Protein 1EDQ (pdb70)

Solvent-accessible surface area: 21526 Å² total; per-residue (Å²): 112,40,6,16,107,3,66,27,29,254,54,86,42,57,20,17,8,1,64,20,67,101,99,16,82,8,18,67,97,0,20,120,79,38,146,12,0,73,2,50,8,36,10,40,14,184,122,66,88,25,6,95,42,0,53,0,28,16,98,54,161,88,36,60,48,12,107,15,129,30,66,75,20,80,1,108,18,136,10,118,142,6,12,124,33,86,4,45,0,5,1,11,35,114,99,26,88,32,39,3,103,50,42,74,0,15,0,0,6,0,51,0,36,6,23,73,81,10,120,51,101,47,80,101,114,22,102,50,18,64,48,78,36,79,47,10,0,0,0,3,3,2,5,101,1,4,92,59,54,88,15,13,0,23,61,11,7,6,37,0,6,28,9,1,0,1,0,20,1,0,0,0,0,15,120,36,26,0,45,7,1,98,150,87,174,33,14,26,106,26,0,55,120,2,10,122,76,28,89,57,6,59,1,0,0,27,38,22,97,0,0,1,47,56,59,16,110,59,1,90,44,212,42,21,23,1,17,0,0,0,0,0,1,0,6,5,27,65,16,32,94,124,7,54,0,0,1,0,3,1,1,131,27,9,1,3,0,0,31,63,0,32,58,104,100,53,8,68,68,0,15,39,5,2,49,84,6,1,85,10,0,77,1,0,6,0,0,0,0,2,2,20,23,10,22,1,150,14,36,18,119,131,38,36,45,144,92,6,10,112,4,2,19,63,0,0,92,34,0,41,62,17,0,71,89,3,26,114,95,62,74,67,170,11,24,0,0,0,1,4,16,4,2,108,80,29,1,75,76,4,44,6,57,57,0,12,119,7,3,50,29,0,0,0,22,0,16,53,14,32,0,21,132,47,61,159,90,12,4,7,0,1,2,11,52,19,8,77,68,92,110,110,9,70,58,4,0,30,56,0,0,71,4,0,60,86,39,45,4,128,50,45,39,0,0,0,0,0,0,0,10,0,39,0,0,42,21,7,73,72,73,112,116,134,38,3,8,39,7,63,12,97,8,54,7,178,15,46,114,99,116,1,38,2,11,6,62,46,0,29,61,100,35,76,73,82,78,33,89,105,54,31,16,62,74,0,39,1,0,16,0,4,58,56,85,62,5,19,0,0,1,1,1,13,46,123,0,0,104,12,0,0,126,22,0,74,88,112,131,0,9,0,0,0,0,48,19,3,4,1,6,7,0,42,0,0,11,12,0,0,54,16,2,47,7,49,79,24,90,177

Organism: Serratia marcescens (NCBI:txid615)

B-factor: mean 24.25, std 11.3, range [9.12, 77.35]

CATH classification: 2.60.40.10 (+2 more: 3.20.20.80, 3.10.50.10)

Sequence (540 aa):
AAPGKPTIAWGNTKFAIVEVDQAATAYNNLVKVKNAADVSVSWNLWNGDTGTTAKVLLNGKEAWSGPSTGSSGTANFKVNKGGRYQMQVALCNADGCTASDATEIVVADTDGSHLAPLKEPLLEKNKPYKQNSGKVVGSYFVEWGVYGRNFTVDKIPAQNLTHLLYGFIPICGGNGINDSLKEIEGSFQALQRSCQGREDFKVSIHDPFAALQKAQKGVTAWDDPYKGNFGQLMALKQAHPDLKILPSIGGWTLSDPFFFMGDKVKRDRFVGSVKEFLQTWKFFDGVDIDWEFPGGKGANPNLGSPQDGETYVLLMKELRAMLDQLSVETGRKYELTSAISAGKDKIDKVAYNVAQNSMDHIFLMSYDFYGAFDLKNLGHQTALNAPAWKPDTAYTTVNGVNALLAQGVKPGKIVVGTAMYGRGWTGVNGYQNNIPFTGTATGPVKGTWENGIVDYRQIAGQFMSGEWQYTYDATAEAPYVFKPSTGDLITFDDARSVQAKGKYVLDKQLGGLFSWEIDADNGDILNSMNASLGNSAGVQ

Nearest PDB structures (foldseek):
  1eib-assembly1_A  TM=1.001E+00  e=0.000E+00  Serratia marcescens
  1ffr-assembly1_A  TM=1.002E+00  e=0.000E+00  Serratia marcescens
  1k9t-assembly1_A  TM=1.002E+00  e=0.000E+00  Serratia marcescens
  5z7p-assembly1_A  TM=1.002E+00  e=0.000E+00  Serratia marcescens
  1ehn-assembly1_A  TM=1.002E+00  e=0.000E+00  Serratia marcescens

Structure (mmCIF, N/CA/C/O backbone):
data_1EDQ
#
_entry.id   1EDQ
#
_cell.length_a   199.497
_cell.length_b   131.825
_cell.length_c   59.368
_cell.angle_alpha   90.00
_cell.angle_beta   90.00
_cell.angle_gamma   90.00
#
_symmetry.space_group_name_H-M   'C 2 2 21'
#
loop_
_entity.id
_entity.type
_entity.pdbx_description
1 polymer 'CHITINASE A'
2 water water
#
loop_
_atom_site.group_PDB
_atom_site.id
_atom_site.type_symbol
_atom_site.label_atom_id
_atom_site.label_alt_id
_atom_site.label_comp_id
_atom_site.label_asym_id
_atom_site.label_entity_id
_atom_site.label_seq_id
_atom_site.pdbx_PDB_ins_code
_atom_site.Cartn_x
_atom_site.Cartn_y
_atom_site.Cartn_z
_atom_site.occupancy
_atom_site.B_iso_or_equiv
_atom_site.auth_seq_id
_atom_site.auth_comp_id
_atom_site.auth_asym_id
_atom_site.auth_atom_id
_atom_site.pdbx_PDB_model_num
ATOM 1 N N . ALA A 1 1 ? 41.128 100.018 15.680 1.00 20.80 24 ALA A N 1
ATOM 2 C CA . ALA A 1 1 ? 39.930 99.148 15.563 1.00 21.18 24 ALA A CA 1
ATOM 3 C C . ALA A 1 1 ? 40.364 97.673 15.507 1.00 18.45 24 ALA A C 1
ATOM 4 O O . ALA A 1 1 ? 41.506 97.329 15.218 1.00 18.56 24 ALA A O 1
ATOM 6 N N . ALA A 1 2 ? 39.414 96.870 15.949 1.00 19.43 25 ALA A N 1
ATOM 7 C CA . ALA A 1 2 ? 39.608 95.410 15.904 1.00 16.68 25 ALA A CA 1
ATOM 8 C C . ALA A 1 2 ? 39.717 94.968 14.453 1.00 16.98 25 ALA A C 1
ATOM 9 O O . ALA A 1 2 ? 39.352 95.705 13.530 1.00 18.19 25 ALA A O 1
ATOM 11 N N . PRO A 1 3 ? 40.241 93.793 14.225 1.00 16.91 26 PRO A N 1
ATOM 12 C CA . PRO A 1 3 ? 40.527 93.241 12.916 1.00 16.83 26 PRO A CA 1
ATOM 13 C C . PRO A 1 3 ? 39.258 93.022 12.109 1.00 16.57 26 PRO A C 1
ATOM 14 O O . PRO A 1 3 ? 38.165 92.992 12.680 1.00 17.88 26 PRO A O 1
ATOM 18 N N . GLY A 1 4 ? 39.404 92.958 10.786 1.00 17.28 27 GLY A N 1
ATOM 19 C CA . GLY A 1 4 ? 38.257 92.549 9.975 1.00 18.18 27 GLY A CA 1
ATOM 20 C C . GLY A 1 4 ? 37.809 91.126 10.291 1.00 18.99 27 GLY A C 1
ATOM 21 O O . GLY A 1 4 ? 38.534 90.342 10.907 1.00 19.51 27 GLY A O 1
ATOM 22 N N . LYS A 1 5 ? 36.602 90.791 9.857 1.00 19.09 28 LYS A N 1
ATOM 23 C CA . LYS A 1 5 ? 36.027 89.471 10.120 1.00 17.96 28 LYS A CA 1
ATOM 24 C C . LYS A 1 5 ? 36.501 88.491 9.059 1.00 16.83 28 LYS A C 1
ATOM 25 O O . LYS A 1 5 ? 36.254 88.679 7.858 1.00 17.75 28 LYS A O 1
ATOM 31 N N . PRO A 1 6 ? 37.226 87.460 9.444 1.00 16.05 29 PRO A N 1
ATOM 32 C CA . PRO A 1 6 ? 37.776 86.480 8.539 1.00 15.88 29 PRO A CA 1
ATOM 33 C C . PRO A 1 6 ? 36.668 85.589 7.966 1.00 15.34 29 PRO A C 1
ATOM 34 O O . PRO A 1 6 ? 35.655 85.356 8.605 1.00 17.60 29 PRO A O 1
ATOM 38 N N . THR A 1 7 ? 36.965 85.088 6.783 1.00 16.10 30 THR A N 1
ATOM 39 C CA . THR A 1 7 ? 36.146 84.104 6.085 1.00 16.08 30 THR A CA 1
ATOM 40 C C . THR A 1 7 ? 36.863 82.769 6.099 1.00 14.95 30 THR A C 1
ATOM 41 O O . THR A 1 7 ? 38.009 82.668 5.676 1.00 15.96 30 THR A O 1
ATOM 45 N N . ILE A 1 8 ? 36.198 81.734 6.631 1.00 14.96 31 ILE A N 1
ATOM 46 C CA . ILE A 1 8 ? 36.810 80.399 6.627 1.00 15.81 31 ILE A CA 1
ATOM 47 C C . ILE A 1 8 ? 36.885 79.900 5.181 1.00 14.92 31 ILE A C 1
ATOM 48 O O . ILE A 1 8 ? 35.899 80.029 4.442 1.00 17.25 31 ILE A O 1
ATOM 53 N N . ALA A 1 9 ? 38.046 79.429 4.794 1.00 14.50 32 ALA A N 1
ATOM 54 C CA . ALA A 1 9 ? 38.278 78.879 3.460 1.00 14.55 32 ALA A CA 1
ATOM 55 C C . ALA A 1 9 ? 37.475 77.599 3.284 1.00 16.23 32 ALA A C 1
ATOM 56 O O . ALA A 1 9 ? 37.383 76.767 4.192 1.00 14.81 32 ALA A O 1
ATOM 58 N N . TRP A 1 10 ? 36.884 77.465 2.093 1.00 15.71 33 TRP A N 1
ATOM 59 C CA . TRP A 1 10 ? 36.344 76.145 1.756 1.00 14.79 33 TRP A CA 1
ATOM 60 C C . TRP A 1 10 ? 37.460 75.116 1.824 1.00 14.61 33 TRP A C 1
ATOM 61 O O . TRP A 1 10 ? 38.593 75.315 1.373 1.00 16.82 33 TRP A O 1
ATOM 72 N N . GLY A 1 11 ? 37.107 73.956 2.376 1.00 15.11 34 GLY A N 1
ATOM 73 C CA . GLY A 1 11 ? 38.077 72.888 2.546 1.00 15.23 34 GLY A CA 1
ATOM 74 C C . GLY A 1 11 ? 37.414 71.717 3.304 1.00 14.14 34 GLY A C 1
ATOM 75 O O . GLY A 1 11 ? 36.271 71.793 3.701 1.00 15.43 34 GLY A O 1
ATOM 76 N N . ASN A 1 12 ? 38.212 70.668 3.343 1.00 15.48 35 ASN A N 1
ATOM 77 C CA . ASN A 1 12 ? 37.763 69.455 4.052 1.00 15.75 35 ASN A CA 1
ATOM 78 C C . ASN A 1 12 ? 37.445 69.812 5.511 1.00 15.56 35 ASN A C 1
ATOM 79 O O . ASN A 1 12 ? 38.219 70.510 6.161 1.00 17.06 35 ASN A O 1
ATOM 84 N N . THR A 1 13 ? 36.302 69.331 5.947 1.00 14.44 36 THR A N 1
ATOM 85 C CA . THR A 1 13 ? 35.896 69.544 7.351 1.00 15.08 36 THR A CA 1
ATOM 86 C C . THR A 1 13 ? 35.670 68.211 8.051 1.00 15.70 36 THR A C 1
ATOM 87 O O . THR A 1 13 ? 35.160 68.200 9.176 1.00 16.35 36 THR A O 1
ATOM 91 N N . LYS A 1 14 ? 36.075 67.118 7.446 1.00 16.24 37 LYS A N 1
ATOM 92 C CA . LYS A 1 14 ? 35.839 65.797 8.041 1.00 15.41 37 LYS A CA 1
ATOM 93 C C . LYS A 1 14 ? 37.131 65.138 8.332 1.00 14.60 37 LYS A C 1
ATOM 94 O O . LYS A 1 14 ? 38.037 64.927 7.506 1.00 17.13 37 LYS A O 1
ATOM 100 N N . PHE A 1 15 ? 37.401 64.836 9.650 1.00 15.38 38 PHE A N 1
ATOM 101 C CA . PHE A 1 15 ? 38.661 64.378 10.152 1.00 15.45 38 PHE A CA 1
ATOM 102 C C . PHE A 1 15 ? 38.430 63.105 11.000 1.00 14.84 38 PHE A C 1
ATOM 103 O O . PHE A 1 15 ? 37.258 62.843 11.271 1.00 16.97 38 PHE A O 1
ATOM 111 N N . ALA A 1 16 ? 39.497 62.353 11.226 1.00 15.95 39 ALA A N 1
ATOM 112 C CA . ALA A 1 16 ? 39.301 61.080 11.932 1.00 15.29 39 ALA A CA 1
ATOM 113 C C . ALA A 1 16 ? 40.435 60.785 12.896 1.00 14.87 39 ALA A C 1
ATOM 114 O O . ALA A 1 16 ? 41.596 60.948 12.544 1.00 16.03 39 ALA A O 1
ATOM 116 N N . ILE A 1 17 ? 40.103 60.274 14.070 1.00 16.26 40 ILE A N 1
ATOM 117 C CA . ILE A 1 17 ? 41.116 59.890 15.054 1.00 17.58 40 ILE A CA 1
ATOM 118 C C . ILE A 1 17 ? 41.668 58.505 14.704 1.00 16.11 40 ILE A C 1
ATOM 119 O O . ILE A 1 17 ? 42.861 58.259 14.821 1.00 17.41 40 ILE A O 1
ATOM 124 N N . VAL A 1 18 ? 40.800 57.596 14.283 1.00 15.64 41 VAL A N 1
ATOM 125 C CA . VAL A 1 18 ? 41.195 56.294 13.726 1.00 16.02 41 VAL A CA 1
ATOM 126 C C . VAL A 1 18 ? 41.025 56.446 12.206 1.00 15.36 41 VAL A C 1
ATOM 127 O O . VAL A 1 18 ? 39.903 56.641 11.765 1.00 15.69 41 VAL A O 1
ATOM 131 N N . GLU A 1 19 ? 42.154 56.451 11.517 1.00 18.87 42 GLU A N 1
ATOM 132 C CA . GLU A 1 19 ? 42.109 56.644 10.063 1.00 21.01 42 GLU A CA 1
ATOM 133 C C . GLU A 1 19 ? 41.942 55.288 9.392 1.00 20.75 42 GLU A C 1
ATOM 134 O O . GLU A 1 19 ? 42.444 54.265 9.842 1.00 20.40 42 GLU A O 1
ATOM 140 N N . VAL A 1 20 ? 41.181 55.283 8.291 1.00 24.27 43 VAL A N 1
ATOM 141 C CA . VAL A 1 20 ? 41.024 54.041 7.526 1.00 24.53 43 VAL A CA 1
ATOM 142 C C . VAL A 1 20 ? 41.650 54.287 6.153 1.00 23.95 43 VAL A C 1
ATOM 143 O O . VAL A 1 20 ? 41.431 55.334 5.546 1.00 26.82 43 VAL A O 1
ATOM 147 N N . ASP A 1 21 ? 42.594 53.413 5.798 1.00 20.67 44 ASP A N 1
ATOM 148 C CA . ASP A 1 21 ? 43.206 53.518 4.462 1.00 20.61 44 ASP A CA 1
ATOM 149 C C . ASP A 1 21 ? 42.274 52.851 3.464 1.00 19.99 44 ASP A C 1
ATOM 150 O O . ASP A 1 21 ? 41.885 51.704 3.553 1.00 20.10 44 ASP A O 1
ATOM 155 N N . GLN A 1 22 ? 41.833 53.654 2.496 1.00 19.36 45 GLN A N 1
ATOM 156 C CA . GLN A 1 22 ? 40.837 53.256 1.512 1.00 20.07 45 GLN A CA 1
ATOM 157 C C . GLN A 1 22 ? 41.430 52.424 0.379 1.00 19.65 45 GLN A C 1
ATOM 158 O O . GLN A 1 22 ? 40.636 51.907 -0.407 1.00 20.65 45 GLN A O 1
ATOM 169 N N . ALA A 1 23 ? 42.738 52.216 0.323 1.00 19.65 46 ALA A N 1
ATOM 170 C CA . ALA A 1 23 ? 43.350 51.363 -0.683 1.00 18.84 46 ALA A CA 1
ATOM 171 C C . ALA A 1 23 ? 44.259 50.340 0.007 1.00 18.09 46 ALA A C 1
ATOM 172 O O . ALA A 1 23 ? 45.469 50.271 -0.226 1.00 18.75 46 ALA A O 1
ATOM 174 N N . ALA A 1 24 ? 43.651 49.625 0.954 1.00 18.03 47 ALA A N 1
ATOM 175 C CA . ALA A 1 24 ? 44.359 48.641 1.760 1.00 18.92 47 ALA A CA 1
ATOM 176 C C . ALA A 1 24 ? 43.408 47.453 2.015 1.00 19.40 47 ALA A C 1
ATOM 177 O O . ALA A 1 24 ? 42.316 47.599 2.529 1.00 22.10 47 ALA A O 1
ATOM 179 N N . THR A 1 25 ? 43.967 46.279 1.703 1.00 18.61 48 THR A N 1
ATOM 180 C CA . THR A 1 25 ? 43.238 45.048 1.957 1.00 19.42 48 THR A CA 1
ATOM 181 C C . THR A 1 25 ? 43.773 44.289 3.172 1.00 18.30 48 THR A C 1
ATOM 182 O O . THR A 1 25 ? 43.083 43.365 3.598 1.00 19.08 48 THR A O 1
ATOM 186 N N . ALA A 1 26 ? 44.949 44.681 3.625 1.00 17.74 49 ALA A N 1
ATOM 187 C CA . ALA A 1 26 ? 45.526 44.018 4.808 1.00 17.61 49 ALA A CA 1
ATOM 188 C C . ALA A 1 26 ? 45.052 44.803 6.031 1.00 17.55 49 ALA A C 1
ATOM 189 O O . ALA A 1 26 ? 45.242 46.007 6.056 1.00 18.28 49 ALA A O 1
ATOM 191 N N . TYR A 1 27 ? 44.550 44.073 7.023 1.00 17.83 50 TYR A N 1
ATOM 192 C CA . TYR A 1 27 ? 44.092 44.731 8.262 1.00 17.79 50 TYR A CA 1
ATOM 193 C C . TYR A 1 27 ? 45.159 45.596 8.891 1.00 19.26 50 TYR A C 1
ATOM 194 O O . TYR A 1 27 ? 44.829 46.702 9.372 1.00 19.29 50 TYR A O 1
ATOM 203 N N . ASN A 1 28 ? 46.425 45.205 8.869 1.00 20.06 51 ASN A N 1
ATOM 204 C CA . ASN A 1 28 ? 47.491 46.056 9.398 1.00 21.41 51 ASN A CA 1
ATOM 205 C C . ASN A 1 28 ? 47.554 47.434 8.766 1.00 22.58 51 ASN A C 1
ATOM 206 O O . ASN A 1 28 ? 47.938 48.418 9.421 1.00 22.89 51 ASN A O 1
ATOM 211 N N . ASN A 1 29 ? 47.265 47.550 7.473 1.00 22.48 52 ASN A N 1
ATOM 212 C CA . ASN A 1 29 ? 47.348 48.794 6.728 1.00 24.50 52 ASN A CA 1
ATOM 213 C C . ASN A 1 29 ? 46.008 49.521 6.710 1.00 23.20 52 ASN A C 1
ATOM 214 O O . ASN A 1 29 ? 45.901 50.743 6.598 1.00 24.05 52 ASN A O 1
ATOM 219 N N . LEU A 1 30 ? 44.914 48.778 6.874 1.00 21.49 53 LEU A N 1
ATOM 220 C CA . LEU A 1 30 ? 43.571 49.299 6.815 1.00 20.83 53 LEU A CA 1
ATOM 221 C C . LEU A 1 30 ? 43.274 50.387 7.848 1.00 20.72 53 LEU A C 1
ATOM 222 O O . LEU A 1 30 ? 42.586 51.348 7.515 1.00 19.80 53 LEU A O 1
ATOM 227 N N . VAL A 1 31 ? 43.698 50.107 9.096 1.00 22.89 54 VAL A N 1
ATOM 228 C CA . VAL A 1 31 ? 43.300 51.061 10.150 1.00 24.55 54 VAL A CA 1
ATOM 229 C C . VAL A 1 31 ? 44.554 51.599 10.822 1.00 23.59 54 VAL A C 1
ATOM 230 O O . VAL A 1 31 ? 45.493 50.852 11.100 1.00 24.17 54 VAL A O 1
ATOM 236 N N . LYS A 1 32 ? 44.546 52.896 11.108 1.00 22.97 55 LYS A N 1
ATOM 237 C CA . LYS A 1 32 ? 45.626 53.534 11.870 1.00 23.71 55 LYS A CA 1
ATOM 238 C C . LYS A 1 32 ? 45.014 54.336 13.022 1.00 21.87 55 LYS A C 1
ATOM 239 O O . LYS A 1 32 ? 44.299 55.311 12.812 1.00 20.95 55 LYS A O 1
ATOM 245 N N . VAL A 1 33 ? 45.249 53.876 14.244 1.00 21.58 56 VAL A N 1
ATOM 246 C CA . VAL A 1 33 ? 44.796 54.552 15.451 1.00 21.97 56 VAL A CA 1
ATOM 247 C C . VAL A 1 33 ? 45.827 55.625 15.810 1.00 22.58 56 VAL A C 1
ATOM 248 O O . VAL A 1 33 ? 47.003 55.352 16.036 1.00 24.10 56 VAL A O 1
ATOM 252 N N . LYS A 1 34 ? 45.345 56.860 15.784 1.00 22.41 57 LYS A N 1
ATOM 253 C CA . LYS A 1 34 ? 46.170 57.976 16.244 1.00 23.11 57 LYS A CA 1
ATOM 254 C C . LYS A 1 34 ? 45.695 58.378 17.634 1.00 23.53 57 LYS A C 1
ATOM 255 O O . LYS A 1 34 ? 44.557 58.105 18.030 1.00 23.05 57 LYS A O 1
ATOM 261 N N . ASN A 1 35 ? 46.544 59.164 18.312 1.00 24.57 58 ASN A N 1
ATOM 262 C CA . ASN A 1 35 ? 46.088 59.732 19.585 1.00 26.94 58 ASN A CA 1
ATOM 263 C C . ASN A 1 35 ? 45.187 60.939 19.403 1.00 24.91 58 ASN A C 1
ATOM 264 O O . ASN A 1 35 ? 44.448 61.304 20.318 1.00 24.76 58 ASN A O 1
ATOM 269 N N . ALA A 1 36 ? 45.189 61.522 18.201 1.00 21.73 59 ALA A N 1
ATOM 270 C CA . ALA A 1 36 ? 44.371 62.697 17.927 1.00 19.93 59 ALA A CA 1
ATOM 271 C C . ALA A 1 36 ? 44.195 62.823 16.406 1.00 17.73 59 ALA A C 1
ATOM 272 O O . ALA A 1 36 ? 45.092 62.334 15.717 1.00 21.04 59 ALA A O 1
ATOM 274 N N . ALA A 1 37 ? 43.091 63.416 15.991 1.00 17.17 60 ALA A N 1
ATOM 275 C CA . ALA A 1 37 ? 42.938 63.736 14.563 1.00 16.29 60 ALA A CA 1
ATOM 276 C C . ALA A 1 37 ? 43.813 64.881 14.132 1.00 18.23 60 ALA A C 1
ATOM 277 O O . ALA A 1 37 ? 43.873 65.895 14.867 1.00 17.70 60 ALA A O 1
ATOM 279 N N . ASP A 1 38 ? 44.441 64.824 12.964 1.00 16.77 61 ASP A N 1
ATOM 280 C CA . ASP A 1 38 ? 45.087 66.018 12.392 1.00 18.14 61 ASP A CA 1
ATOM 281 C C . ASP A 1 38 ? 44.076 66.902 11.688 1.00 19.02 61 ASP A C 1
ATOM 282 O O . ASP A 1 38 ? 43.471 66.499 10.681 1.00 21.76 61 ASP A O 1
ATOM 287 N N . VAL A 1 39 ? 43.800 68.091 12.214 1.00 15.50 62 VAL A N 1
ATOM 288 C CA . VAL A 1 39 ? 42.803 68.983 11.621 1.00 15.64 62 VAL A CA 1
ATOM 289 C C . VAL A 1 39 ? 43.522 70.176 10.996 1.00 14.72 62 VAL A C 1
ATOM 290 O O . VAL A 1 39 ? 44.569 70.627 11.450 1.00 16.86 62 VAL A O 1
ATOM 294 N N . SER A 1 40 ? 42.943 70.659 9.897 1.00 14.91 63 SER A N 1
ATOM 295 C CA . SER A 1 40 ? 43.515 71.831 9.220 1.00 15.41 63 SER A CA 1
ATOM 296 C C . SER A 1 40 ? 42.381 72.764 8.905 1.00 14.72 63 SER A C 1
ATOM 297 O O . SER A 1 40 ? 41.261 72.370 8.577 1.00 16.48 63 SER A O 1
ATOM 302 N N . VAL A 1 41 ? 42.630 74.073 9.006 1.00 13.52 64 VAL A N 1
ATOM 303 C CA . VAL A 1 41 ? 41.680 75.108 8.675 1.00 13.36 64 VAL A CA 1
ATOM 304 C C . VAL A 1 41 ? 42.468 76.251 8.007 1.00 14.18 64 VAL A C 1
ATOM 305 O O . VAL A 1 41 ? 43.609 76.506 8.368 1.00 14.32 64 VAL A O 1
ATOM 311 N N . SER A 1 42 ? 41.853 76.846 6.983 1.00 12.49 65 SER A N 1
ATOM 312 C CA . SER A 1 42 ? 42.437 78.070 6.419 1.00 13.48 65 SER A CA 1
ATOM 313 C C . SER A 1 42 ? 41.388 79.167 6.381 1.00 12.52 65 SER A C 1
ATOM 314 O O . SER A 1 42 ? 40.204 78.963 6.584 1.00 13.57 65 SER A O 1
ATOM 317 N N . TRP A 1 43 ? 41.852 80.403 6.107 1.00 13.15 66 TRP A N 1
ATOM 318 C CA . TRP A 1 43 ? 40.962 81.548 6.151 1.00 13.22 66 TRP A CA 1
ATOM 319 C C . TRP A 1 43 ? 41.524 82.644 5.219 1.00 12.81 66 TRP A C 1
ATOM 320 O O . TRP A 1 43 ? 42.715 82.646 4.921 1.00 13.46 66 TRP A O 1
ATOM 331 N N . ASN A 1 44 ? 40.594 83.479 4.804 1.00 13.27 67 ASN A N 1
ATOM 332 C CA . ASN A 1 44 ? 40.937 84.683 4.074 1.00 14.33 67 ASN A CA 1
ATOM 333 C C . ASN A 1 44 ? 40.282 85.875 4.756 1.00 16.28 67 ASN A C 1
ATOM 334 O O . ASN A 1 44 ? 39.206 85.790 5.324 1.00 18.18 67 ASN A O 1
ATOM 339 N N . LEU A 1 45 ? 40.964 87.008 4.588 1.00 16.70 68 LEU A N 1
ATOM 340 C CA . LEU A 1 45 ? 40.358 88.247 5.031 1.00 19.34 68 LEU A CA 1
ATOM 341 C C . LEU A 1 45 ? 40.224 89.212 3.840 1.00 20.86 68 LEU A C 1
ATOM 342 O O . LEU A 1 45 ? 41.205 89.689 3.282 1.00 21.37 68 LEU A O 1
ATOM 347 N N . TRP A 1 46 ? 38.939 89.473 3.598 1.00 23.84 69 TRP A N 1
ATOM 348 C CA . TRP A 1 46 ? 38.542 90.228 2.417 1.00 25.67 69 TRP A CA 1
ATOM 349 C C . TRP A 1 46 ? 38.441 91.718 2.689 1.00 28.09 69 TRP A C 1
ATOM 350 O O . TRP A 1 46 ? 38.405 92.510 1.737 1.00 29.14 69 TRP A O 1
ATOM 361 N N . ASN A 1 47 ? 38.235 92.133 3.930 1.00 29.37 70 ASN A N 1
ATOM 362 C CA . ASN A 1 47 ? 38.110 93.543 4.265 1.00 31.01 70 ASN A CA 1
ATOM 363 C C . ASN A 1 47 ? 38.831 93.813 5.586 1.00 31.24 70 ASN A C 1
ATOM 364 O O . ASN A 1 47 ? 38.504 93.178 6.593 1.00 30.37 70 ASN A O 1
ATOM 369 N N . GLY A 1 48 ? 39.795 94.731 5.543 1.00 30.95 71 GLY A N 1
ATOM 370 C CA . GLY A 1 48 ? 40.353 95.240 6.778 1.00 29.28 71 GLY A CA 1
ATOM 371 C C . GLY A 1 48 ? 41.737 94.723 7.139 1.00 24.80 71 GLY A C 1
ATOM 372 O O . GLY A 1 48 ? 42.533 94.094 6.458 1.00 24.75 71 GLY A O 1
ATOM 373 N N . ASP A 1 49 ? 42.021 95.075 8.390 1.00 24.86 72 ASP A N 1
ATOM 374 C CA . ASP A 1 49 ? 43.277 94.749 9.059 1.00 20.93 72 ASP A CA 1
ATOM 375 C C . ASP A 1 49 ? 43.240 93.288 9.487 1.00 17.69 72 ASP A C 1
ATOM 376 O O . ASP A 1 49 ? 42.217 92.849 10.033 1.00 17.69 72 ASP A O 1
ATOM 381 N N . THR A 1 50 ? 44.316 92.573 9.218 1.00 16.13 73 THR A N 1
ATOM 382 C CA . THR A 1 50 ? 44.360 91.147 9.511 1.00 17.16 73 THR A CA 1
ATOM 383 C C . THR A 1 50 ? 44.634 90.864 10.971 1.00 17.13 73 THR A C 1
ATOM 384 O O . THR A 1 50 ? 44.726 89.675 11.340 1.00 16.51 73 THR A O 1
ATOM 388 N N . GLY A 1 51 ? 44.784 91.876 11.828 1.00 16.70 74 GLY A N 1
ATOM 389 C CA . GLY A 1 51 ? 45.047 91.611 13.246 1.00 15.47 74 GLY A CA 1
ATOM 390 C C . GLY A 1 51 ? 46.502 91.216 13.458 1.00 14.31 74 GLY A C 1
ATOM 391 O O . GLY A 1 51 ? 47.264 91.180 12.484 1.00 15.97 74 GLY A O 1
ATOM 392 N N . THR A 1 52 ? 46.903 90.886 14.691 1.00 14.21 75 THR A N 1
ATOM 393 C CA . THR A 1 52 ? 48.247 90.393 14.919 1.00 15.75 75 THR A CA 1
ATOM 394 C C . THR A 1 52 ? 48.305 88.953 15.433 1.00 13.02 75 THR A C 1
ATOM 395 O O . THR A 1 52 ? 49.348 88.334 15.293 1.00 14.60 75 THR A O 1
ATOM 399 N N . THR A 1 53 ? 47.148 88.439 15.898 1.00 14.20 76 THR A N 1
ATOM 400 C CA . THR A 1 53 ? 47.130 87.013 16.269 1.00 13.61 76 THR A CA 1
ATOM 401 C C . THR A 1 53 ? 45.896 86.361 15.629 1.00 13.63 76 THR A C 1
ATOM 402 O O . THR A 1 53 ? 44.839 86.967 15.571 1.00 14.71 76 THR A O 1
ATOM 406 N N . ALA A 1 54 ? 46.113 85.193 15.025 1.00 13.66 77 ALA A N 1
ATOM 407 C CA . ALA A 1 54 ? 44.988 84.395 14.544 1.00 13.15 77 ALA A CA 1
ATOM 408 C C . ALA A 1 54 ? 44.788 83.193 15.482 1.00 12.43 77 ALA A C 1
ATOM 409 O O . ALA A 1 54 ? 45.763 82.640 15.961 1.00 13.88 77 ALA A O 1
ATOM 411 N N . LYS A 1 55 ? 43.510 82.875 15.701 1.00 13.25 78 LYS A N 1
ATOM 412 C CA . LYS A 1 55 ? 43.200 81.744 16.568 1.00 13.95 78 LYS A CA 1
ATOM 413 C C . LYS A 1 55 ? 42.138 80.884 15.880 1.00 13.47 78 LYS A C 1
ATOM 414 O O . LYS A 1 55 ? 41.259 81.373 15.177 1.00 14.45 78 LYS A O 1
ATOM 420 N N . VAL A 1 56 ? 42.258 79.577 16.153 1.00 13.16 79 VAL A N 1
ATOM 421 C CA . VAL A 1 56 ? 41.183 78.664 15.747 1.00 13.99 79 VAL A CA 1
ATOM 422 C C . VAL A 1 56 ? 40.450 78.254 17.038 1.00 13.59 79 VAL A C 1
ATOM 423 O O . VAL A 1 56 ? 41.130 77.791 17.957 1.00 14.48 79 VAL A O 1
ATOM 427 N N . LEU A 1 57 ? 39.157 78.473 17.040 1.00 14.35 80 LEU A N 1
ATOM 428 C CA . LEU A 1 57 ? 38.339 78.105 18.206 1.00 13.75 80 LEU A CA 1
ATOM 429 C C . LEU A 1 57 ? 37.460 76.907 17.884 1.00 16.16 80 LEU A C 1
ATOM 430 O O . LEU A 1 57 ? 36.904 76.843 16.789 1.00 14.99 80 LEU A O 1
ATOM 435 N N . LEU A 1 58 ? 37.315 75.989 18.831 1.00 15.11 81 LEU A N 1
ATOM 436 C CA . LEU A 1 58 ? 36.306 74.924 18.708 1.00 15.65 81 LEU A CA 1
ATOM 437 C C . LEU A 1 58 ? 35.305 75.065 19.848 1.00 15.30 81 LEU A C 1
ATOM 438 O O . LEU A 1 58 ? 35.762 74.992 20.999 1.00 16.43 81 LEU A O 1
ATOM 443 N N . ASN A 1 59 ? 34.073 75.396 19.560 1.00 16.48 82 ASN A N 1
ATOM 444 C CA . ASN A 1 59 ? 33.070 75.708 20.595 1.00 17.69 82 ASN A CA 1
ATOM 445 C C . ASN A 1 59 ? 33.589 76.788 21.528 1.00 18.08 82 ASN A C 1
ATOM 446 O O . ASN A 1 59 ? 33.462 76.720 22.769 1.00 19.06 82 ASN A O 1
ATOM 451 N N . GLY A 1 60 ? 34.279 77.767 20.939 1.00 17.20 83 GLY A N 1
ATOM 452 C CA . GLY A 1 60 ? 34.795 78.897 21.704 1.00 17.53 83 GLY A CA 1
ATOM 453 C C . GLY A 1 60 ? 36.124 78.674 22.374 1.00 18.37 83 GLY A C 1
ATOM 454 O O . GLY A 1 60 ? 36.674 79.624 22.985 1.00 17.90 83 GLY A O 1
ATOM 455 N N . LYS A 1 61 ? 36.694 77.485 22.356 1.00 15.98 84 LYS A N 1
ATOM 456 C CA . LYS A 1 61 ? 37.937 77.187 23.028 1.00 16.80 84 LYS A CA 1
ATOM 457 C C . LYS A 1 61 ? 39.089 77.126 22.043 1.00 17.30 84 LYS A C 1
ATOM 458 O O . LYS A 1 61 ? 39.028 76.441 21.008 1.00 15.85 84 LYS A O 1
ATOM 464 N N . GLU A 1 62 ? 40.179 77.818 22.339 1.00 16.08 85 GLU A N 1
ATOM 465 C CA . GLU A 1 62 ? 41.337 77.844 21.449 1.00 17.48 85 GLU A CA 1
ATOM 466 C C . GLU A 1 62 ? 41.925 76.454 21.241 1.00 17.17 85 GLU A C 1
ATOM 467 O O . GLU A 1 62 ? 42.300 75.747 22.184 1.00 19.62 85 GLU A O 1
ATOM 473 N N . ALA A 1 63 ? 42.022 76.043 19.979 1.00 15.92 86 ALA A N 1
ATOM 474 C CA . ALA A 1 63 ? 42.791 74.872 19.603 1.00 15.97 86 ALA A CA 1
ATOM 475 C C . ALA A 1 63 ? 44.112 75.163 18.920 1.00 15.48 86 ALA A C 1
ATOM 476 O O . ALA A 1 63 ? 44.966 74.295 18.757 1.00 16.27 86 ALA A O 1
ATOM 478 N N . TRP A 1 64 ? 44.311 76.425 18.497 1.00 13.10 87 TRP A N 1
ATOM 479 C CA . TRP A 1 64 ? 45.522 76.833 17.801 1.00 13.57 87 TRP A CA 1
ATOM 480 C C . TRP A 1 64 ? 45.598 78.367 17.883 1.00 11.71 87 TRP A C 1
ATOM 481 O O . TRP A 1 64 ? 44.566 79.016 17.808 1.00 13.95 87 TRP A O 1
ATOM 492 N N . SER A 1 65 ? 46.831 78.858 17.938 1.00 13.26 88 SER A N 1
ATOM 493 C CA . SER A 1 65 ? 47.007 80.320 17.811 1.00 14.25 88 SER A CA 1
ATOM 494 C C . SER A 1 65 ? 48.368 80.566 17.205 1.00 14.34 88 SER A C 1
ATOM 495 O O . SER A 1 65 ? 49.319 79.801 17.350 1.00 16.77 88 SER A O 1
ATOM 499 N N . GLY A 1 66 ? 48.467 81.651 16.425 1.00 14.63 89 GLY A N 1
ATOM 500 C CA . GLY A 1 66 ? 49.768 81.995 15.833 1.00 14.96 89 GLY A CA 1
ATOM 501 C C . GLY A 1 66 ? 49.678 83.439 15.349 1.00 14.70 89 GLY A C 1
ATOM 502 O O . GLY A 1 66 ? 48.633 84.061 15.366 1.00 15.07 89 GLY A O 1
ATOM 503 N N . PRO A 1 67 ? 50.812 83.963 14.915 1.00 15.22 90 PRO A N 1
ATOM 504 C CA . PRO A 1 67 ? 50.852 85.349 14.434 1.00 15.44 90 PRO A CA 1
ATOM 505 C C . PRO A 1 67 ? 49.994 85.501 13.187 1.00 16.07 90 PRO A C 1
ATOM 506 O O . PRO A 1 67 ? 49.961 84.536 12.394 1.00 16.83 90 PRO A O 1
ATOM 510 N N . SER A 1 68 ? 49.222 86.556 13.044 1.00 14.81 91 SER A N 1
ATOM 511 C CA . SER A 1 68 ? 48.482 86.843 11.813 1.00 14.93 91 SER A CA 1
ATOM 512 C C . SER A 1 68 ? 49.364 87.642 10.869 1.00 16.94 91 SER A C 1
ATOM 513 O O . SER A 1 68 ? 49.663 88.792 11.180 1.00 17.97 91 SER A O 1
ATOM 516 N N . THR A 1 69 ? 49.826 87.032 9.780 1.00 16.69 92 THR A N 1
ATOM 517 C CA . THR A 1 69 ? 50.911 87.661 9.018 1.00 19.37 92 THR A CA 1
ATOM 518 C C . THR A 1 69 ? 50.472 88.062 7.625 1.00 21.07 92 THR A C 1
ATOM 519 O O . THR A 1 69 ? 51.295 88.500 6.817 1.00 21.93 92 THR A O 1
ATOM 523 N N . GLY A 1 70 ? 49.205 87.865 7.302 1.00 21.71 93 GLY A N 1
ATOM 524 C CA . GLY A 1 70 ? 48.726 88.514 6.060 1.00 22.19 93 GLY A CA 1
ATOM 525 C C . GLY A 1 70 ? 47.287 88.059 5.850 1.00 21.08 93 GLY A C 1
ATOM 526 O O . GLY A 1 70 ? 46.643 87.589 6.797 1.00 21.51 93 GLY A O 1
ATOM 527 N N . SER A 1 71 ? 46.804 88.225 4.618 1.00 19.03 94 SER A N 1
ATOM 528 C CA . SER A 1 71 ? 45.364 88.173 4.404 1.00 17.29 94 SER A CA 1
ATOM 529 C C . SER A 1 71 ? 44.836 86.742 4.259 1.00 17.02 94 SER A C 1
ATOM 530 O O . SER A 1 71 ? 43.611 86.608 4.235 1.00 17.62 94 SER A O 1
ATOM 534 N N . SER A 1 72 ? 45.691 85.756 4.132 1.00 17.41 95 SER A N 1
ATOM 535 C CA . SER A 1 72 ? 45.243 84.365 4.205 1.00 17.74 95 SER A CA 1
ATOM 536 C C . SER A 1 72 ? 46.114 83.622 5.205 1.00 18.25 95 SER A C 1
ATOM 537 O O . SER A 1 72 ? 47.300 83.971 5.376 1.00 20.34 95 SER A O 1
ATOM 540 N N . GLY A 1 73 ? 45.570 82.564 5.796 1.00 16.45 96 GLY A N 1
ATOM 541 C CA . GLY A 1 73 ? 46.438 81.769 6.675 1.00 15.30 96 GLY A CA 1
ATOM 542 C C . GLY A 1 73 ? 45.895 80.337 6.755 1.00 14.38 96 GLY A C 1
ATOM 543 O O . GLY A 1 73 ? 44.806 80.024 6.307 1.00 15.21 96 GLY A O 1
ATOM 544 N N . THR A 1 74 ? 46.724 79.485 7.325 1.00 14.92 97 THR A N 1
ATOM 545 C CA . THR A 1 74 ? 46.400 78.087 7.546 1.00 15.16 97 THR A CA 1
ATOM 546 C C . THR A 1 74 ? 46.923 77.650 8.919 1.00 15.86 97 THR A C 1
ATOM 547 O O . THR A 1 74 ? 48.013 78.055 9.349 1.00 16.68 97 THR A O 1
ATOM 551 N N . ALA A 1 75 ? 46.117 76.815 9.561 1.00 15.03 98 ALA A N 1
ATOM 552 C CA . ALA A 1 75 ? 46.458 76.292 10.879 1.00 15.93 98 ALA A CA 1
ATOM 553 C C . ALA A 1 75 ? 46.322 74.775 10.851 1.00 16.07 98 ALA A C 1
ATOM 554 O O . ALA A 1 75 ? 45.317 74.275 10.353 1.00 15.86 98 ALA A O 1
ATOM 556 N N . ASN A 1 76 ? 47.311 74.097 11.409 1.00 16.34 99 ASN A N 1
ATOM 557 C CA . ASN A 1 76 ? 47.252 72.639 11.536 1.00 18.33 99 ASN A CA 1
ATOM 558 C C . ASN A 1 76 ? 47.341 72.321 13.024 1.00 18.31 99 ASN A C 1
ATOM 559 O O . ASN A 1 76 ? 48.195 72.880 13.709 1.00 19.16 99 ASN A O 1
ATOM 564 N N . PHE A 1 77 ? 46.417 71.490 13.488 1.00 15.83 100 PHE A N 1
ATOM 565 C CA . PHE A 1 77 ? 46.357 71.183 14.912 1.00 16.42 100 PHE A CA 1
ATOM 566 C C . PHE A 1 77 ? 45.680 69.838 15.159 1.00 17.21 100 PHE A C 1
ATOM 567 O O . PHE A 1 77 ? 45.036 69.238 14.292 1.00 19.67 100 PHE A O 1
ATOM 575 N N . LYS A 1 78 ? 45.780 69.403 16.417 1.00 16.84 101 LYS A N 1
ATOM 576 C CA . LYS A 1 78 ? 45.293 68.081 16.795 1.00 19.49 101 LYS A CA 1
ATOM 577 C C . LYS A 1 78 ? 44.029 68.203 17.610 1.00 18.97 101 LYS A C 1
ATOM 578 O O . LYS A 1 78 ? 43.847 69.164 18.376 1.00 19.56 101 LYS A O 1
ATOM 584 N N . VAL A 1 79 ? 43.068 67.307 17.374 1.00 17.90 102 VAL A N 1
ATOM 585 C CA . VAL A 1 79 ? 41.841 67.253 18.158 1.00 18.66 102 VAL A CA 1
ATOM 586 C C . VAL A 1 79 ? 41.691 65.826 18.681 1.00 19.47 102 VAL A C 1
ATOM 587 O O . VAL A 1 79 ? 41.639 64.854 17.900 1.00 18.98 102 VAL A O 1
ATOM 591 N N . ASN A 1 80 ? 41.680 65.677 20.014 1.00 20.41 103 ASN A N 1
ATOM 592 C CA . ASN A 1 80 ? 41.766 64.325 20.567 1.00 20.91 103 ASN A CA 1
ATOM 593 C C . ASN A 1 80 ? 40.466 63.742 21.041 1.00 20.38 103 ASN A C 1
ATOM 594 O O . ASN A 1 80 ? 40.483 62.648 21.665 1.00 21.78 103 ASN A O 1
ATOM 599 N N . LYS A 1 81 ? 39.322 64.323 20.805 1.00 18.33 104 LYS A N 1
ATOM 600 C CA . LYS A 1 81 ? 38.026 63.823 21.166 1.00 19.38 104 LYS A CA 1
ATOM 601 C C . LYS A 1 81 ? 37.095 63.881 19.981 1.00 18.69 104 LYS A C 1
ATOM 602 O O . LYS A 1 81 ? 36.927 64.916 19.339 1.00 18.23 104 LYS A O 1
ATOM 608 N N . GLY A 1 82 ? 36.457 62.728 19.702 1.00 17.67 105 GLY A N 1
ATOM 609 C CA . GLY A 1 82 ? 35.493 62.700 18.613 1.00 19.40 105 GLY A CA 1
ATOM 610 C C . GLY A 1 82 ? 34.270 63.535 18.863 1.00 19.26 105 GLY A C 1
ATOM 611 O O . GLY A 1 82 ? 33.851 63.779 20.019 1.00 20.63 105 GLY A O 1
ATOM 612 N N . GLY A 1 83 ? 33.582 64.043 17.869 1.00 18.55 106 GLY A N 1
ATOM 613 C CA . GLY A 1 83 ? 32.347 64.760 17.952 1.00 17.83 106 GLY A CA 1
ATOM 614 C C . GLY A 1 83 ? 32.256 65.818 16.837 1.00 17.81 106 GLY A C 1
ATOM 615 O O . GLY A 1 83 ? 33.060 65.746 15.911 1.00 19.72 106 GLY A O 1
ATOM 616 N N . ARG A 1 84 ? 31.268 66.651 16.967 1.00 18.50 107 ARG A N 1
ATOM 617 C CA . ARG A 1 84 ? 31.057 67.711 15.984 1.00 19.64 107 ARG A CA 1
ATOM 618 C C . ARG A 1 84 ? 31.321 69.020 16.730 1.00 20.42 107 ARG A C 1
ATOM 619 O O . ARG A 1 84 ? 30.851 69.222 17.847 1.00 22.82 107 ARG A O 1
ATOM 627 N N . TYR A 1 85 ? 32.146 69.844 16.085 1.00 18.40 108 TYR A N 1
ATOM 628 C CA . TYR A 1 85 ? 32.529 71.105 16.723 1.00 18.37 108 TYR A CA 1
ATOM 629 C C . TYR A 1 85 ? 32.129 72.290 15.866 1.00 17.99 108 TYR A C 1
ATOM 630 O O . TYR A 1 85 ? 32.234 72.271 14.634 1.00 17.47 108 TYR A O 1
ATOM 639 N N . GLN A 1 86 ? 31.716 73.381 16.506 1.00 17.15 109 GLN A N 1
ATOM 640 C CA . GLN A 1 86 ? 31.552 74.664 15.836 1.00 17.84 109 GLN A CA 1
ATOM 641 C C . GLN A 1 86 ? 32.881 75.407 15.808 1.00 16.56 109 GLN A C 1
ATOM 642 O O . GLN A 1 86 ? 33.386 75.864 16.830 1.00 17.66 109 GLN A O 1
ATOM 648 N N . MET A 1 87 ? 33.523 75.429 14.638 1.00 14.57 110 MET A N 1
ATOM 649 C CA . MET A 1 87 ? 34.864 75.991 14.526 1.00 14.91 110 MET A CA 1
ATOM 650 C C . MET A 1 87 ? 34.825 77.381 13.936 1.00 15.24 110 MET A C 1
ATOM 651 O O . MET A 1 87 ? 34.174 77.732 12.952 1.00 16.59 110 MET A O 1
ATOM 659 N N . GLN A 1 88 ? 35.562 78.271 14.612 1.00 14.04 111 GLN A N 1
ATOM 660 C CA . GLN A 1 88 ? 35.709 79.665 14.156 1.00 13.69 111 GLN A CA 1
ATOM 661 C C . GLN A 1 88 ? 37.202 79.955 14.068 1.00 12.81 111 GLN A C 1
ATOM 662 O O . GLN A 1 88 ? 38.051 79.420 14.743 1.00 13.19 111 GLN A O 1
ATOM 668 N N . VAL A 1 89 ? 37.470 80.932 13.192 1.00 13.60 112 VAL A N 1
ATOM 669 C CA . VAL A 1 89 ? 38.782 81.563 13.142 1.00 13.67 112 VAL A CA 1
ATOM 670 C C . VAL A 1 89 ? 38.580 82.974 13.674 1.00 13.52 112 VAL A C 1
ATOM 671 O O . VAL A 1 89 ? 37.668 83.653 13.196 1.00 14.30 112 VAL A O 1
ATOM 675 N N . ALA A 1 90 ? 39.388 83.394 14.630 1.00 13.48 113 ALA A N 1
ATOM 676 C CA . ALA A 1 90 ? 39.307 84.760 15.134 1.00 13.63 113 ALA A CA 1
ATOM 677 C C . ALA A 1 90 ? 40.627 85.462 14.854 1.00 13.41 113 ALA A C 1
ATOM 678 O O . ALA A 1 90 ? 41.707 84.916 15.039 1.00 14.00 113 ALA A O 1
ATOM 680 N N . LEU A 1 91 ? 40.480 86.723 14.426 1.00 14.24 114 LEU A N 1
ATOM 681 C CA . LEU A 1 91 ? 41.655 87.577 14.288 1.00 14.21 114 LEU A CA 1
ATOM 682 C C . LEU A 1 91 ? 41.597 88.606 15.420 1.00 15.23 114 LEU A C 1
ATOM 683 O O . LEU A 1 91 ? 40.546 89.226 15.637 1.00 15.57 114 LEU A O 1
ATOM 688 N N . CYS A 1 92 ? 42.714 88.758 16.082 1.00 15.22 115 CYS A N 1
ATOM 689 C CA . CYS A 1 92 ? 42.759 89.572 17.302 1.00 15.93 115 CYS A CA 1
ATOM 690 C C . CYS A 1 92 ? 43.861 90.638 17.179 1.00 14.92 115 CYS A C 1
ATOM 691 O O . CYS A 1 92 ? 44.939 90.391 16.668 1.00 15.02 115 CYS A O 1
ATOM 695 N N . ASN A 1 93 ? 43.561 91.794 17.786 1.00 13.77 116 ASN A N 1
ATOM 696 C CA . ASN A 1 93 ? 44.648 92.757 18.026 1.00 14.26 116 ASN A CA 1
ATOM 6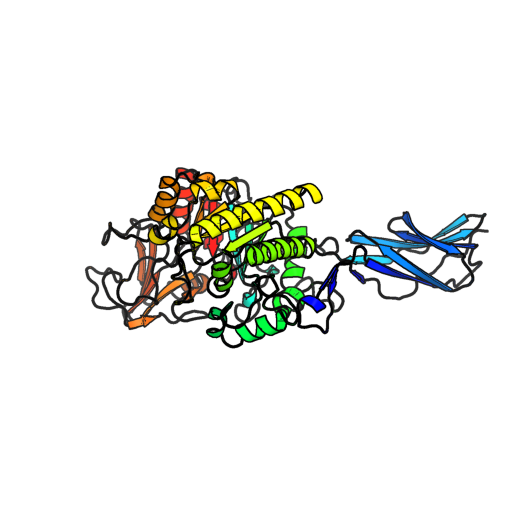97 C C . ASN A 1 93 ? 44.368 93.405 19.365 1.00 15.55 116 ASN A C 1
ATOM 698 O O . ASN A 1 93 ? 43.435 92.985 20.077 1.00 15.07 116 ASN A O 1
ATOM 703 N N . ALA A 1 94 ? 45.122 94.432 19.730 1.00 14.87 117 ALA A N 1
ATOM 704 C CA . ALA A 1 94 ? 44.925 95.052 21.045 1.00 14.97 117 ALA A CA 1
ATOM 705 C C . ALA A 1 94 ? 43.543 95.634 21.205 1.00 15.79 117 ALA A C 1
ATOM 706 O O . ALA A 1 94 ? 43.065 95.842 22.342 1.00 16.66 117 ALA A O 1
ATOM 708 N N . ASP A 1 95 ? 42.860 96.002 20.134 1.00 15.39 118 ASP A N 1
ATOM 709 C CA . ASP A 1 95 ? 41.560 96.650 20.168 1.00 16.49 118 ASP A CA 1
ATOM 710 C C . ASP A 1 95 ? 40.404 95.665 20.117 1.00 16.12 118 ASP A C 1
ATOM 711 O O . ASP A 1 95 ? 39.245 96.074 20.175 1.00 17.93 118 ASP A O 1
ATOM 716 N N . GLY A 1 96 ? 40.706 94.375 19.991 1.00 15.55 119 GLY A N 1
ATOM 717 C CA . GLY A 1 96 ? 39.631 93.389 20.089 1.00 15.14 119 GLY A CA 1
ATOM 718 C C . GLY A 1 96 ? 39.831 92.198 19.176 1.00 15.62 119 GLY A C 1
ATOM 719 O O . GLY A 1 96 ? 40.796 92.107 18.434 1.00 16.67 119 GLY A O 1
ATOM 720 N N . CYS A 1 97 ? 38.880 91.268 19.314 1.00 16.10 120 CYS A N 1
ATOM 721 C CA . CYS A 1 97 ? 38.933 90.045 18.508 1.00 17.35 120 CYS A CA 1
ATOM 722 C C . CYS A 1 97 ? 37.680 89.968 17.652 1.00 17.45 120 CYS A C 1
ATOM 723 O O . CYS A 1 97 ? 36.596 90.329 18.129 1.00 19.01 120 CYS A O 1
ATOM 727 N N . THR A 1 98 ? 37.851 89.523 16.418 1.00 15.90 121 THR A N 1
ATOM 728 C CA . THR A 1 98 ? 36.697 89.463 15.527 1.00 16.84 121 THR A CA 1
ATOM 729 C C . THR A 1 98 ? 36.649 88.031 14.995 1.00 15.02 121 THR A C 1
ATOM 730 O O . THR A 1 98 ? 37.603 87.576 14.389 1.00 16.31 121 THR A O 1
ATOM 734 N N . ALA A 1 99 ? 35.533 87.370 15.289 1.00 15.24 122 ALA A N 1
ATOM 735 C CA . ALA A 1 99 ? 35.420 85.949 14.925 1.00 15.46 122 ALA A CA 1
ATOM 736 C C . ALA A 1 99 ? 34.647 85.711 13.638 1.00 17.18 122 ALA A C 1
ATOM 737 O O . ALA A 1 99 ? 33.688 86.441 13.360 1.00 17.63 122 ALA A O 1
ATOM 739 N N . SER A 1 100 ? 35.092 84.774 12.820 1.00 16.65 123 SER A N 1
ATOM 740 C CA . SER A 1 100 ? 34.316 84.318 11.673 1.00 15.87 123 SER A CA 1
ATOM 741 C C . SER A 1 100 ? 32.980 83.739 12.133 1.00 16.41 123 SER A C 1
ATOM 742 O O . SER A 1 100 ? 32.799 83.387 13.297 1.00 16.59 123 SER A O 1
ATOM 745 N N . ASP A 1 101 ? 32.086 83.588 11.162 1.00 16.78 124 ASP A N 1
ATOM 746 C CA . ASP A 1 101 ? 30.950 82.671 11.366 1.00 17.18 124 ASP A CA 1
ATOM 747 C C . ASP A 1 101 ? 31.523 81.275 11.609 1.00 16.75 124 ASP A C 1
ATOM 748 O O . ASP A 1 101 ? 32.627 80.921 11.184 1.00 16.57 124 ASP A O 1
ATOM 753 N N . ALA A 1 102 ? 30.727 80.428 12.270 1.00 17.82 125 ALA A N 1
ATOM 754 C CA . ALA A 1 102 ? 31.191 79.092 12.593 1.00 18.57 125 ALA A CA 1
ATOM 755 C C . ALA A 1 102 ? 31.006 78.147 11.391 1.00 17.74 125 ALA A C 1
ATOM 756 O O . ALA A 1 102 ? 30.010 78.265 10.671 1.00 19.96 125 ALA A O 1
ATOM 758 N N . THR A 1 103 ? 31.963 77.256 11.274 1.00 16.87 126 THR A N 1
ATOM 759 C CA . THR A 1 103 ? 31.843 76.150 10.299 1.00 17.82 126 THR A CA 1
ATOM 760 C C . THR A 1 103 ? 31.881 74.887 11.153 1.00 17.93 126 THR A C 1
ATOM 761 O O . THR A 1 103 ? 32.776 74.743 11.964 1.00 16.75 126 THR A O 1
ATOM 765 N N . GLU A 1 104 ? 30.955 73.943 10.917 1.00 16.72 127 GLU A N 1
ATOM 766 C CA . GLU A 1 104 ? 31.045 72.675 11.636 1.00 18.41 127 GLU A CA 1
ATOM 767 C C . GLU A 1 104 ? 32.188 71.828 11.111 1.00 16.26 127 GLU A C 1
ATOM 768 O O . GLU A 1 104 ? 32.401 71.676 9.887 1.00 18.78 127 GLU A O 1
ATOM 774 N N . ILE A 1 105 ? 32.954 71.224 12.004 1.00 15.91 128 ILE A N 1
ATOM 775 C CA . ILE A 1 105 ? 33.922 70.209 11.655 1.00 16.79 128 ILE A CA 1
ATOM 776 C C . ILE A 1 105 ? 33.557 68.911 12.385 1.00 18.57 128 ILE A C 1
ATOM 777 O O . ILE A 1 105 ? 33.067 68.910 13.510 1.00 20.11 128 ILE A O 1
ATOM 782 N N . VAL A 1 106 ? 33.827 67.824 11.680 1.00 16.68 129 VAL A N 1
ATOM 783 C CA . VAL A 1 106 ? 33.466 66.503 12.181 1.00 18.22 129 VAL A CA 1
ATOM 784 C C . VAL A 1 106 ? 34.759 65.801 12.543 1.00 16.47 129 VAL A C 1
ATOM 785 O O . VAL A 1 106 ? 35.658 65.673 11.725 1.00 18.82 129 VAL A O 1
ATOM 789 N N . VAL A 1 107 ? 34.855 65.308 13.778 1.00 16.06 130 VAL A N 1
ATOM 790 C CA . VAL A 1 107 ? 36.065 64.613 14.193 1.00 16.23 130 VAL A CA 1
ATOM 791 C C . VAL A 1 107 ? 35.642 63.164 14.516 1.00 16.37 130 VAL A C 1
ATOM 792 O O . VAL A 1 107 ? 34.915 62.951 15.485 1.00 17.46 130 VAL A O 1
ATOM 796 N N . ALA A 1 108 ? 36.004 62.214 13.658 1.00 14.56 131 ALA A N 1
ATOM 797 C CA . ALA A 1 108 ? 35.437 60.876 13.784 1.00 15.23 131 ALA A CA 1
ATOM 798 C C . ALA A 1 108 ? 36.249 60.080 14.796 1.00 13.90 131 ALA A C 1
ATOM 799 O O . ALA A 1 108 ? 37.468 60.171 14.889 1.00 14.73 131 ALA A O 1
ATOM 801 N N . ASP A 1 109 ? 35.512 59.209 15.520 1.00 14.76 132 ASP A N 1
ATOM 802 C CA . ASP A 1 109 ? 36.180 58.174 16.313 1.00 14.63 132 ASP A CA 1
ATOM 803 C C . ASP A 1 109 ? 35.269 56.953 16.362 1.00 13.49 132 ASP A C 1
ATOM 804 O O . ASP A 1 109 ? 34.092 57.018 16.026 1.00 13.04 132 ASP A O 1
ATOM 809 N N . THR A 1 110 ? 35.872 55.829 16.814 1.00 13.86 133 THR A N 1
ATOM 810 C CA . THR A 1 110 ? 35.148 54.564 16.646 1.00 13.44 133 THR A CA 1
ATOM 811 C C . THR A 1 110 ? 34.183 54.225 17.777 1.00 14.47 133 THR A C 1
ATOM 812 O O . THR A 1 110 ? 33.595 53.138 17.788 1.00 14.58 133 THR A O 1
ATOM 816 N N . ASP A 1 111 ? 33.976 55.174 18.704 1.00 14.69 134 ASP A N 1
ATOM 817 C CA . ASP A 1 111 ? 32.740 55.119 19.492 1.00 15.70 134 ASP A CA 1
ATOM 818 C C . ASP A 1 111 ? 31.514 55.665 18.811 1.00 16.06 134 ASP A C 1
ATOM 819 O O . ASP A 1 111 ? 30.410 55.600 19.374 1.00 17.06 134 ASP A O 1
ATOM 824 N N . GLY A 1 112 ? 31.606 56.203 17.568 1.00 14.95 135 GLY A N 1
ATOM 825 C CA . GLY A 1 112 ? 30.492 56.788 16.886 1.00 14.95 135 GLY A CA 1
ATOM 826 C C . GLY A 1 112 ? 30.119 58.199 17.370 1.00 14.70 135 GLY A C 1
ATOM 827 O O . GLY A 1 112 ? 29.024 58.611 17.019 1.00 16.00 135 GLY A O 1
ATOM 828 N N . SER A 1 113 ? 31.036 58.841 18.074 1.00 16.20 136 SER A N 1
ATOM 829 C CA . SER A 1 113 ? 30.701 60.159 18.620 1.00 17.11 136 SER A CA 1
ATOM 830 C C . SER A 1 113 ? 30.430 61.182 17.535 1.00 16.93 136 SER A C 1
ATOM 831 O O . SER A 1 113 ? 29.725 62.175 17.812 1.00 18.26 136 SER A O 1
ATOM 834 N N . HIS A 1 114 ? 30.887 60.942 16.305 1.00 16.68 137 HIS A N 1
ATOM 835 C CA . HIS A 1 114 ? 30.672 61.863 15.204 1.00 16.80 137 HIS A CA 1
ATOM 836 C C . HIS A 1 114 ? 29.407 61.602 14.412 1.00 17.11 137 HIS A C 1
ATOM 837 O O . HIS A 1 114 ? 29.077 62.266 13.436 1.00 19.31 137 HIS A O 1
ATOM 844 N N . LEU A 1 115 ? 28.727 60.490 14.744 1.00 16.51 138 LEU A N 1
ATOM 845 C CA . LEU A 1 115 ? 27.580 60.022 13.992 1.00 17.01 138 LEU A CA 1
ATOM 846 C C . LEU A 1 115 ? 26.225 60.351 14.599 1.00 18.38 138 LEU A C 1
ATOM 847 O O . LEU A 1 115 ? 26.032 60.240 15.815 1.00 19.72 138 LEU A O 1
ATOM 852 N N . ALA A 1 116 ? 25.261 60.651 13.736 1.00 19.67 139 ALA A N 1
ATOM 853 C CA . ALA A 1 116 ? 23.857 60.726 14.155 1.00 20.36 139 ALA A CA 1
ATOM 854 C C . ALA A 1 116 ? 23.431 59.370 14.634 1.00 20.48 139 ALA A C 1
ATOM 855 O O . ALA A 1 116 ? 23.961 58.348 14.153 1.00 21.60 139 ALA A O 1
ATOM 857 N N . PRO A 1 117 ? 22.481 59.271 15.534 1.00 20.34 140 PRO A N 1
ATOM 858 C CA . PRO A 1 117 ? 21.969 57.997 16.007 1.00 20.35 140 PRO A CA 1
ATOM 859 C C . PRO A 1 117 ? 21.267 57.271 14.873 1.00 20.68 140 PRO A C 1
ATOM 860 O O . PRO A 1 117 ? 20.487 57.840 14.114 1.00 20.53 140 PRO A O 1
ATOM 864 N N . LEU A 1 118 ? 21.565 55.964 14.769 1.00 18.06 141 LEU A N 1
ATOM 865 C CA . LEU A 1 118 ? 20.811 55.124 13.850 1.00 19.10 141 LEU A CA 1
ATOM 866 C C . LEU A 1 118 ? 19.585 54.556 14.575 1.00 20.29 141 LEU A C 1
ATOM 867 O O . LEU A 1 118 ? 19.674 53.573 15.305 1.00 19.80 141 LEU A O 1
ATOM 872 N N . LYS A 1 119 ? 18.472 55.275 14.453 1.00 22.32 142 LYS A N 1
ATOM 873 C CA . LYS A 1 119 ? 17.270 54.937 15.214 1.00 26.14 142 LYS A CA 1
ATOM 874 C C . LYS A 1 119 ? 16.108 54.622 14.280 1.00 26.02 142 LYS A C 1
ATOM 875 O O . LYS A 1 119 ? 15.179 55.416 14.108 1.00 29.09 142 LYS A O 1
ATOM 881 N N . GLU A 1 120 ? 16.167 53.435 13.680 1.00 24.19 143 GLU A N 1
ATOM 882 C CA . GLU A 1 120 ? 15.284 53.074 12.585 1.00 23.59 143 GLU A CA 1
ATOM 883 C C . GLU A 1 120 ? 14.028 52.353 13.065 1.00 22.18 143 GLU A C 1
ATOM 884 O O . GLU A 1 120 ? 14.006 51.674 14.089 1.00 22.54 143 GLU A O 1
ATOM 890 N N . PRO A 1 121 ? 12.962 52.508 12.295 1.00 23.42 144 PRO A N 1
ATOM 891 C CA . PRO A 1 121 ? 11.677 51.899 12.549 1.00 23.38 144 PRO A CA 1
ATOM 892 C C . PRO A 1 121 ? 11.744 50.370 12.523 1.00 21.95 144 PRO A C 1
ATOM 893 O O . PRO A 1 121 ? 12.510 49.786 11.756 1.00 22.70 144 PRO A O 1
ATOM 897 N N . LEU A 1 122 ? 10.924 49.761 13.375 1.00 21.77 145 LEU A N 1
ATOM 898 C CA . LEU A 1 122 ? 10.789 48.314 13.367 1.00 20.47 145 LEU A CA 1
ATOM 899 C C . LEU A 1 122 ? 10.134 47.849 12.072 1.00 21.35 145 LEU A C 1
ATOM 900 O O . LEU A 1 122 ? 9.220 48.456 11.514 1.00 23.21 145 LEU A O 1
ATOM 905 N N . LEU A 1 123 ? 10.711 46.799 11.495 1.00 19.73 146 LEU A N 1
ATOM 906 C CA . LEU A 1 123 ? 10.242 46.204 10.262 1.00 18.15 146 LEU A CA 1
ATOM 907 C C . LEU A 1 123 ? 9.525 44.887 10.483 1.00 18.64 146 LEU A C 1
ATOM 908 O O . LEU A 1 123 ? 9.503 44.319 11.575 1.00 17.90 146 LEU A O 1
ATOM 913 N N . GLU A 1 124 ? 8.891 44.404 9.416 1.00 17.81 147 GLU A N 1
ATOM 914 C CA . GLU A 1 124 ? 8.188 43.129 9.429 1.00 18.56 147 GLU A CA 1
ATOM 915 C C . GLU A 1 124 ? 7.257 43.042 10.614 1.00 19.34 147 GLU A C 1
ATOM 916 O O . GLU A 1 124 ? 6.496 44.016 10.836 1.00 21.32 147 GLU A O 1
ATOM 922 N N . LYS A 1 125 ? 7.261 41.975 11.388 1.00 19.89 148 LYS A N 1
ATOM 923 C CA . LYS A 1 125 ? 6.322 41.786 12.482 1.00 19.12 148 LYS A CA 1
ATOM 924 C C . LYS A 1 125 ? 6.864 42.212 13.838 1.00 19.10 148 LYS A C 1
ATOM 925 O O . LYS A 1 125 ? 6.184 42.037 14.855 1.00 19.55 148 LYS A O 1
ATOM 931 N N . ASN A 1 126 ? 8.030 42.854 13.874 1.00 18.48 149 ASN A N 1
ATOM 932 C CA . ASN A 1 126 ? 8.645 43.230 15.140 1.00 17.63 149 ASN A CA 1
ATOM 933 C C . ASN A 1 126 ? 7.806 44.294 15.842 1.00 18.92 149 ASN A C 1
ATOM 934 O O . ASN A 1 126 ? 7.382 45.258 15.215 1.00 20.34 149 ASN A O 1
ATOM 939 N N . LYS A 1 127 ? 7.576 44.094 17.119 1.00 19.47 150 LYS A N 1
ATOM 940 C CA . LYS A 1 127 ? 6.802 45.033 17.950 1.00 21.36 150 LYS A CA 1
ATOM 941 C C . LYS A 1 127 ? 7.672 45.523 19.078 1.00 20.19 150 LYS A C 1
ATOM 942 O O . LYS A 1 127 ? 8.569 44.807 19.532 1.00 20.21 150 LYS A O 1
ATOM 952 N N . PRO A 1 128 ? 7.457 46.714 19.600 1.00 19.63 151 PRO A N 1
ATOM 953 C CA . PRO A 1 128 ? 8.373 47.345 20.527 1.00 20.28 151 PRO A CA 1
ATOM 954 C C . PRO A 1 128 ? 8.246 46.805 21.937 1.00 21.73 151 PRO A C 1
ATOM 955 O O . PRO A 1 128 ? 7.145 46.642 22.487 1.00 20.65 151 PRO A O 1
ATOM 959 N N . TYR A 1 129 ? 9.379 46.472 22.549 1.00 20.57 152 TYR A N 1
ATOM 960 C CA . TYR A 1 129 ? 9.454 46.019 23.928 1.00 21.54 152 TYR A CA 1
ATOM 961 C C . TYR A 1 129 ? 10.469 46.831 24.718 1.00 22.83 152 TYR A C 1
ATOM 962 O O . TYR A 1 129 ? 11.505 47.248 24.199 1.00 23.91 152 TYR A O 1
ATOM 971 N N . LYS A 1 130 ? 10.150 47.063 25.992 1.00 22.36 153 LYS A N 1
ATOM 972 C CA . LYS A 1 130 ? 11.081 47.675 26.928 1.00 23.42 153 LYS A CA 1
ATOM 973 C C . LYS A 1 130 ? 11.975 46.612 27.543 1.00 22.46 153 LYS A C 1
ATOM 974 O O . LYS A 1 130 ? 11.515 45.596 28.069 1.00 24.62 153 LYS A O 1
ATOM 982 N N . GLN A 1 131 ? 13.282 46.852 27.548 1.00 22.94 154 GLN A N 1
ATOM 983 C CA . GLN A 1 131 ? 14.207 45.960 28.255 1.00 22.46 154 GLN A CA 1
ATOM 984 C C . GLN A 1 131 ? 14.134 46.216 29.754 1.00 23.69 154 GLN A C 1
ATOM 985 O O . GLN A 1 131 ? 15.024 46.846 30.305 1.00 24.88 154 GLN A O 1
ATOM 991 N N . ASN A 1 132 ? 13.069 45.740 30.399 1.00 23.99 155 ASN A N 1
ATOM 992 C CA . ASN A 1 132 ? 12.867 46.017 31.824 1.00 24.91 155 ASN A CA 1
ATOM 993 C C . ASN A 1 132 ? 12.715 44.751 32.644 1.00 25.68 155 ASN A C 1
ATOM 994 O O . ASN A 1 132 ? 12.486 44.841 33.865 1.00 26.80 155 ASN A O 1
ATOM 999 N N . SER A 1 133 ? 12.913 43.570 32.056 1.00 24.17 156 SER A N 1
ATOM 1000 C CA . SER A 1 133 ? 12.869 42.325 32.811 1.00 23.81 156 SER A CA 1
ATOM 1001 C C . SER A 1 133 ? 14.124 42.104 33.645 1.00 24.00 156 SER A C 1
ATOM 1002 O O . SER A 1 133 ? 14.127 41.298 34.590 1.00 25.21 156 SER A O 1
ATOM 1005 N N . GLY A 1 134 ? 15.258 42.680 33.224 1.00 22.55 157 GLY A N 1
ATOM 1006 C CA . GLY A 1 134 ? 16.539 42.333 33.814 1.00 22.76 157 GLY A CA 1
ATOM 1007 C C . GLY A 1 134 ? 17.143 41.074 33.206 1.00 22.23 157 GLY A C 1
ATOM 1008 O O . GLY A 1 134 ? 18.174 40.588 33.673 1.00 24.35 157 GLY A O 1
ATOM 1009 N N . LYS A 1 135 ? 16.525 40.553 32.152 1.00 20.97 158 LYS A N 1
ATOM 1010 C CA . LYS A 1 135 ? 16.999 39.331 31.524 1.00 20.51 158 LYS A CA 1
ATOM 1011 C C . LYS A 1 135 ? 17.717 39.665 30.209 1.00 18.78 158 LYS A C 1
ATOM 1012 O O . LYS A 1 135 ? 17.346 40.641 29.560 1.00 19.99 158 LYS A O 1
ATOM 1018 N N . VAL A 1 136 ? 18.697 38.829 29.893 1.00 17.84 159 VAL A N 1
ATOM 1019 C CA . VAL A 1 136 ? 19.357 38.917 28.590 1.00 17.06 159 VAL A CA 1
ATOM 1020 C C . VAL A 1 136 ? 18.365 38.590 27.477 1.00 16.79 159 VAL A C 1
ATOM 1021 O O . VAL A 1 136 ? 17.582 37.648 27.541 1.00 16.32 159 VAL A O 1
ATOM 1025 N N . VAL A 1 137 ? 18.413 39.408 26.435 1.00 15.77 160 VAL A N 1
ATOM 1026 C CA . VAL A 1 137 ? 17.707 39.149 25.179 1.00 15.65 160 VAL A CA 1
ATOM 1027 C C . VAL A 1 137 ? 18.736 39.453 24.064 1.00 15.20 160 VAL A C 1
ATOM 1028 O O . VAL A 1 137 ? 19.072 40.595 23.763 1.00 15.23 160 VAL A O 1
ATOM 1032 N N . GLY A 1 138 ? 19.276 38.353 23.534 1.00 15.00 161 GLY A N 1
ATOM 1033 C CA . GLY A 1 138 ? 20.434 38.502 22.634 1.00 14.46 161 GLY A CA 1
ATOM 1034 C C . GLY A 1 138 ? 20.128 37.930 21.258 1.00 14.29 161 GLY A C 1
ATOM 1035 O O . GLY A 1 138 ? 19.259 37.087 21.066 1.00 14.28 161 GLY A O 1
ATOM 1036 N N . SER A 1 139 ? 20.910 38.427 20.291 1.00 13.98 162 SER A N 1
ATOM 1037 C CA . SER A 1 139 ? 20.875 37.824 18.952 1.00 13.77 162 SER A CA 1
ATOM 1038 C C . SER A 1 139 ? 22.209 38.087 18.261 1.00 12.66 162 SER A C 1
ATOM 1039 O O . SER A 1 139 ? 22.918 39.044 18.543 1.00 13.49 162 SER A O 1
ATOM 1042 N N . TYR A 1 140 ? 22.501 37.203 17.298 1.00 13.36 163 TYR A N 1
ATOM 1043 C CA . TYR A 1 140 ? 23.667 37.366 16.450 1.00 13.56 163 TYR A CA 1
ATOM 1044 C C . TYR A 1 140 ? 23.336 38.059 15.121 1.00 14.14 163 TYR A C 1
ATOM 1045 O O . TYR A 1 140 ? 22.430 37.563 14.446 1.00 16.13 163 TYR A O 1
ATOM 1054 N N . PHE A 1 141 ? 24.217 38.933 14.720 1.00 13.77 164 PHE A N 1
ATOM 1055 C CA . PHE A 1 141 ? 24.178 39.540 13.396 1.00 13.68 164 PHE A CA 1
ATOM 1056 C C . PHE A 1 141 ? 25.400 39.038 12.627 1.00 14.01 164 PHE A C 1
ATOM 1057 O O . PHE A 1 141 ? 26.509 39.123 13.161 1.00 14.25 164 PHE A O 1
ATOM 1065 N N . VAL A 1 142 ? 25.187 38.555 11.408 1.00 13.79 165 VAL A N 1
ATOM 1066 C CA . VAL A 1 142 ? 26.325 37.942 10.698 1.00 13.79 165 VAL A CA 1
ATOM 1067 C C . VAL A 1 142 ? 26.884 38.910 9.686 1.00 12.44 165 VAL A C 1
ATOM 1068 O O . VAL A 1 142 ? 26.168 39.575 8.939 1.00 13.28 165 VAL A O 1
ATOM 1072 N N . GLU A 1 143 ? 28.225 39.013 9.633 1.00 12.03 166 GLU A N 1
ATOM 1073 C CA . GLU A 1 143 ? 28.894 39.972 8.766 1.00 11.40 166 GLU A CA 1
ATOM 1074 C C . GLU A 1 143 ? 28.520 39.819 7.290 1.00 12.08 166 GLU A C 1
ATOM 1075 O O . GLU A 1 143 ? 28.392 40.844 6.630 1.00 13.59 166 GLU A O 1
ATOM 1081 N N . TRP A 1 144 ? 28.394 38.580 6.858 1.00 12.46 167 TRP A N 1
ATOM 1082 C CA . TRP A 1 144 ? 28.133 38.286 5.446 1.00 13.71 167 TRP A CA 1
ATOM 1083 C C . TRP A 1 144 ? 26.669 38.370 5.098 1.00 14.81 167 TRP A C 1
ATOM 1084 O O . TRP A 1 144 ? 26.289 38.181 3.929 1.00 15.54 167 TRP A O 1
ATOM 1095 N N . GLY A 1 145 ? 25.799 38.687 6.043 1.00 12.99 168 GLY A N 1
ATOM 1096 C CA . GLY A 1 145 ? 24.363 38.737 5.815 1.00 14.12 168 GLY A CA 1
ATOM 1097 C C . GLY A 1 145 ? 23.981 39.962 5.006 1.00 13.85 168 GLY A C 1
ATOM 1098 O O . GLY A 1 145 ? 22.819 40.017 4.563 1.00 14.59 168 GLY A O 1
ATOM 1099 N N . VAL A 1 146 ? 24.880 40.901 4.764 1.00 15.25 169 VAL A N 1
ATOM 1100 C CA . VAL A 1 146 ? 24.645 42.100 3.986 1.00 14.85 169 VAL A CA 1
ATOM 1101 C C . VAL A 1 146 ? 24.672 41.867 2.481 1.00 15.05 169 VAL A C 1
ATOM 1102 O O . VAL A 1 146 ? 24.334 42.765 1.709 1.00 17.16 169 VAL A O 1
ATOM 1106 N N . TYR A 1 147 ? 25.051 40.669 2.080 1.00 15.64 170 TYR A N 1
ATOM 1107 C CA . TYR A 1 147 ? 25.053 40.299 0.672 1.00 16.05 170 TYR A CA 1
ATOM 1108 C C . TYR A 1 147 ? 23.738 39.634 0.312 1.00 16.26 170 TYR A C 1
ATOM 1109 O O . TYR A 1 147 ? 22.723 40.348 0.338 1.00 16.79 170 TYR A O 1
ATOM 1118 N N . GLY A 1 148 ? 23.714 38.327 0.077 1.00 17.63 171 GLY A N 1
ATOM 1119 C CA . GLY A 1 148 ? 22.487 37.687 -0.384 1.00 18.05 171 GLY A CA 1
ATOM 1120 C C . GLY A 1 148 ? 21.274 37.852 0.506 1.00 18.58 171 GLY A C 1
ATOM 1121 O O . GLY A 1 148 ? 20.146 38.069 0.067 1.00 19.97 171 GLY A O 1
ATOM 1122 N N . ARG A 1 149 ? 21.512 37.761 1.825 1.00 17.38 172 ARG A N 1
ATOM 1123 C CA . ARG A 1 149 ? 20.396 37.904 2.776 1.00 16.89 172 ARG A CA 1
ATOM 1124 C C . ARG A 1 149 ? 19.893 39.333 2.855 1.00 16.40 172 ARG A C 1
ATOM 1125 O O . ARG A 1 149 ? 18.838 39.655 3.379 1.00 18.27 172 ARG A O 1
ATOM 1133 N N . ASN A 1 150 ? 20.705 40.285 2.404 1.00 16.75 173 ASN A N 1
ATOM 1134 C CA . ASN A 1 150 ? 20.416 41.692 2.304 1.00 17.41 173 ASN A CA 1
ATOM 1135 C C . ASN A 1 150 ? 19.977 42.274 3.645 1.00 17.39 173 ASN A C 1
ATOM 1136 O O . ASN A 1 150 ? 19.122 43.159 3.731 1.00 19.40 173 ASN A O 1
ATOM 1141 N N . PHE A 1 151 ? 20.613 41.798 4.723 1.00 16.07 174 PHE A N 1
ATOM 1142 C CA . PHE A 1 151 ? 20.142 42.163 6.062 1.00 14.90 174 PHE A CA 1
ATOM 1143 C C . PHE A 1 151 ? 21.251 42.971 6.731 1.00 14.21 174 PHE A C 1
ATOM 1144 O O . PHE A 1 151 ? 22.322 42.448 7.007 1.00 15.65 174 PHE A O 1
ATOM 1152 N N . THR A 1 152 ? 20.997 44.247 6.888 1.00 14.68 175 THR A N 1
ATOM 1153 C CA . THR A 1 152 ? 21.981 45.226 7.319 1.00 13.95 175 THR A CA 1
ATOM 1154 C C . THR A 1 152 ? 21.646 45.701 8.734 1.00 13.93 175 THR A C 1
ATOM 1155 O O . THR A 1 152 ? 20.568 45.397 9.252 1.00 14.90 175 THR A O 1
ATOM 1159 N N . VAL A 1 153 ? 22.587 46.432 9.321 1.00 15.35 176 VAL A N 1
ATOM 1160 C CA . VAL A 1 153 ? 22.435 46.804 10.750 1.00 14.52 176 VAL A CA 1
ATOM 1161 C C . VAL A 1 153 ? 21.209 47.667 10.972 1.00 14.97 176 VAL A C 1
ATOM 1162 O O . VAL A 1 153 ? 20.542 47.571 12.009 1.00 16.24 176 VAL A O 1
ATOM 1166 N N . ASP A 1 154 ? 20.824 48.485 10.000 1.00 15.71 177 ASP A N 1
ATOM 1167 C CA . ASP A 1 154 ? 19.603 49.292 10.104 1.00 15.98 177 ASP A CA 1
ATOM 1168 C C . ASP A 1 154 ? 18.334 48.475 10.106 1.00 16.33 177 ASP A C 1
ATOM 1169 O O . ASP A 1 154 ? 17.281 49.050 10.456 1.00 18.31 177 ASP A O 1
ATOM 1174 N N . LYS A 1 155 ? 18.347 47.194 9.770 1.00 16.44 178 LYS A N 1
ATOM 1175 C CA . LYS A 1 155 ? 17.223 46.301 9.898 1.00 16.24 178 LYS A CA 1
ATOM 1176 C C . LYS A 1 155 ? 17.154 45.576 11.239 1.00 16.56 178 LYS A C 1
ATOM 1177 O O . LYS A 1 155 ? 16.185 44.838 11.476 1.00 17.14 178 LYS A O 1
ATOM 1183 N N . ILE A 1 156 ? 18.186 45.719 12.059 1.00 15.51 179 ILE A N 1
ATOM 1184 C CA . ILE A 1 156 ? 18.118 45.035 13.369 1.00 15.79 179 ILE A CA 1
ATOM 1185 C C . ILE A 1 156 ? 17.092 45.752 14.240 1.00 15.62 179 ILE A C 1
ATOM 1186 O O . ILE A 1 156 ? 17.132 46.951 14.400 1.00 15.87 179 ILE A O 1
ATOM 1191 N N . PRO A 1 157 ? 16.246 44.975 14.904 1.00 15.65 180 PRO A N 1
ATOM 1192 C CA . PRO A 1 157 ? 15.223 45.503 15.823 1.00 16.64 180 PRO A CA 1
ATOM 1193 C C . PRO A 1 157 ? 15.858 45.753 17.178 1.00 15.67 180 PRO A C 1
ATOM 1194 O O . PRO A 1 157 ? 15.646 45.106 18.196 1.00 16.96 180 PRO A O 1
ATOM 1198 N N . ALA A 1 158 ? 16.777 46.727 17.238 1.00 15.78 181 ALA A N 1
ATOM 1199 C CA . ALA A 1 158 ? 17.790 46.874 18.267 1.00 16.43 181 ALA A CA 1
ATOM 1200 C C . ALA A 1 158 ? 17.218 47.255 19.629 1.00 16.47 181 ALA A C 1
ATOM 1201 O O . ALA A 1 158 ? 17.755 46.861 20.665 1.00 17.44 181 ALA A O 1
ATOM 1203 N N . GLN A 1 159 ? 16.068 47.949 19.595 1.00 18.24 182 GLN A N 1
ATOM 1204 C CA . GLN A 1 159 ? 15.429 48.282 20.870 1.00 17.96 182 GLN A CA 1
ATOM 1205 C C . GLN A 1 159 ? 14.929 47.047 21.588 1.00 17.93 182 GLN A C 1
ATOM 1206 O O . GLN A 1 159 ? 14.653 47.134 22.799 1.00 19.33 182 GLN A O 1
ATOM 1212 N N . ASN A 1 160 ? 14.796 45.912 20.924 1.00 15.64 183 ASN A N 1
ATOM 1213 C CA . ASN A 1 160 ? 14.261 44.684 21.465 1.00 16.05 183 ASN A CA 1
ATOM 1214 C C . ASN A 1 160 ? 15.364 43.711 21.895 1.00 15.36 183 ASN A C 1
ATOM 1215 O O . ASN A 1 160 ? 15.086 42.530 22.108 1.00 16.36 183 ASN A O 1
ATOM 1220 N N . LEU A 1 161 ? 16.584 44.208 22.042 1.00 15.43 184 LEU A N 1
ATOM 1221 C CA . LEU A 1 161 ? 17.712 43.399 22.473 1.00 15.05 184 LEU A CA 1
ATOM 1222 C C . LEU A 1 161 ? 18.430 44.074 23.650 1.00 15.08 184 LEU A C 1
ATOM 1223 O O . LEU A 1 161 ? 18.484 45.299 23.706 1.00 16.88 184 LEU A O 1
ATOM 1228 N N . THR A 1 162 ? 19.057 43.238 24.490 1.00 14.98 185 THR A N 1
ATOM 1229 C CA . THR A 1 162 ? 20.072 43.729 25.393 1.00 14.38 185 THR A CA 1
ATOM 1230 C C . THR A 1 162 ? 21.477 43.507 24.842 1.00 14.46 185 THR A C 1
ATOM 1231 O O . THR A 1 162 ? 22.409 44.221 25.235 1.00 15.24 185 THR A O 1
ATOM 1235 N N . HIS A 1 163 ? 21.617 42.463 24.020 1.00 14.75 186 HIS A N 1
ATOM 1236 C CA . HIS A 1 163 ? 22.924 42.046 23.537 1.00 14.13 186 HIS A CA 1
ATOM 1237 C C . HIS A 1 163 ? 22.835 41.762 22.023 1.00 13.45 186 HIS A C 1
ATOM 1238 O O . HIS A 1 163 ? 21.948 41.037 21.586 1.00 14.82 186 HIS A O 1
ATOM 1245 N N . LEU A 1 164 ? 23.792 42.343 21.321 1.00 14.17 187 LEU A N 1
ATOM 1246 C CA . LEU A 1 164 ? 23.922 42.100 19.884 1.00 13.96 187 LEU A CA 1
ATOM 1247 C C . LEU A 1 164 ? 25.330 41.554 19.650 1.00 12.77 187 LEU A C 1
ATOM 1248 O O . LEU A 1 164 ? 26.294 42.224 19.992 1.00 13.85 187 LEU A O 1
ATOM 1253 N N . LEU A 1 165 ? 25.385 40.350 19.101 1.00 13.45 188 LEU A N 1
ATOM 1254 C CA . LEU A 1 165 ? 26.678 39.693 18.924 1.00 13.64 188 LEU A CA 1
ATOM 1255 C C . LEU A 1 165 ? 27.046 39.737 17.438 1.00 13.71 188 LEU A C 1
ATOM 1256 O O . LEU A 1 165 ? 26.147 39.485 16.627 1.00 14.91 188 LEU A O 1
ATOM 1265 N N . TYR A 1 166 ? 28.293 40.079 17.145 1.00 13.22 189 TYR A N 1
ATOM 1266 C CA . TYR A 1 166 ? 28.682 40.224 15.722 1.00 12.99 189 TYR A CA 1
ATOM 1267 C C . TYR A 1 166 ? 29.476 39.002 15.322 1.00 11.82 189 TYR A C 1
ATOM 1268 O O . TYR A 1 166 ? 30.595 38.809 15.788 1.00 12.17 189 TYR A O 1
ATOM 1277 N N . GLY A 1 167 ? 28.940 38.207 14.419 1.00 12.92 190 GLY A N 1
ATOM 1278 C CA . GLY A 1 167 ? 29.623 36.945 14.009 1.00 12.43 190 GLY A CA 1
ATOM 1279 C C . GLY A 1 167 ? 30.159 37.216 12.604 1.00 13.38 190 GLY A C 1
ATOM 1280 O O . GLY A 1 167 ? 29.422 37.559 11.691 1.00 13.62 190 GLY A O 1
ATOM 1281 N N . PHE A 1 168 ? 31.438 37.063 12.404 1.00 12.43 191 PHE A N 1
ATOM 1282 C CA . PHE A 1 168 ? 32.429 36.654 13.373 1.00 13.00 191 PHE A CA 1
ATOM 1283 C C . PHE A 1 168 ? 33.762 37.365 13.104 1.00 12.60 191 PHE A C 1
ATOM 1284 O O . PHE A 1 168 ? 34.078 37.730 11.970 1.00 14.45 191 PHE A O 1
ATOM 1292 N N . ILE A 1 169 ? 34.508 37.609 14.167 1.00 12.14 192 ILE A N 1
ATOM 1293 C CA . ILE A 1 169 ? 35.879 38.124 14.093 1.00 12.13 192 ILE A CA 1
ATOM 1294 C C . ILE A 1 169 ? 36.815 36.934 14.042 1.00 13.13 192 ILE A C 1
ATOM 1295 O O . ILE A 1 169 ? 36.727 36.025 14.880 1.00 13.86 192 ILE A O 1
ATOM 1300 N N . PRO A 1 170 ? 37.639 36.798 13.022 1.00 12.30 193 PRO A N 1
ATOM 1301 C CA . PRO A 1 170 ? 38.531 35.672 12.809 1.00 13.06 193 PRO A CA 1
ATOM 1302 C C . PRO A 1 170 ? 39.884 35.868 13.493 1.00 13.20 193 PRO A C 1
ATOM 1303 O O . PRO A 1 170 ? 40.356 36.965 13.739 1.00 14.48 193 PRO A O 1
ATOM 1307 N N . ILE A 1 171 ? 40.508 34.695 13.747 1.00 13.17 194 ILE A N 1
ATOM 1308 C CA . ILE A 1 171 ? 41.892 34.715 14.249 1.00 13.10 194 ILE A CA 1
ATOM 1309 C C . ILE A 1 171 ? 42.832 34.405 13.089 1.00 12.26 194 ILE A C 1
ATOM 1310 O O . ILE A 1 171 ? 42.588 33.418 12.390 1.00 13.87 194 ILE A O 1
ATOM 1315 N N . CYS A 1 172 ? 43.829 35.249 12.822 1.00 13.28 195 CYS A N 1
ATOM 1316 C CA . CYS A 1 172 ? 44.750 35.004 11.710 1.00 12.79 195 CYS A CA 1
ATOM 1317 C C . CYS A 1 172 ? 45.439 33.656 11.777 1.00 15.58 195 CYS A C 1
ATOM 1318 O O . CYS A 1 172 ? 45.799 33.182 12.852 1.00 15.65 195 CYS A O 1
ATOM 1321 N N . GLY A 1 173 ? 45.595 33.080 10.590 1.00 14.50 196 GLY A N 1
ATOM 1322 C CA . GLY A 1 173 ? 46.420 31.842 10.530 1.00 16.35 196 GLY A CA 1
ATOM 1323 C C . GLY A 1 173 ? 46.091 31.162 9.207 1.00 16.92 196 GLY A C 1
ATOM 1324 O O . GLY A 1 173 ? 44.951 31.090 8.764 1.00 16.72 196 GLY A O 1
ATOM 1325 N N . GLY A 1 174 ? 47.175 30.625 8.624 1.00 16.69 197 GLY A N 1
ATOM 1326 C CA . GLY A 1 174 ? 47.059 29.905 7.369 1.00 17.65 197 GLY A CA 1
ATOM 1327 C C . GLY A 1 174 ? 46.933 28.399 7.573 1.00 17.84 197 GLY A C 1
ATOM 1328 O O . GLY A 1 174 ? 46.116 27.873 8.304 1.00 17.31 197 GLY A O 1
ATOM 1329 N N . ASN A 1 175 ? 47.753 27.690 6.766 1.00 18.81 198 ASN A N 1
ATOM 1330 C CA . ASN A 1 175 ? 47.618 26.238 6.732 1.00 19.74 198 ASN A CA 1
ATOM 1331 C C . ASN A 1 175 ? 47.783 25.595 8.110 1.00 18.26 198 ASN A C 1
ATOM 1332 O O . ASN A 1 175 ? 48.682 25.959 8.862 1.00 19.02 198 ASN A O 1
ATOM 1337 N N . GLY A 1 176 ? 46.826 24.738 8.420 1.00 18.32 199 GLY A N 1
ATOM 1338 C CA . GLY A 1 176 ? 46.801 23.999 9.668 1.00 18.00 199 GLY A CA 1
ATOM 1339 C C . GLY A 1 176 ? 46.195 24.786 10.831 1.00 19.62 199 GLY A C 1
ATOM 1340 O O . GLY A 1 176 ? 45.930 24.178 11.866 1.00 20.64 199 GLY A O 1
ATOM 1341 N N . ILE A 1 177 ? 45.957 26.066 10.630 1.00 17.86 200 ILE A N 1
ATOM 1342 C CA . ILE A 1 177 ? 45.412 26.935 11.672 1.00 16.66 200 ILE A CA 1
ATOM 1343 C C . ILE A 1 177 ? 43.959 27.308 11.399 1.00 15.80 200 ILE A C 1
ATOM 1344 O O . ILE A 1 177 ? 43.166 27.368 12.334 1.00 15.73 200 ILE A O 1
ATOM 1349 N N . ASN A 1 178 ? 43.589 27.614 10.151 1.00 15.39 201 ASN A N 1
ATOM 1350 C CA . ASN A 1 178 ? 42.210 27.867 9.770 1.00 16.59 201 ASN A CA 1
ATOM 1351 C C . ASN A 1 178 ? 41.785 26.971 8.609 1.00 17.43 201 ASN A C 1
ATOM 1352 O O . ASN A 1 178 ? 41.085 27.403 7.682 1.00 16.73 201 ASN A O 1
ATOM 1357 N N . ASP A 1 179 ? 42.189 25.693 8.655 1.00 17.67 202 ASP A N 1
ATOM 1358 C CA . ASP A 1 179 ? 41.818 24.800 7.550 1.00 19.69 202 ASP A CA 1
ATOM 1359 C C . ASP A 1 179 ? 40.321 24.628 7.385 1.00 20.90 202 ASP A C 1
ATOM 1360 O O . ASP A 1 179 ? 39.859 24.356 6.264 1.00 20.76 202 ASP A O 1
ATOM 1365 N N . SER A 1 180 ? 39.507 24.771 8.434 1.00 20.44 203 SER A N 1
ATOM 1366 C CA . SER A 1 180 ? 38.057 24.703 8.270 1.00 21.85 203 SER A CA 1
ATOM 1367 C C . SER A 1 180 ? 37.514 25.749 7.310 1.00 22.49 203 SER A C 1
ATOM 1368 O O . SER A 1 180 ? 36.475 25.478 6.689 1.00 23.64 203 SER A O 1
ATOM 1371 N N . LEU A 1 181 ? 38.182 26.872 7.075 1.00 21.14 204 LEU A N 1
ATOM 1372 C CA . LEU A 1 181 ? 37.713 27.852 6.103 1.00 21.27 204 LEU A CA 1
ATOM 1373 C C . LEU A 1 181 ? 37.819 27.375 4.666 1.00 23.64 204 LEU A C 1
ATOM 1374 O O . LEU A 1 181 ? 37.140 27.924 3.794 1.00 23.34 204 LEU A O 1
ATOM 1379 N N . LYS A 1 182 ? 38.693 26.411 4.369 1.00 23.58 205 LYS A N 1
ATOM 1380 C CA . LYS A 1 182 ? 38.887 25.954 2.993 1.00 25.15 205 LYS A CA 1
ATOM 1381 C C . LYS A 1 182 ? 37.694 25.195 2.425 1.00 27.67 205 LYS A C 1
ATOM 1382 O O . LYS A 1 182 ? 37.658 24.917 1.222 1.00 28.88 205 LYS A O 1
ATOM 1388 N N . GLU A 1 183 ? 36.720 24.844 3.251 1.00 29.24 206 GLU A N 1
ATOM 1389 C CA . GLU A 1 183 ? 35.468 24.267 2.797 1.00 32.33 206 GLU A CA 1
ATOM 1390 C C . GLU A 1 183 ? 34.544 25.318 2.204 1.00 32.82 206 GLU A C 1
ATOM 1391 O O . GLU A 1 183 ? 33.563 25.000 1.529 1.00 33.05 206 GLU A O 1
ATOM 1397 N N . ILE A 1 184 ? 34.824 26.583 2.506 1.00 31.58 207 ILE A N 1
ATOM 1398 C CA . ILE A 1 184 ? 34.037 27.693 1.983 1.00 32.06 207 ILE A CA 1
ATOM 1399 C C . ILE A 1 184 ? 34.837 28.446 0.923 1.00 31.85 207 ILE A C 1
ATOM 1400 O O . ILE A 1 184 ? 35.880 29.033 1.180 1.00 30.53 207 ILE A O 1
ATOM 1405 N N . GLU A 1 185 ? 34.294 28.420 -0.291 1.00 31.46 208 GLU A N 1
ATOM 1406 C CA . GLU A 1 185 ? 34.918 29.017 -1.452 1.00 32.09 208 GLU A CA 1
ATOM 1407 C C . GLU A 1 185 ? 35.463 30.418 -1.213 1.00 28.97 208 GLU A C 1
ATOM 1408 O O . GLU A 1 185 ? 34.692 31.300 -0.849 1.00 29.77 208 GLU A O 1
ATOM 1414 N N . GLY A 1 186 ? 36.763 30.619 -1.382 1.00 27.18 209 GLY A N 1
ATOM 1415 C CA . GLY A 1 186 ? 37.409 31.900 -1.229 1.00 23.09 209 GLY A CA 1
ATOM 1416 C C . GLY A 1 186 ? 37.595 32.409 0.202 1.00 21.10 209 GLY A C 1
ATOM 1417 O O . GLY A 1 186 ? 38.289 33.417 0.410 1.00 20.51 209 GLY A O 1
ATOM 1418 N N . SER A 1 187 ? 37.046 31.723 1.190 1.00 21.08 210 SER A N 1
ATOM 1419 C CA . SER A 1 187 ? 37.034 32.181 2.562 1.00 19.30 210 SER A CA 1
ATOM 1420 C C . SER A 1 187 ? 38.432 32.138 3.181 1.00 19.46 210 SER A C 1
ATOM 1421 O O . SER A 1 187 ? 38.864 33.100 3.823 1.00 17.42 210 SER A O 1
ATOM 1424 N N . PHE A 1 188 ? 39.135 31.019 3.001 1.00 18.65 211 PHE A N 1
ATOM 1425 C CA . PHE A 1 188 ? 40.494 30.933 3.544 1.00 18.38 211 PHE A CA 1
ATOM 1426 C C . PHE A 1 188 ? 41.408 31.993 2.985 1.00 18.12 211 PHE A C 1
ATOM 1427 O O . PHE A 1 188 ? 42.183 32.677 3.645 1.00 17.39 211 PHE A O 1
ATOM 1435 N N . GLN A 1 189 ? 41.325 32.190 1.658 1.00 18.13 212 GLN A N 1
ATOM 1436 C CA . GLN A 1 189 ? 42.177 33.109 0.920 1.00 18.55 212 GLN A CA 1
ATOM 1437 C C . GLN A 1 189 ? 41.868 34.568 1.251 1.00 17.41 212 GLN A C 1
ATOM 1438 O O . GLN A 1 189 ? 42.710 35.450 1.141 1.00 20.78 212 GLN A O 1
ATOM 1444 N N . ALA A 1 190 ? 40.591 34.830 1.563 1.00 18.32 213 ALA A N 1
ATOM 1445 C CA . ALA A 1 190 ? 40.211 36.150 2.047 1.00 15.92 213 ALA A CA 1
ATOM 1446 C C . ALA A 1 190 ? 40.802 36.424 3.429 1.00 16.23 213 ALA A C 1
ATOM 1447 O O . ALA A 1 190 ? 41.281 37.546 3.613 1.00 16.66 213 ALA A O 1
ATOM 1449 N N . LEU A 1 191 ? 40.811 35.417 4.312 1.00 16.94 214 LEU A N 1
ATOM 1450 C CA . LEU A 1 191 ? 41.513 35.699 5.576 1.00 16.29 214 LEU A CA 1
ATOM 1451 C C . LEU A 1 191 ? 42.990 35.884 5.419 1.00 15.93 214 LEU A C 1
ATOM 1452 O O . LEU A 1 191 ? 43.580 36.792 6.029 1.00 16.66 214 LEU A O 1
ATOM 1457 N N . GLN A 1 192 ? 43.623 35.115 4.489 1.00 17.05 215 GLN A N 1
ATOM 1458 C CA . GLN A 1 192 ? 45.070 35.313 4.337 1.00 17.16 215 GLN A CA 1
ATOM 1459 C C . GLN A 1 192 ? 45.383 36.702 3.808 1.00 16.95 215 GLN A C 1
ATOM 1460 O O . GLN A 1 192 ? 46.386 37.284 4.214 1.00 18.77 215 GLN A O 1
ATOM 1466 N N . ARG A 1 193 ? 44.533 37.221 2.912 1.00 17.06 216 ARG A N 1
ATOM 1467 C CA . ARG A 1 193 ? 44.731 38.583 2.439 1.00 18.45 216 ARG A CA 1
ATOM 1468 C C . ARG A 1 193 ? 44.598 39.613 3.562 1.00 17.74 216 ARG A C 1
ATOM 1469 O O . ARG A 1 193 ? 45.400 40.517 3.693 1.00 19.45 216 ARG A O 1
ATOM 1477 N N . SER A 1 194 ? 43.517 39.434 4.339 1.00 17.43 217 SER A N 1
ATOM 1478 C CA . SER A 1 194 ? 43.314 40.337 5.470 1.00 16.91 217 SER A CA 1
ATOM 1479 C C . SER A 1 194 ? 44.460 40.299 6.456 1.00 17.02 217 SER A C 1
ATOM 1480 O O . SER A 1 194 ? 44.863 41.313 7.000 1.00 16.58 217 SER A O 1
ATOM 1484 N N . CYS A 1 195 ? 45.025 39.118 6.675 1.00 17.41 218 CYS A N 1
ATOM 1485 C CA . CYS A 1 195 ? 46.105 38.893 7.615 1.00 17.37 218 CYS A CA 1
ATOM 1486 C C . CYS A 1 195 ? 47.506 39.051 7.034 1.00 19.03 218 CYS A C 1
ATOM 1487 O O . CYS A 1 195 ? 48.472 38.636 7.681 1.00 18.43 218 CYS A O 1
ATOM 1490 N N . GLN A 1 196 ? 47.613 39.679 5.853 1.00 19.16 219 GLN A N 1
ATOM 1491 C CA . GLN A 1 196 ? 48.957 39.765 5.269 1.00 21.34 219 GLN A CA 1
ATOM 1492 C C . GLN A 1 196 ? 49.837 40.635 6.154 1.00 21.12 219 GLN A C 1
ATOM 1493 O O . GLN A 1 196 ? 49.454 41.716 6.562 1.00 21.41 219 GLN A O 1
ATOM 1504 N N . GLY A 1 197 ? 51.000 40.085 6.507 1.00 21.53 220 GLY A N 1
ATOM 1505 C CA . GLY A 1 197 ? 51.962 40.784 7.342 1.00 21.70 220 GLY A CA 1
ATOM 1506 C C . GLY A 1 197 ? 51.597 40.752 8.824 1.00 21.32 220 GLY A C 1
ATOM 1507 O O . GLY A 1 197 ? 52.234 41.459 9.621 1.00 22.84 220 GLY A O 1
ATOM 1508 N N . ARG A 1 198 ? 50.544 40.014 9.144 1.00 20.06 221 ARG A N 1
ATOM 1509 C CA . ARG A 1 198 ? 50.031 40.014 10.526 1.00 19.56 221 ARG A CA 1
ATOM 1510 C C . ARG A 1 198 ? 50.304 38.647 11.135 1.00 19.35 221 ARG A C 1
ATOM 1511 O O . ARG A 1 198 ? 50.104 37.584 10.542 1.00 19.63 221 ARG A O 1
ATOM 1519 N N . GLU A 1 199 ? 50.769 38.653 12.389 1.00 19.66 222 GLU A N 1
ATOM 1520 C CA . GLU A 1 199 ? 51.150 37.406 13.039 1.00 20.51 222 GLU A CA 1
ATOM 1521 C C . GLU A 1 199 ? 49.989 36.423 13.176 1.00 20.14 222 GLU A C 1
ATOM 1522 O O . GLU A 1 199 ? 48.850 36.869 13.369 1.00 19.59 222 GLU A O 1
ATOM 1528 N N . ASP A 1 200 ? 50.234 35.124 13.083 1.00 19.60 223 ASP A N 1
ATOM 1529 C CA . ASP A 1 200 ? 49.103 34.209 13.342 1.00 19.68 223 ASP A CA 1
ATOM 1530 C C . ASP A 1 200 ? 48.735 34.320 14.810 1.00 17.51 223 ASP A C 1
ATOM 1531 O O . ASP A 1 200 ? 49.494 34.703 15.708 1.00 18.16 223 ASP A O 1
ATOM 1536 N N . PHE A 1 201 ? 47.482 34.019 15.130 1.00 15.90 224 PHE A N 1
ATOM 1537 C CA . PHE A 1 201 ? 46.845 34.046 16.427 1.00 15.21 224 PHE A CA 1
ATOM 1538 C C . PHE A 1 201 ? 46.453 35.447 16.867 1.00 16.32 224 PHE A C 1
ATOM 1539 O O . PHE A 1 201 ? 45.901 35.534 17.972 1.00 16.01 224 PHE A O 1
ATOM 1547 N N . LYS A 1 202 ? 46.647 36.480 16.072 1.00 13.72 225 LYS A N 1
ATOM 1548 C CA . LYS A 1 202 ? 46.031 37.790 16.300 1.00 13.26 225 LYS A CA 1
ATOM 1549 C C . LYS A 1 202 ? 44.683 37.860 15.606 1.00 15.46 225 LYS A C 1
ATOM 1550 O O . LYS A 1 202 ? 44.546 37.351 14.479 1.00 16.64 225 LYS A O 1
ATOM 1556 N N . VAL A 1 203 ? 43.708 38.580 16.158 1.00 12.90 226 VAL A N 1
ATOM 1557 C CA . VAL A 1 203 ? 42.428 38.777 15.504 1.00 12.85 226 VAL A CA 1
ATOM 1558 C C . VAL A 1 203 ? 42.570 39.711 14.302 1.00 11.94 226 VAL A C 1
ATOM 1559 O O . VAL A 1 203 ? 43.526 40.468 14.152 1.00 12.03 226 VAL A O 1
ATOM 1563 N N . SER A 1 204 ? 41.618 39.563 13.386 1.00 12.79 227 SER A N 1
ATOM 1564 C CA . SER A 1 204 ? 41.554 40.460 12.229 1.00 12.56 227 SER A CA 1
ATOM 1565 C C . SER A 1 204 ? 40.095 40.694 11.890 1.00 14.07 227 SER A C 1
ATOM 1566 O O . SER A 1 204 ? 39.205 40.483 12.720 1.00 13.28 227 SER A O 1
ATOM 1569 N N . ILE A 1 205 ? 39.807 41.180 10.681 1.00 13.46 228 ILE A N 1
ATOM 1570 C CA . ILE A 1 205 ? 38.433 41.316 10.186 1.00 13.79 228 ILE A CA 1
ATOM 1571 C C . ILE A 1 205 ? 38.366 40.411 8.938 1.00 13.28 228 ILE A C 1
ATOM 1572 O O . ILE A 1 205 ? 39.264 40.514 8.092 1.00 14.68 228 ILE A O 1
ATOM 1577 N N . HIS A 1 206 ? 37.379 39.562 8.839 1.00 12.92 229 HIS A N 1
ATOM 1578 C CA . HIS A 1 206 ? 37.384 38.567 7.746 1.00 12.68 229 HIS A CA 1
ATOM 1579 C C . HIS A 1 206 ? 37.044 39.244 6.422 1.00 14.24 229 HIS A C 1
ATOM 1580 O O . HIS A 1 206 ? 37.700 38.992 5.396 1.00 15.76 229 HIS A O 1
ATOM 1587 N N . ASP A 1 207 ? 36.006 40.071 6.419 1.00 13.94 230 ASP A N 1
ATOM 1588 C CA . ASP A 1 207 ? 35.630 40.791 5.184 1.00 13.41 230 ASP A CA 1
ATOM 1589 C C . ASP A 1 207 ? 35.620 42.279 5.500 1.00 13.45 230 ASP A C 1
ATOM 1590 O O . ASP A 1 207 ? 34.596 42.822 5.939 1.00 13.17 230 ASP A O 1
ATOM 1595 N N . PRO A 1 208 ? 36.706 42.960 5.242 1.00 13.35 231 PRO A N 1
ATOM 1596 C CA . PRO A 1 208 ? 36.853 44.392 5.492 1.00 13.97 231 PRO A CA 1
ATOM 1597 C C . PRO A 1 208 ? 35.846 45.210 4.701 1.00 14.38 231 PRO A C 1
ATOM 1598 O O . PRO A 1 208 ? 35.484 46.303 5.115 1.00 14.61 231 PRO A O 1
ATOM 1602 N N . PHE A 1 209 ? 35.482 44.706 3.514 1.00 13.70 232 PHE A N 1
ATOM 1603 C CA . PHE A 1 209 ? 34.511 45.500 2.754 1.00 14.91 232 PHE A CA 1
ATOM 1604 C C . PHE A 1 209 ? 33.168 45.507 3.469 1.00 13.24 232 PHE A C 1
ATOM 1605 O O . PHE A 1 209 ? 32.641 46.614 3.714 1.00 13.65 232 PHE A O 1
ATOM 1613 N N . ALA A 1 210 ? 32.611 44.349 3.814 1.00 13.36 233 ALA A N 1
ATOM 1614 C CA . ALA A 1 210 ? 31.349 44.325 4.545 1.00 12.79 233 ALA A CA 1
ATOM 1615 C C . ALA A 1 210 ? 31.483 45.056 5.886 1.00 13.52 233 ALA A C 1
ATOM 1616 O O . ALA A 1 210 ? 30.580 45.796 6.279 1.00 13.42 233 ALA A O 1
ATOM 1618 N N . ALA A 1 211 ? 32.601 44.832 6.564 1.00 12.85 234 ALA A N 1
ATOM 1619 C CA . ALA A 1 211 ? 32.700 45.401 7.926 1.00 13.66 234 ALA A CA 1
ATOM 1620 C C . ALA A 1 211 ? 32.898 46.891 7.927 1.00 14.18 234 ALA A C 1
ATOM 1621 O O . ALA A 1 211 ? 32.454 47.589 8.877 1.00 13.31 234 ALA A O 1
ATOM 1623 N N . LEU A 1 212 ? 33.571 47.476 6.948 1.00 13.14 235 LEU A N 1
ATOM 1624 C CA . LEU A 1 212 ? 34.018 48.847 7.061 1.00 13.35 235 LEU A CA 1
ATOM 1625 C C . LEU A 1 212 ? 33.792 49.713 5.830 1.00 14.73 235 LEU A C 1
ATOM 1626 O O . LEU A 1 212 ? 33.834 50.940 5.979 1.00 13.79 235 LEU A O 1
ATOM 1635 N N . GLN A 1 213 ? 33.576 49.161 4.646 1.00 14.69 236 GLN A N 1
ATOM 1636 C CA . GLN A 1 213 ? 33.611 50.054 3.453 1.00 15.06 236 GLN A CA 1
ATOM 1637 C C . GLN A 1 213 ? 32.310 50.076 2.679 1.00 15.23 236 GLN A C 1
ATOM 1638 O O . GLN A 1 213 ? 32.053 51.050 1.963 1.00 17.45 236 GLN A O 1
ATOM 1649 N N . LYS A 1 214 ? 31.501 49.027 2.801 1.00 13.90 237 LYS A N 1
ATOM 1650 C CA . LYS A 1 214 ? 30.254 48.969 2.018 1.00 15.42 237 LYS A CA 1
ATOM 1651 C C . LYS A 1 214 ? 29.358 50.111 2.432 1.00 15.20 237 LYS A C 1
ATOM 1652 O O . LYS A 1 214 ? 29.018 50.319 3.595 1.00 15.42 237 LYS A O 1
ATOM 1658 N N . ALA A 1 215 ? 28.853 50.878 1.467 1.00 14.77 238 ALA A N 1
ATOM 1659 C CA . ALA A 1 215 ? 27.916 51.965 1.773 1.00 15.36 238 ALA A CA 1
ATOM 1660 C C . ALA A 1 215 ? 26.684 51.436 2.473 1.00 14.39 238 ALA A C 1
ATOM 1661 O O . ALA A 1 215 ? 26.129 50.430 2.006 1.00 15.19 238 ALA A O 1
ATOM 1663 N N . GLN A 1 216 ? 26.234 52.026 3.584 1.00 14.47 239 GLN A N 1
ATOM 1664 C CA . GLN A 1 216 ? 25.012 51.599 4.225 1.00 14.83 239 GLN A CA 1
ATOM 1665 C C . GLN A 1 216 ? 24.269 52.817 4.771 1.00 14.98 239 GLN A C 1
ATOM 1666 O O . GLN A 1 216 ? 24.879 53.891 4.850 1.00 15.39 239 GLN A O 1
ATOM 1672 N N . LYS A 1 217 ? 23.014 52.630 5.119 1.00 15.41 240 LYS A N 1
ATOM 1673 C CA . LYS A 1 217 ? 22.206 53.762 5.600 1.00 16.90 240 LYS A CA 1
ATOM 1674 C C . LYS A 1 217 ? 22.918 54.476 6.738 1.00 16.72 240 LYS A C 1
ATOM 1675 O O . LYS A 1 217 ? 23.319 53.896 7.751 1.00 17.13 240 LYS A O 1
ATOM 1681 N N . GLY A 1 218 ? 23.081 55.786 6.567 1.00 17.23 241 GLY A N 1
ATOM 1682 C CA . GLY A 1 218 ? 23.701 56.664 7.516 1.00 16.63 241 GLY A CA 1
ATOM 1683 C C . GLY A 1 218 ? 25.193 56.853 7.321 1.00 16.81 241 GLY A C 1
ATOM 1684 O O . GLY A 1 218 ? 25.797 57.724 7.937 1.00 18.05 241 GLY A O 1
ATOM 1685 N N . VAL A 1 219 ? 25.805 55.979 6.522 1.00 15.97 242 VAL A N 1
ATOM 1686 C CA . VAL A 1 219 ? 27.251 56.003 6.320 1.00 15.56 242 VAL A CA 1
ATOM 1687 C C . VAL A 1 219 ? 27.505 55.781 4.826 1.00 17.07 242 VAL A C 1
ATOM 1688 O O . VAL A 1 219 ? 28.101 54.813 4.361 1.00 17.61 242 VAL A O 1
ATOM 1692 N N . THR A 1 220 ? 26.953 56.715 4.031 1.00 18.14 243 THR A N 1
ATOM 1693 C CA . THR A 1 220 ? 27.097 56.574 2.584 1.00 18.78 243 THR A CA 1
ATOM 1694 C C . THR A 1 220 ? 28.034 57.606 1.970 1.00 19.76 243 THR A C 1
ATOM 1695 O O . THR A 1 220 ? 28.335 57.456 0.786 1.00 21.65 243 THR A O 1
ATOM 1699 N N . ALA A 1 221 ? 28.394 58.648 2.707 1.00 18.01 244 ALA A N 1
ATOM 1700 C CA . ALA A 1 221 ? 29.229 59.675 2.080 1.00 17.62 244 ALA A CA 1
ATOM 1701 C C . ALA A 1 221 ? 30.632 59.137 1.907 1.00 16.59 244 ALA A C 1
ATOM 1702 O O . ALA A 1 221 ? 31.237 58.490 2.777 1.00 16.44 244 ALA A O 1
ATOM 1704 N N . TRP A 1 222 ? 31.334 59.527 0.837 1.00 17.55 245 TRP A N 1
ATOM 1705 C CA . TRP A 1 222 ? 32.603 58.925 0.477 1.00 16.90 245 TRP A CA 1
ATOM 1706 C C . TRP A 1 222 ? 33.681 59.100 1.553 1.00 17.03 245 TRP A C 1
ATOM 1707 O O . TRP A 1 222 ? 34.491 58.213 1.794 1.00 17.11 245 TRP A O 1
ATOM 1718 N N . ASP A 1 223 ? 33.609 60.256 2.210 1.00 16.94 246 ASP A N 1
ATOM 1719 C CA . ASP A 1 223 ? 34.584 60.590 3.234 1.00 16.79 246 ASP A CA 1
ATOM 1720 C C . ASP A 1 223 ? 34.041 60.291 4.634 1.00 17.14 246 ASP A C 1
ATOM 1721 O O . ASP A 1 223 ? 34.763 60.693 5.551 1.00 19.50 246 ASP A O 1
ATOM 1726 N N . ASP A 1 224 ? 32.933 59.565 4.729 1.00 17.74 247 ASP A N 1
ATOM 1727 C CA . ASP A 1 224 ? 32.598 59.012 6.070 1.00 17.43 247 ASP A CA 1
ATOM 1728 C C . ASP A 1 224 ? 33.628 57.930 6.343 1.00 18.40 247 ASP A C 1
ATOM 1729 O O . ASP A 1 224 ? 33.778 56.977 5.555 1.00 19.92 247 ASP A O 1
ATOM 1734 N N . PRO A 1 225 ? 34.398 57.976 7.403 1.00 15.67 248 PRO A N 1
ATOM 1735 C CA . PRO A 1 225 ? 35.542 57.120 7.619 1.00 16.01 248 PRO A CA 1
ATOM 1736 C C . PRO A 1 225 ? 35.147 55.676 7.876 1.00 16.44 248 PRO A C 1
ATOM 1737 O O . PRO A 1 225 ? 35.832 54.772 7.401 1.00 17.71 248 PRO A O 1
ATOM 1741 N N . TYR A 1 226 ? 34.074 55.440 8.616 1.00 14.06 249 TYR A N 1
ATOM 1742 C CA . TYR A 1 226 ? 33.664 54.100 8.992 1.00 12.95 249 TYR A CA 1
ATOM 1743 C C . TYR A 1 226 ? 32.297 53.840 8.373 1.00 13.44 249 TYR A C 1
ATOM 1744 O O . TYR A 1 226 ? 31.280 54.458 8.721 1.00 14.39 249 TYR A O 1
ATOM 1753 N N . LYS A 1 227 ? 32.264 52.963 7.352 1.00 13.96 250 LYS A N 1
ATOM 1754 C CA . LYS A 1 227 ? 31.008 52.571 6.739 1.00 12.51 250 LYS A CA 1
ATOM 1755 C C . LYS A 1 227 ? 30.675 51.131 7.065 1.00 13.20 250 LYS A C 1
ATOM 1756 O O . LYS A 1 227 ? 31.187 50.616 8.091 1.00 13.25 250 LYS A O 1
ATOM 1762 N N . GLY A 1 228 ? 29.990 50.370 6.225 1.00 12.91 251 GLY A N 1
ATOM 1763 C CA . GLY A 1 228 ? 29.727 48.966 6.493 1.00 11.96 251 GLY A CA 1
ATOM 1764 C C . GLY A 1 228 ? 29.065 48.709 7.844 1.00 12.07 251 GLY A C 1
ATOM 1765 O O . GLY A 1 228 ? 28.346 49.540 8.377 1.00 12.60 251 GLY A O 1
ATOM 1766 N N . ASN A 1 229 ? 29.305 47.478 8.287 1.00 11.31 252 ASN A N 1
ATOM 1767 C CA . ASN A 1 229 ? 28.664 47.064 9.533 1.00 11.84 252 ASN A CA 1
ATOM 1768 C C . ASN A 1 229 ? 29.219 47.858 10.713 1.00 12.13 252 ASN A C 1
ATOM 1769 O O . ASN A 1 229 ? 28.364 48.228 11.536 1.00 12.53 252 ASN A O 1
ATOM 1774 N N . PHE A 1 230 ? 30.512 48.101 10.777 1.00 11.64 253 PHE A N 1
ATOM 1775 C CA . PHE A 1 230 ? 31.092 48.792 11.940 1.00 11.83 253 PHE A CA 1
ATOM 1776 C C . PHE A 1 230 ? 30.586 50.225 12.007 1.00 12.79 253 PHE A C 1
ATOM 1777 O O . PHE A 1 230 ? 30.209 50.630 13.113 1.00 12.92 253 PHE A O 1
ATOM 1785 N N . GLY A 1 231 ? 30.524 50.941 10.888 1.00 12.90 254 GLY A N 1
ATOM 1786 C CA . GLY A 1 231 ? 30.025 52.326 10.972 1.00 13.09 254 GLY A CA 1
ATOM 1787 C C . GLY A 1 231 ? 28.575 52.328 11.407 1.00 12.44 254 GLY A C 1
ATOM 1788 O O . GLY A 1 231 ? 28.224 53.161 12.256 1.00 13.26 254 GLY A O 1
ATOM 1789 N N . GLN A 1 232 ? 27.722 51.424 10.916 1.00 12.83 255 GLN A N 1
ATOM 1790 C CA . GLN A 1 232 ? 26.323 51.400 11.363 1.00 12.30 255 GLN A CA 1
ATOM 1791 C C . GLN A 1 232 ? 26.203 51.006 12.830 1.00 14.51 255 GLN A C 1
ATOM 1792 O O . GLN A 1 232 ? 25.309 51.468 13.539 1.00 15.13 255 GLN A O 1
ATOM 1798 N N . LEU A 1 233 ? 27.063 50.084 13.276 1.00 14.11 256 LEU A N 1
ATOM 1799 C CA . LEU A 1 233 ? 27.053 49.666 14.672 1.00 13.67 256 LEU A CA 1
ATOM 1800 C C . LEU A 1 233 ? 27.478 50.794 15.595 1.00 15.09 256 LEU A C 1
ATOM 1801 O O . LEU A 1 233 ? 26.880 50.883 16.683 1.00 14.34 256 LEU A O 1
ATOM 1806 N N . MET A 1 234 ? 28.418 51.619 15.177 1.00 13.00 257 MET A N 1
ATOM 1807 C CA . MET A 1 234 ? 28.743 52.831 15.933 1.00 13.73 257 MET A CA 1
ATOM 1808 C C . MET A 1 234 ? 27.534 53.746 16.051 1.00 15.16 257 MET A C 1
ATOM 1809 O O . MET A 1 234 ? 27.258 54.270 17.140 1.00 15.20 257 MET A O 1
ATOM 1814 N N . ALA A 1 235 ? 26.818 53.917 14.947 1.00 14.43 258 ALA A N 1
ATOM 1815 C CA . ALA A 1 235 ? 25.652 54.813 14.983 1.00 15.38 258 ALA A CA 1
ATOM 1816 C C . ALA A 1 235 ? 24.553 54.193 15.818 1.00 16.45 258 ALA A C 1
ATOM 1817 O O . ALA A 1 235 ? 23.740 54.897 16.429 1.00 17.05 258 ALA A O 1
ATOM 1819 N N . LEU A 1 236 ? 24.462 52.861 15.817 1.00 15.64 259 LEU A N 1
ATOM 1820 C CA . LEU A 1 236 ? 23.500 52.148 16.633 1.00 16.38 259 LEU A CA 1
ATOM 1821 C C . LEU A 1 236 ? 23.779 52.337 18.113 1.00 17.73 259 LEU A C 1
ATOM 1822 O O . LEU A 1 236 ? 22.824 52.515 18.884 1.00 17.50 259 LEU A O 1
ATOM 1827 N N . LYS A 1 237 ? 25.039 52.374 18.496 1.00 17.25 260 LYS A N 1
ATOM 1828 C CA . LYS A 1 237 ? 25.430 52.593 19.890 1.00 18.40 260 LYS A CA 1
ATOM 1829 C C . LYS A 1 237 ? 25.060 54.022 20.260 1.00 19.17 260 LYS A C 1
ATOM 1830 O O . LYS A 1 237 ? 24.724 54.261 21.426 1.00 20.00 260 LYS A O 1
ATOM 1840 N N . GLN A 1 238 ? 25.075 54.963 19.312 1.00 18.40 261 GLN A N 1
ATOM 1841 C CA . GLN A 1 238 ? 24.643 56.322 19.648 1.00 18.80 261 GLN A CA 1
ATOM 1842 C C . GLN A 1 238 ? 23.155 56.355 19.926 1.00 18.96 261 GLN A C 1
ATOM 1843 O O . GLN A 1 238 ? 22.694 57.115 20.807 1.00 21.50 261 GLN A O 1
ATOM 1849 N N . ALA A 1 239 ? 22.365 55.545 19.257 1.00 18.44 262 ALA A N 1
ATOM 1850 C CA . ALA A 1 239 ? 20.933 55.446 19.446 1.00 18.56 262 ALA A CA 1
ATOM 1851 C C . ALA A 1 239 ? 20.611 54.631 20.696 1.00 21.40 262 ALA A C 1
ATOM 1852 O O . ALA A 1 239 ? 19.577 54.857 21.336 1.00 22.70 262 ALA A O 1
ATOM 1854 N N . HIS A 1 240 ? 21.451 53.638 20.996 1.00 20.65 263 HIS A N 1
ATOM 1855 C CA . HIS A 1 240 ? 21.186 52.686 22.075 1.00 22.10 263 HIS A CA 1
ATOM 1856 C C . HIS A 1 240 ? 22.402 52.466 22.938 1.00 22.52 263 HIS A C 1
ATOM 1857 O O . HIS A 1 240 ? 23.118 51.454 22.911 1.00 20.78 263 HIS A O 1
ATOM 1864 N N . PRO A 1 241 ? 22.696 53.397 23.846 1.00 21.74 264 PRO A N 1
ATOM 1865 C CA . PRO A 1 241 ? 23.933 53.437 24.590 1.00 23.05 264 PRO A CA 1
ATOM 1866 C C . PRO A 1 241 ? 24.077 52.276 25.570 1.00 22.81 264 PRO A C 1
ATOM 1867 O O . PRO A 1 241 ? 25.194 51.923 25.934 1.00 24.46 264 PRO A O 1
ATOM 1871 N N . ASP A 1 242 ? 22.948 51.681 25.948 1.00 24.06 265 ASP A N 1
ATOM 1872 C CA . ASP A 1 242 ? 23.009 50.556 26.878 1.00 24.69 265 ASP A CA 1
ATOM 1873 C C . ASP A 1 242 ? 22.941 49.213 26.171 1.00 23.13 265 ASP A C 1
ATOM 1874 O O . ASP A 1 242 ? 22.914 48.177 26.842 1.00 23.52 265 ASP A O 1
ATOM 1879 N N . LEU A 1 243 ? 22.791 49.229 24.842 1.00 20.31 266 LEU A N 1
ATOM 1880 C CA . LEU A 1 243 ? 22.891 47.954 24.116 1.00 18.30 266 LEU A CA 1
ATOM 1881 C C . LEU A 1 243 ? 24.318 47.434 24.197 1.00 16.98 266 LEU A C 1
ATOM 1882 O O . LEU A 1 243 ? 25.255 48.220 24.013 1.00 18.51 266 LEU A O 1
ATOM 1887 N N . LYS A 1 244 ? 24.502 46.150 24.505 1.00 16.28 267 LYS A N 1
ATOM 1888 C CA . LYS A 1 244 ? 25.859 45.608 24.514 1.00 16.66 267 LYS A CA 1
ATOM 1889 C C . LYS A 1 244 ? 26.175 45.012 23.147 1.00 15.35 267 LYS A C 1
ATOM 1890 O O . LYS A 1 244 ? 25.427 44.109 22.749 1.00 16.60 267 LYS A O 1
ATOM 1896 N N . ILE A 1 245 ? 27.189 45.558 22.485 1.00 13.04 268 ILE A N 1
ATOM 1897 C CA . ILE A 1 245 ? 27.523 45.006 21.166 1.00 12.76 268 ILE A CA 1
ATOM 1898 C C . ILE A 1 245 ? 28.853 44.277 21.354 1.00 12.02 268 ILE A C 1
ATOM 1899 O O . ILE A 1 245 ? 29.875 44.880 21.694 1.00 12.39 268 ILE A O 1
ATOM 1904 N N . LEU A 1 246 ? 28.799 42.955 21.149 1.00 13.38 269 LEU A N 1
ATOM 1905 C CA . LEU A 1 246 ? 29.995 42.137 21.409 1.00 13.65 269 LEU A CA 1
ATOM 1906 C C . LEU A 1 246 ? 30.507 41.536 20.111 1.00 13.19 269 LEU A C 1
ATOM 1907 O O . LEU A 1 246 ? 29.687 40.997 19.357 1.00 14.42 269 LEU A O 1
ATOM 1912 N N . PRO A 1 247 ? 31.791 41.611 19.892 1.00 12.56 270 PRO A N 1
ATOM 1913 C CA . PRO A 1 247 ? 32.405 40.870 18.791 1.00 11.57 270 PRO A CA 1
ATOM 1914 C C . PRO A 1 247 ? 32.474 39.407 19.139 1.00 12.44 270 PRO A C 1
ATOM 1915 O O . PRO A 1 247 ? 32.970 39.095 20.238 1.00 14.43 270 PRO A O 1
ATOM 1919 N N . SER A 1 248 ? 32.005 38.524 18.267 1.00 12.00 271 SER A N 1
ATOM 1920 C CA . SER A 1 248 ? 32.101 37.087 18.582 1.00 11.80 271 SER A CA 1
ATOM 1921 C C . SER A 1 248 ? 33.239 36.480 17.777 1.00 13.03 271 SER A C 1
ATOM 1922 O O . SER A 1 248 ? 33.335 36.681 16.569 1.00 13.07 271 SER A O 1
ATOM 1926 N N . ILE A 1 249 ? 34.138 35.790 18.458 1.00 11.44 272 ILE A N 1
ATOM 1927 C CA . ILE A 1 249 ? 35.327 35.208 17.819 1.00 12.32 272 ILE A CA 1
ATOM 1928 C C . ILE A 1 249 ? 35.109 33.706 17.743 1.00 12.58 272 ILE A C 1
ATOM 1929 O O . ILE A 1 249 ? 34.861 33.060 18.755 1.00 13.84 272 ILE A O 1
ATOM 1934 N N . GLY A 1 250 ? 35.170 33.194 16.509 1.00 13.77 273 GLY A N 1
ATOM 1935 C CA . GLY A 1 250 ? 35.010 31.768 16.294 1.00 14.85 273 GLY A CA 1
ATOM 1936 C C . GLY A 1 250 ? 33.802 31.396 15.438 1.00 14.21 273 GLY A C 1
ATOM 1937 O O . GLY A 1 250 ? 33.621 31.888 14.324 1.00 16.41 273 GLY A O 1
ATOM 1938 N N . GLY A 1 251 ? 33.005 30.524 15.999 1.00 14.29 274 GLY A N 1
ATOM 1939 C CA . GLY A 1 251 ? 31.901 29.887 15.294 1.00 15.53 274 GLY A CA 1
ATOM 1940 C C . GLY A 1 251 ? 32.372 28.658 14.538 1.00 18.62 274 GLY A C 1
ATOM 1941 O O . GLY A 1 251 ? 33.486 28.186 14.796 1.00 18.71 274 GLY A O 1
ATOM 1942 N N . TRP A 1 252 ? 31.543 28.139 13.640 1.00 18.87 275 TRP A N 1
ATOM 1943 C CA . TRP A 1 252 ? 31.783 26.815 13.073 1.00 19.15 275 TRP A CA 1
ATOM 1944 C C . TRP A 1 252 ? 33.099 26.749 12.321 1.00 18.22 275 TRP A C 1
ATOM 1945 O O . TRP A 1 252 ? 33.835 25.752 12.442 1.00 18.33 275 TRP A O 1
ATOM 1956 N N . THR A 1 253 ? 33.427 27.744 11.499 1.00 18.01 276 THR A N 1
ATOM 1957 C CA . THR A 1 253 ? 34.573 27.606 10.608 1.00 17.57 276 THR A CA 1
ATOM 1958 C C . THR A 1 253 ? 35.785 28.453 11.001 1.00 16.41 276 THR A C 1
ATOM 1959 O O . THR A 1 253 ? 36.805 28.379 10.335 1.00 17.25 276 THR A O 1
ATOM 1963 N N . LEU A 1 254 ? 35.661 29.257 12.077 1.00 15.35 277 LEU A N 1
ATOM 1964 C CA . LEU A 1 254 ? 36.782 30.093 12.497 1.00 14.77 277 LEU A CA 1
ATOM 1965 C C . LEU A 1 254 ? 37.251 29.734 13.907 1.00 13.35 277 LEU A C 1
ATOM 1966 O O . LEU A 1 254 ? 37.931 30.488 14.601 1.00 13.85 277 LEU A O 1
ATOM 1971 N N . SER A 1 255 ? 36.921 28.529 14.372 1.00 14.59 278 SER A N 1
ATOM 1972 C CA . SER A 1 255 ? 37.299 28.028 15.679 1.00 12.78 278 SER A CA 1
ATOM 1973 C C . SER A 1 255 ? 38.618 27.237 15.673 1.00 14.73 278 SER A C 1
ATOM 1974 O O . SER A 1 255 ? 39.157 27.046 16.765 1.00 14.22 278 SER A O 1
ATOM 1977 N N . ASP A 1 256 ? 39.164 26.893 14.515 1.00 15.21 279 ASP A N 1
ATOM 1978 C CA . ASP A 1 256 ? 40.385 26.074 14.535 1.00 15.86 279 ASP A CA 1
ATOM 1979 C C . ASP A 1 256 ? 41.509 26.658 15.355 1.00 15.61 279 ASP A C 1
ATOM 1980 O O . ASP A 1 256 ? 42.175 25.878 16.085 1.00 17.03 279 ASP A O 1
ATOM 1985 N N . PRO A 1 257 ? 41.789 27.942 15.386 1.00 14.73 280 PRO A N 1
ATOM 1986 C CA . PRO A 1 257 ? 42.917 28.493 16.121 1.00 13.94 280 PRO A CA 1
ATOM 1987 C C . PRO A 1 257 ? 42.849 28.276 17.615 1.00 15.22 280 PRO A C 1
ATOM 1988 O O . PRO A 1 257 ? 43.907 28.162 18.273 1.00 14.55 280 PRO A O 1
ATOM 1992 N N . PHE A 1 258 ? 41.659 28.142 18.211 1.00 14.42 281 PHE A N 1
ATOM 1993 C CA . PHE A 1 258 ? 41.580 27.944 19.656 1.00 14.42 281 PHE A CA 1
ATOM 1994 C C . PHE A 1 258 ? 42.285 26.657 20.111 1.00 14.29 281 PHE A C 1
ATOM 1995 O O . PHE A 1 258 ? 42.836 26.658 21.201 1.00 15.46 281 PHE A O 1
ATOM 2003 N N . PHE A 1 259 ? 42.281 25.652 19.254 1.00 15.04 282 PHE A N 1
ATOM 2004 C CA . PHE A 1 259 ? 42.896 24.352 19.547 1.00 16.03 282 PHE A CA 1
ATOM 2005 C C . PHE A 1 259 ? 44.392 24.488 19.712 1.00 16.74 282 PHE A C 1
ATOM 2006 O O . PHE A 1 259 ? 44.980 23.465 20.129 1.00 18.83 282 PHE A O 1
ATOM 2014 N N . PHE A 1 260 ? 45.028 25.594 19.422 1.00 15.04 283 PHE A N 1
ATOM 2015 C CA . PHE A 1 260 ? 46.472 25.738 19.590 1.00 15.11 283 PHE A CA 1
ATOM 2016 C C . PHE A 1 260 ? 46.783 26.528 20.844 1.00 15.76 283 PHE A C 1
ATOM 2017 O O . PHE A 1 260 ? 47.966 26.674 21.177 1.00 16.47 283 PHE A O 1
ATOM 2025 N N . MET A 1 261 ? 45.788 27.043 21.570 1.00 15.63 284 MET A N 1
ATOM 2026 C CA . MET A 1 261 ? 46.033 28.019 22.615 1.00 15.14 284 MET A CA 1
ATOM 2027 C C . MET A 1 261 ? 46.453 27.437 23.961 1.00 16.42 284 MET A C 1
ATOM 2028 O O . MET A 1 261 ? 46.648 28.190 24.900 1.00 16.91 284 MET A O 1
ATOM 2033 N N . GLY A 1 262 ? 46.662 26.135 23.997 1.00 17.50 285 GLY A N 1
ATOM 2034 C CA . GLY A 1 262 ? 47.412 25.519 25.094 1.00 18.94 285 GLY A CA 1
ATOM 2035 C C . GLY A 1 262 ? 48.850 26.015 25.108 1.00 18.52 285 GLY A C 1
ATOM 2036 O O . GLY A 1 262 ? 49.478 25.956 26.180 1.00 20.39 285 GLY A O 1
ATOM 2037 N N . ASP A 1 263 ? 49.394 26.507 24.017 1.00 17.37 286 ASP A N 1
ATOM 2038 C CA . ASP A 1 263 ? 50.680 27.199 24.030 1.00 16.79 286 ASP A CA 1
ATOM 2039 C C . ASP A 1 263 ? 50.405 28.599 24.547 1.00 18.11 286 ASP A C 1
ATOM 2040 O O . ASP A 1 263 ? 49.786 29.409 23.825 1.00 17.55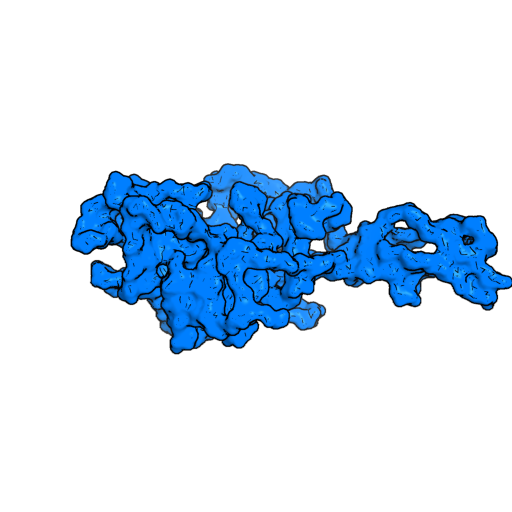 286 ASP A O 1
ATOM 2045 N N . LYS A 1 264 ? 50.854 28.978 25.750 1.00 17.11 287 LYS A N 1
ATOM 2046 C CA . LYS A 1 264 ? 50.594 30.322 26.254 1.00 18.94 287 LYS A CA 1
ATOM 2047 C C . LYS A 1 264 ? 51.243 31.403 25.404 1.00 17.34 287 LYS A C 1
ATOM 2048 O O . LYS A 1 264 ? 50.752 32.544 25.440 1.00 18.27 287 LYS A O 1
ATOM 2054 N N . VAL A 1 265 ? 52.279 31.127 24.606 1.00 17.08 288 VAL A N 1
ATOM 2055 C CA . VAL A 1 265 ? 52.829 32.139 23.704 1.00 17.44 288 VAL A CA 1
ATOM 2056 C C . VAL A 1 265 ? 51.710 32.607 22.759 1.00 16.49 288 VAL A C 1
ATOM 2057 O O . VAL A 1 265 ? 51.481 33.793 22.546 1.00 16.46 288 VAL A O 1
ATOM 2061 N N . LYS A 1 266 ? 51.003 31.619 22.197 1.00 15.51 289 LYS A N 1
ATOM 2062 C CA . LYS A 1 266 ? 49.902 31.930 21.280 1.00 14.89 289 LYS A CA 1
ATOM 2063 C C . LYS A 1 266 ? 48.715 32.559 21.983 1.00 15.18 289 LYS A C 1
ATOM 2064 O O . LYS A 1 266 ? 48.093 33.516 21.493 1.00 14.78 289 LYS A O 1
ATOM 2070 N N . ARG A 1 267 ? 48.398 32.046 23.179 1.00 14.74 290 ARG A N 1
ATOM 2071 C CA . ARG A 1 267 ? 47.218 32.554 23.894 1.00 14.51 290 ARG A CA 1
ATOM 2072 C C . ARG A 1 267 ? 47.444 33.988 24.336 1.00 16.26 290 ARG A C 1
ATOM 2073 O O . ARG A 1 267 ? 46.542 34.842 24.205 1.00 15.39 290 ARG A O 1
ATOM 2081 N N . ASP A 1 268 ? 48.673 34.297 24.786 1.00 16.20 291 ASP A N 1
ATOM 2082 C CA . ASP A 1 268 ? 48.966 35.655 25.191 1.00 17.04 291 ASP A CA 1
ATOM 2083 C C . ASP A 1 268 ? 48.904 36.590 23.985 1.00 14.91 291 ASP A C 1
ATOM 2084 O O . ASP A 1 268 ? 48.415 37.707 24.106 1.00 16.54 291 ASP A O 1
ATOM 2089 N N . ARG A 1 269 ? 49.333 36.106 22.818 1.00 14.98 292 ARG A N 1
ATOM 2090 C CA . ARG A 1 269 ? 49.297 36.952 21.626 1.00 14.54 292 ARG A CA 1
ATOM 2091 C C . ARG A 1 269 ? 47.832 37.233 21.245 1.00 13.41 292 ARG A C 1
ATOM 2092 O O . ARG A 1 269 ? 47.458 38.364 20.919 1.00 14.59 292 ARG A O 1
ATOM 2100 N N . PHE A 1 270 ? 47.001 36.207 21.313 1.00 12.46 293 PHE A N 1
ATOM 2101 C CA . PHE A 1 270 ? 45.571 36.372 21.037 1.00 12.00 293 PHE A CA 1
ATOM 2102 C C . PHE A 1 270 ? 44.913 37.365 21.981 1.00 13.18 293 PHE A C 1
ATOM 2103 O O . PHE A 1 270 ? 44.231 38.288 21.528 1.00 13.48 293 PHE A O 1
ATOM 2111 N N . VAL A 1 271 ? 45.091 37.151 23.285 1.00 14.48 294 VAL A N 1
ATOM 2112 C CA . VAL A 1 271 ? 44.478 38.069 24.254 1.00 14.04 294 VAL A CA 1
ATOM 2113 C C . VAL A 1 271 ? 44.950 39.488 24.076 1.00 12.84 294 VAL A C 1
ATOM 2114 O O . VAL A 1 271 ? 44.112 40.409 24.119 1.00 13.96 294 VAL A O 1
ATOM 2118 N N . GLY A 1 272 ? 46.224 39.749 23.845 1.00 13.72 295 GLY A N 1
ATOM 2119 C CA . GLY A 1 272 ? 46.735 41.077 23.549 1.00 14.06 295 GLY A CA 1
ATOM 2120 C C . GLY A 1 272 ? 46.109 41.657 22.282 1.00 15.37 295 GLY A C 1
ATOM 2121 O O . GLY A 1 272 ? 45.790 42.844 22.241 1.00 16.52 295 GLY A O 1
ATOM 2122 N N . SER A 1 273 ? 45.870 40.799 21.285 1.00 14.15 296 SER A N 1
ATOM 2123 C CA . SER A 1 273 ? 45.224 41.308 20.069 1.00 14.46 296 SER A CA 1
ATOM 2124 C C . SER A 1 273 ? 43.768 41.666 20.296 1.00 13.49 296 SER A C 1
ATOM 2125 O O . SER A 1 273 ? 43.218 42.582 19.687 1.00 14.49 296 SER A O 1
ATOM 2128 N N . VAL A 1 274 ? 43.089 40.970 21.193 1.00 12.93 297 VAL A N 1
ATOM 2129 C CA . VAL A 1 274 ? 41.713 41.311 21.552 1.00 12.84 297 VAL A CA 1
ATOM 2130 C C . VAL A 1 274 ? 41.685 42.660 22.249 1.00 12.89 297 VAL A C 1
ATOM 2131 O O . VAL A 1 274 ? 40.835 43.511 21.968 1.00 13.25 297 VAL A O 1
ATOM 2135 N N . LYS A 1 275 ? 42.606 42.864 23.213 1.00 13.41 298 LYS A N 1
ATOM 2136 C CA . LYS A 1 275 ? 42.732 44.179 23.837 1.00 14.50 298 LYS A CA 1
ATOM 2137 C C . LYS A 1 275 ? 42.933 45.283 22.804 1.00 14.20 298 LYS A C 1
ATOM 2138 O O . LYS A 1 275 ? 42.176 46.258 22.817 1.00 13.64 298 LYS A O 1
ATOM 2144 N N . GLU A 1 276 ? 43.873 45.065 21.868 1.00 14.18 299 GLU A N 1
ATOM 2145 C CA . GLU A 1 276 ? 44.120 46.060 20.816 1.00 15.44 299 GLU A CA 1
ATOM 2146 C C . GLU A 1 276 ? 42.887 46.283 19.953 1.00 15.26 299 GLU A C 1
ATOM 2147 O O . GLU A 1 276 ? 42.551 47.414 19.580 1.00 15.23 299 GLU A O 1
ATOM 2153 N N . PHE A 1 277 ? 42.159 45.210 19.671 1.00 13.40 300 PHE A N 1
ATOM 2154 C CA . PHE A 1 277 ? 40.944 45.315 18.879 1.00 12.48 300 PHE A CA 1
ATOM 2155 C C . PHE A 1 277 ? 39.908 46.185 19.554 1.00 12.71 300 PHE A C 1
ATOM 2156 O O . PHE A 1 277 ? 39.237 47.018 18.944 1.00 12.50 300 PHE A O 1
ATOM 2164 N N . LEU A 1 278 ? 39.714 45.985 20.883 1.00 12.22 301 LEU A N 1
ATOM 2165 C CA . LEU A 1 278 ? 38.721 46.768 21.606 1.00 13.92 301 LEU A CA 1
ATOM 2166 C C . LEU A 1 278 ? 39.208 48.194 21.859 1.00 13.96 301 LEU A C 1
ATOM 2167 O O . LEU A 1 278 ? 38.331 49.062 21.918 1.00 16.41 301 LEU A O 1
ATOM 2172 N N . GLN A 1 279 ? 40.506 48.432 21.908 1.00 14.57 302 GLN A N 1
ATOM 2173 C CA . GLN A 1 279 ? 41.009 49.809 21.956 1.00 16.23 302 GLN A CA 1
ATOM 2174 C C . GLN A 1 279 ? 40.822 50.508 20.612 1.00 15.95 302 GLN A C 1
ATOM 2175 O O . GLN A 1 279 ? 40.633 51.745 20.541 1.00 18.49 302 GLN A O 1
ATOM 2181 N N . THR A 1 280 ? 40.797 49.740 19.538 1.00 14.49 303 THR A N 1
ATOM 2182 C CA . THR A 1 280 ? 40.653 50.265 18.186 1.00 15.36 303 THR A CA 1
ATOM 2183 C C . THR A 1 280 ? 39.201 50.550 17.863 1.00 15.66 303 THR A C 1
ATOM 2184 O O . THR A 1 280 ? 38.864 51.589 17.323 1.00 15.61 303 THR A O 1
ATOM 2188 N N . TRP A 1 281 ? 38.318 49.633 18.206 1.00 12.78 304 TRP A N 1
ATOM 2189 C CA . TRP A 1 281 ? 36.912 49.659 17.871 1.00 13.65 304 TRP A CA 1
ATOM 2190 C C . TRP A 1 281 ? 36.099 49.868 19.152 1.00 13.43 304 TRP A C 1
ATOM 2191 O O . TRP A 1 281 ? 35.646 48.926 19.809 1.00 14.13 304 TRP A O 1
ATOM 2202 N N . LYS A 1 282 ? 35.944 51.163 19.469 1.00 12.96 305 LYS A N 1
ATOM 2203 C CA . LYS A 1 282 ? 35.461 51.501 20.815 1.00 15.20 305 LYS A CA 1
ATOM 2204 C C . LYS A 1 282 ? 33.995 51.258 21.003 1.00 14.09 305 LYS A C 1
ATOM 2205 O O . LYS A 1 282 ? 33.514 51.209 22.157 1.00 15.82 305 LYS A O 1
ATOM 2211 N N . PHE A 1 283 ? 33.168 51.005 19.991 1.00 12.62 306 PHE A N 1
ATOM 2212 C CA . PHE A 1 283 ? 31.773 50.679 20.099 1.00 12.38 306 PHE A CA 1
ATOM 2213 C C . PHE A 1 283 ? 31.515 49.263 20.626 1.00 13.61 306 PHE A C 1
ATOM 2214 O O . PHE A 1 283 ? 30.398 48.950 21.020 1.00 15.62 306 PHE A O 1
ATOM 2222 N N . PHE A 1 284 ? 32.529 48.390 20.600 1.00 12.51 307 PHE A N 1
ATOM 2223 C CA . PHE A 1 284 ? 32.345 47.033 21.117 1.00 13.64 307 PHE A CA 1
ATOM 2224 C C . PHE A 1 284 ? 32.477 47.064 22.645 1.00 13.71 307 PHE A C 1
ATOM 2225 O O . PHE A 1 284 ? 33.301 47.794 23.180 1.00 15.44 307 PHE A O 1
ATOM 2233 N N . ASP A 1 285 ? 31.682 46.218 23.296 1.00 14.64 308 ASP A N 1
ATOM 2234 C CA . ASP A 1 285 ? 31.578 46.240 24.761 1.00 14.57 308 ASP A CA 1
ATOM 2235 C C . ASP A 1 285 ? 32.185 45.044 25.454 1.00 15.51 308 ASP A C 1
ATOM 2236 O O . ASP A 1 285 ? 31.804 44.788 26.620 1.00 16.25 308 ASP A O 1
ATOM 2241 N N . GLY A 1 286 ? 33.067 44.309 24.802 1.00 14.83 309 GLY A N 1
ATOM 2242 C CA . GLY A 1 286 ? 33.714 43.153 25.455 1.00 14.83 309 GLY A CA 1
ATOM 2243 C C . GLY A 1 286 ? 34.009 42.129 24.363 1.00 15.51 309 GLY A C 1
ATOM 2244 O O . GLY A 1 286 ? 34.266 42.554 23.232 1.00 15.62 309 GLY A O 1
ATOM 2245 N N . VAL A 1 287 ? 33.969 40.862 24.705 1.00 14.40 310 VAL A N 1
ATOM 2246 C CA . VAL A 1 287 ? 34.232 39.844 23.68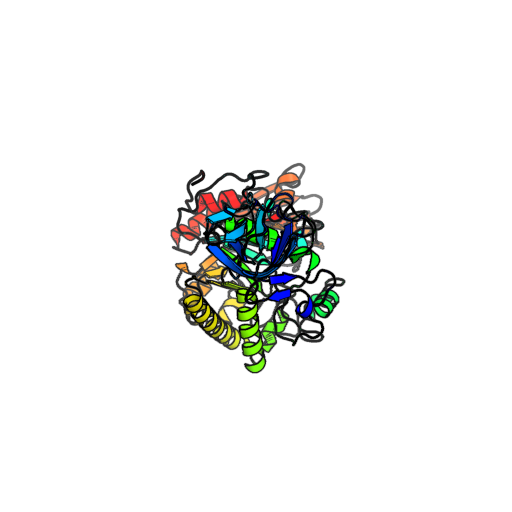0 1.00 14.64 310 VAL A CA 1
ATOM 2247 C C . VAL A 1 287 ? 33.417 38.624 23.991 1.00 15.27 310 VAL A C 1
ATOM 2248 O O . VAL A 1 287 ? 33.214 38.221 25.151 1.00 14.58 310 VAL A O 1
ATOM 2252 N N . ASP A 1 288 ? 32.931 37.959 22.952 1.00 13.63 311 ASP A N 1
ATOM 2253 C CA . ASP A 1 288 ? 32.286 36.673 23.030 1.00 13.78 311 ASP A CA 1
ATOM 2254 C C . ASP A 1 288 ? 33.173 35.629 22.368 1.00 14.19 311 ASP A C 1
ATOM 2255 O O . ASP A 1 288 ? 33.610 35.779 21.226 1.00 15.08 311 ASP A O 1
ATOM 2260 N N . ILE A 1 289 ? 33.393 34.524 23.085 1.00 13.32 312 ILE A N 1
ATOM 2261 C CA . ILE A 1 289 ? 34.234 33.451 22.594 1.00 13.88 312 ILE A CA 1
ATOM 2262 C C . ILE A 1 289 ? 33.352 32.296 22.202 1.00 15.00 312 ILE A C 1
ATOM 2263 O O . ILE A 1 289 ? 32.718 31.622 23.002 1.00 16.34 312 ILE A O 1
ATOM 2268 N N . ASP A 1 290 ? 33.302 32.000 20.889 1.00 14.21 313 ASP A N 1
ATOM 2269 C CA . ASP A 1 290 ? 32.485 30.915 20.368 1.00 15.00 313 ASP A CA 1
ATOM 2270 C C . ASP A 1 290 ? 33.397 29.805 19.828 1.00 14.48 313 ASP A C 1
ATOM 2271 O O . ASP A 1 290 ? 33.540 29.571 18.633 1.00 15.78 313 ASP A O 1
ATOM 2279 N N . TRP A 1 291 ? 34.074 29.171 20.793 1.00 14.97 314 TRP A N 1
ATOM 2280 C CA . TRP A 1 291 ? 34.979 28.082 20.412 1.00 15.13 314 TRP A CA 1
ATOM 2281 C C . TRP A 1 291 ? 34.113 26.831 20.258 1.00 15.07 314 TRP A C 1
ATOM 2282 O O . TRP A 1 291 ? 33.546 26.274 21.194 1.00 15.86 314 TRP A O 1
ATOM 2293 N N . GLU A 1 292 ? 34.028 26.350 19.024 1.00 15.11 315 GLU A N 1
ATOM 2294 C CA . GLU A 1 292 ? 33.292 25.130 18.707 1.00 17.31 315 GLU A CA 1
ATOM 2295 C C . GLU A 1 292 ? 34.252 24.027 18.260 1.00 16.72 315 GLU A C 1
ATOM 2296 O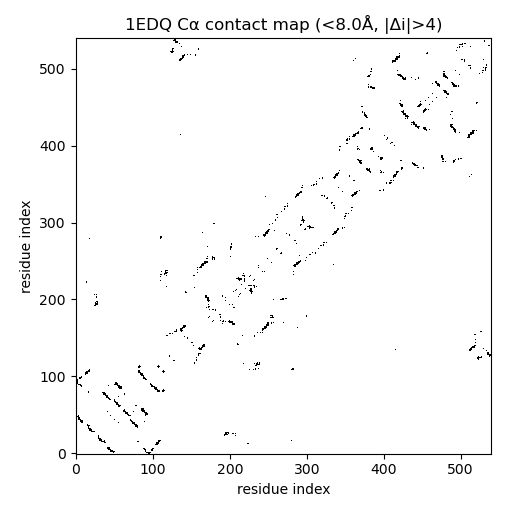 O . GLU A 1 292 ? 34.582 23.892 17.094 1.00 18.43 315 GLU A O 1
ATOM 2302 N N . PHE A 1 293 ? 34.626 23.158 19.184 1.00 18.19 316 PHE A N 1
ATOM 2303 C CA . PHE A 1 293 ? 34.326 23.118 20.589 1.00 17.05 316 PHE A CA 1
ATOM 2304 C C . PHE A 1 293 ? 35.570 22.531 21.298 1.00 18.25 316 PHE A C 1
ATOM 2305 O O . PHE A 1 293 ? 36.309 21.795 20.649 1.00 18.08 316 PHE A O 1
ATOM 2313 N N . PRO A 1 294 ? 35.790 22.918 22.516 1.00 17.87 317 PRO A N 1
ATOM 2314 C CA . PRO A 1 294 ? 36.823 22.265 23.340 1.00 18.66 317 PRO A CA 1
ATOM 2315 C C . PRO A 1 294 ? 36.613 20.758 23.255 1.00 19.20 317 PRO A C 1
ATOM 2316 O O . PRO A 1 294 ? 35.514 20.259 23.458 1.00 18.94 317 PRO A O 1
ATOM 2320 N N . GLY A 1 295 ? 37.663 20.022 22.883 1.00 19.18 318 GLY A N 1
ATOM 2321 C CA . GLY A 1 295 ? 37.562 18.579 22.703 1.00 20.77 318 GLY A CA 1
ATOM 2322 C C . GLY A 1 295 ? 37.363 18.144 21.265 1.00 22.50 318 GLY A C 1
ATOM 2323 O O . GLY A 1 295 ? 37.526 16.955 20.914 1.00 23.54 318 GLY A O 1
ATOM 2324 N N . GLY A 1 296 ? 37.061 19.060 20.349 1.00 21.09 319 GLY A N 1
ATOM 2325 C CA . GLY A 1 296 ? 36.864 18.708 18.949 1.00 20.75 319 GLY A CA 1
ATOM 2326 C C . GLY A 1 296 ? 35.381 18.446 18.699 1.00 21.64 319 GLY A C 1
ATOM 2327 O O . GLY A 1 296 ? 34.501 18.898 19.409 1.00 21.90 319 GLY A O 1
ATOM 2328 N N . LYS A 1 297 ? 35.161 17.741 17.593 1.00 21.64 320 LYS A N 1
ATOM 2329 C CA . LYS A 1 297 ? 33.843 17.431 17.059 1.00 24.24 320 LYS A CA 1
ATOM 2330 C C . LYS A 1 297 ? 33.140 18.675 16.545 1.00 24.44 320 LYS A C 1
ATOM 2331 O O . LYS A 1 297 ? 31.919 18.734 16.406 1.00 25.08 320 LYS A O 1
ATOM 2337 N N . GLY A 1 298 ? 33.925 19.697 16.189 1.00 23.41 321 GLY A N 1
ATOM 2338 C CA . GLY A 1 298 ? 33.427 20.852 15.453 1.00 23.19 321 GLY A CA 1
ATOM 2339 C C . GLY A 1 298 ? 33.683 20.610 13.974 1.00 23.13 321 GLY A C 1
ATOM 2340 O O . GLY A 1 298 ? 33.651 19.398 13.608 1.00 25.45 321 GLY A O 1
ATOM 2341 N N . ALA A 1 299 ? 33.962 21.582 13.156 1.00 22.36 322 ALA A N 1
ATOM 2342 C CA . ALA A 1 299 ? 34.074 21.402 11.721 1.00 22.53 322 ALA A CA 1
ATOM 2343 C C . ALA A 1 299 ? 35.288 20.565 11.328 1.00 23.57 322 ALA A C 1
ATOM 2344 O O . ALA A 1 299 ? 35.220 19.827 10.339 1.00 24.92 322 ALA A O 1
ATOM 2346 N N . ASN A 1 300 ? 36.379 20.703 12.065 1.00 23.23 323 ASN A N 1
ATOM 2347 C CA . ASN A 1 300 ? 37.633 20.054 11.683 1.00 22.89 323 ASN A CA 1
ATOM 2348 C C . ASN A 1 300 ? 37.736 18.743 12.426 1.00 23.77 323 ASN A C 1
ATOM 2349 O O . ASN A 1 300 ? 37.770 18.681 13.657 1.00 22.13 323 ASN A O 1
ATOM 2354 N N . PRO A 1 301 ? 37.838 17.646 11.676 1.00 24.26 324 PRO A N 1
ATOM 2355 C CA . PRO A 1 301 ? 37.914 16.326 12.263 1.00 26.43 324 PRO A CA 1
ATOM 2356 C C . PRO A 1 301 ? 39.265 15.964 12.854 1.00 27.16 324 PRO A C 1
ATOM 2357 O O . PRO A 1 301 ? 39.398 14.934 13.521 1.00 27.36 324 PRO A O 1
ATOM 2361 N N . ASN A 1 302 ? 40.288 16.789 12.646 1.00 26.57 325 ASN A N 1
ATOM 2362 C CA . ASN A 1 302 ? 41.654 16.485 13.051 1.00 27.06 325 ASN A CA 1
ATOM 2363 C C . ASN A 1 302 ? 42.116 17.318 14.233 1.00 26.62 325 ASN A C 1
ATOM 2364 O O . ASN A 1 302 ? 43.284 17.342 14.637 1.00 28.32 325 ASN A O 1
ATOM 2369 N N . LEU A 1 303 ? 41.207 18.140 14.778 1.00 24.84 326 LEU A N 1
ATOM 2370 C CA . LEU A 1 303 ? 41.502 18.846 16.008 1.00 23.24 326 LEU A CA 1
ATOM 2371 C C . LEU A 1 303 ? 40.632 18.437 17.183 1.00 23.20 326 LEU A C 1
ATOM 2372 O O . LEU A 1 303 ? 39.534 17.915 17.051 1.00 23.83 326 LEU A O 1
ATOM 2377 N N . GLY A 1 304 ? 41.154 18.744 18.354 1.00 22.56 327 GLY A N 1
ATOM 2378 C CA . GLY A 1 304 ? 40.505 18.429 19.613 1.00 23.13 327 GLY A CA 1
ATOM 2379 C C . GLY A 1 304 ? 41.494 17.637 20.474 1.00 24.98 327 GLY A C 1
ATOM 2380 O O . GLY A 1 304 ? 42.079 16.690 19.959 1.00 25.84 327 GLY A O 1
ATOM 2381 N N . SER A 1 305 ? 41.629 18.049 21.712 1.00 24.43 328 SER A N 1
ATOM 2382 C CA . SER A 1 305 ? 42.578 17.410 22.622 1.00 25.42 328 SER A CA 1
ATOM 2383 C C . SER A 1 305 ? 41.983 17.443 24.012 1.00 25.39 328 SER A C 1
ATOM 2384 O O . SER A 1 305 ? 41.142 18.275 24.366 1.00 24.43 328 SER A O 1
ATOM 2388 N N . PRO A 1 306 ? 42.440 16.542 24.876 1.00 26.21 329 PRO A N 1
ATOM 2389 C CA . PRO A 1 306 ? 42.007 16.467 26.255 1.00 24.99 329 PRO A CA 1
ATOM 2390 C C . PRO A 1 306 ? 42.407 17.644 27.119 1.00 24.40 329 PRO A C 1
ATOM 2391 O O . PRO A 1 306 ? 41.864 17.877 28.202 1.00 24.49 329 PRO A O 1
ATOM 2395 N N . GLN A 1 307 ? 43.341 18.474 26.661 1.00 24.07 330 GLN A N 1
ATOM 2396 C CA . GLN A 1 307 ? 43.824 19.686 27.286 1.00 23.69 330 GLN A CA 1
ATOM 2397 C C . GLN A 1 307 ? 42.918 20.886 27.007 1.00 21.85 330 GLN A C 1
ATOM 2398 O O . GLN A 1 307 ? 43.089 21.940 27.617 1.00 21.68 330 GLN A O 1
ATOM 2404 N N . ASP A 1 308 ? 41.934 20.687 26.110 1.00 20.35 331 ASP A N 1
ATOM 2405 C CA . ASP A 1 308 ? 41.168 21.876 25.678 1.00 21.20 331 ASP A CA 1
ATOM 2406 C C . ASP A 1 308 ? 40.360 22.481 26.803 1.00 20.43 331 ASP A C 1
ATOM 2407 O O . ASP A 1 308 ? 40.183 23.703 26.880 1.00 19.86 331 ASP A O 1
ATOM 2412 N N . GLY A 1 309 ? 39.802 21.672 27.701 1.00 20.09 332 GLY A N 1
ATOM 2413 C CA . GLY A 1 309 ? 39.114 22.165 28.877 1.00 20.28 332 GLY A CA 1
ATOM 2414 C C . GLY A 1 309 ? 39.880 23.175 29.697 1.00 20.19 332 GLY A C 1
ATOM 2415 O O . GLY A 1 309 ? 39.489 24.254 30.125 1.00 20.30 332 GLY A O 1
ATOM 2416 N N . GLU A 1 310 ? 41.137 22.785 29.980 1.00 21.21 333 GLU A N 1
ATOM 2417 C CA . GLU A 1 310 ? 42.079 23.552 30.753 1.00 21.77 333 GLU A CA 1
ATOM 2418 C C . GLU A 1 310 ? 42.430 24.862 30.033 1.00 18.92 333 GLU A C 1
ATOM 2419 O O . GLU A 1 310 ? 42.411 25.920 30.637 1.00 20.63 333 GLU A O 1
ATOM 2425 N N . THR A 1 311 ? 42.658 24.747 28.738 1.00 18.64 334 THR A N 1
ATOM 2426 C CA . THR A 1 311 ? 42.914 25.884 27.870 1.00 17.36 334 THR A CA 1
ATOM 2427 C C . THR A 1 311 ? 41.728 26.854 27.873 1.00 17.14 334 THR A C 1
ATOM 2428 O O . THR A 1 311 ? 41.951 28.061 27.976 1.00 17.21 334 THR A O 1
ATOM 2432 N N . TYR A 1 312 ? 40.521 26.334 27.746 1.00 17.10 335 TYR A N 1
ATOM 2433 C CA . TYR A 1 312 ? 39.308 27.150 27.810 1.00 17.63 335 TYR A CA 1
ATOM 2434 C C . TYR A 1 312 ? 39.252 27.944 29.108 1.00 17.45 335 TYR A C 1
ATOM 2435 O O . TYR A 1 312 ? 39.060 29.165 29.061 1.00 18.28 335 TYR A O 1
ATOM 2444 N N . VAL A 1 313 ? 39.460 27.295 30.258 1.00 18.22 336 VAL A N 1
ATOM 2445 C CA . VAL A 1 313 ? 39.422 28.006 31.520 1.00 18.30 336 VAL A CA 1
ATOM 2446 C C . VAL A 1 313 ? 40.507 29.069 31.672 1.00 17.99 336 VAL A C 1
ATOM 2447 O O . VAL A 1 313 ? 40.238 30.197 32.089 1.00 19.05 336 VAL A O 1
ATOM 2451 N N . LEU A 1 314 ? 41.733 28.740 31.269 1.00 17.63 337 LEU A N 1
ATOM 2452 C CA . LEU A 1 314 ? 42.825 29.706 31.292 1.00 17.96 337 LEU A CA 1
ATOM 2453 C C . LEU A 1 314 ? 42.513 30.935 30.424 1.00 16.11 337 LEU A C 1
ATOM 2454 O O . LEU A 1 314 ? 42.740 32.079 30.755 1.00 17.04 337 LEU A O 1
ATOM 2459 N N . LEU A 1 315 ? 41.986 30.647 29.232 1.00 17.53 338 LEU A N 1
ATOM 2460 C CA . LEU A 1 315 ? 41.633 31.654 28.253 1.00 17.11 338 LEU A CA 1
ATOM 2461 C C . LEU A 1 315 ? 40.613 32.647 28.789 1.00 17.32 338 LEU A C 1
ATOM 2462 O O . LEU A 1 315 ? 40.744 33.845 28.532 1.00 17.96 338 LEU A O 1
ATOM 2467 N N . MET A 1 316 ? 39.576 32.167 29.479 1.00 16.86 339 MET A N 1
ATOM 2468 C CA . MET A 1 316 ? 38.602 33.027 30.123 1.00 17.86 339 MET A CA 1
ATOM 2469 C C . MET A 1 316 ? 39.187 33.847 31.260 1.00 18.17 339 MET A C 1
ATOM 2470 O O . MET A 1 316 ? 38.899 35.018 31.382 1.00 17.00 339 MET A O 1
ATOM 2475 N N . LYS A 1 317 ? 40.020 33.227 32.062 1.00 18.19 340 LYS A N 1
ATOM 2476 C CA . LYS A 1 317 ? 40.651 33.924 33.189 1.00 19.78 340 LYS A CA 1
ATOM 2477 C C . LYS A 1 317 ? 41.495 35.101 32.673 1.00 17.63 340 LYS A C 1
ATOM 2478 O O . LYS A 1 317 ? 41.444 36.214 33.210 1.00 18.16 340 LYS A O 1
ATOM 2484 N N . GLU A 1 318 ? 42.290 34.811 31.621 1.00 16.72 341 GLU A N 1
ATOM 2485 C CA . GLU A 1 318 ? 43.172 35.814 31.041 1.00 16.79 341 GLU A CA 1
ATOM 2486 C C . GLU A 1 318 ? 42.425 36.893 30.262 1.00 15.22 341 GLU A C 1
ATOM 2487 O O . GLU A 1 318 ? 42.747 38.058 30.324 1.00 15.75 341 GLU A O 1
ATOM 2493 N N . LEU A 1 319 ? 41.357 36.509 29.538 1.00 15.66 342 LEU A N 1
ATOM 2494 C CA . LEU A 1 319 ? 40.552 37.515 28.876 1.00 15.37 342 LEU A CA 1
ATOM 2495 C C . LEU A 1 319 ? 39.877 38.421 29.915 1.00 15.25 342 LEU A C 1
ATOM 2496 O O . LEU A 1 319 ? 39.851 39.618 29.708 1.00 16.33 342 LEU A O 1
ATOM 2501 N N . ARG A 1 320 ? 39.344 37.806 30.985 1.00 15.96 343 ARG A N 1
ATOM 2502 C CA . ARG A 1 320 ? 38.782 38.632 32.060 1.00 17.08 343 ARG A CA 1
ATOM 2503 C C . ARG A 1 320 ? 39.784 39.572 32.712 1.00 16.65 343 ARG A C 1
ATOM 2504 O O . ARG A 1 320 ? 39.469 40.742 32.961 1.00 17.25 343 ARG A O 1
ATOM 2512 N N . ALA A 1 321 ? 40.997 39.088 32.968 1.00 16.59 344 ALA A N 1
ATOM 2513 C CA . ALA A 1 321 ? 42.047 39.981 33.465 1.00 17.13 344 ALA A CA 1
ATOM 2514 C C . ALA A 1 321 ? 42.298 41.148 32.537 1.00 17.84 344 ALA A C 1
ATOM 2515 O O . ALA A 1 321 ? 42.391 42.299 32.925 1.00 18.09 344 ALA A O 1
ATOM 2517 N N . MET A 1 322 ? 42.406 40.887 31.215 1.00 16.05 345 MET A N 1
ATOM 2518 C CA . MET A 1 322 ? 42.594 41.962 30.251 1.00 16.32 345 MET A CA 1
ATOM 2519 C C . MET A 1 322 ? 41.401 42.923 30.230 1.00 15.52 345 MET A C 1
ATOM 2520 O O . MET A 1 322 ? 41.653 44.113 30.135 1.00 16.42 345 MET A O 1
ATOM 2525 N N . LEU A 1 323 ? 40.190 42.380 30.295 1.00 15.36 346 LEU A N 1
ATOM 2526 C CA . LEU A 1 323 ? 39.021 43.247 30.204 1.00 15.96 346 LEU A CA 1
ATOM 2527 C C . LEU A 1 323 ? 38.875 44.054 31.506 1.00 17.13 346 LEU A C 1
ATOM 2528 O O . LEU A 1 323 ? 38.508 45.214 31.421 1.00 18.34 346 LEU A O 1
ATOM 2533 N N . ASP A 1 324 ? 39.217 43.436 32.635 1.00 18.88 347 ASP A N 1
ATOM 2534 C CA . ASP A 1 324 ? 39.215 44.237 33.877 1.00 20.56 347 ASP A CA 1
ATOM 2535 C C . ASP A 1 324 ? 40.191 45.379 33.835 1.00 19.94 347 ASP A C 1
ATOM 2536 O O . ASP A 1 324 ? 39.909 46.474 34.366 1.00 20.51 347 ASP A O 1
ATOM 2541 N N . GLN A 1 325 ? 41.387 45.180 33.294 1.00 19.95 348 GLN A N 1
ATOM 2542 C CA . GLN A 1 325 ? 42.323 46.267 33.102 1.00 20.92 348 GLN A CA 1
ATOM 2543 C C . GLN A 1 325 ? 41.813 47.310 32.134 1.00 21.27 348 GLN A C 1
ATOM 2544 O O . GLN A 1 325 ? 41.855 48.519 32.384 1.00 21.99 348 GLN A O 1
ATOM 2550 N N . LEU A 1 326 ? 41.231 46.883 31.008 1.00 19.91 349 LEU A N 1
ATOM 2551 C CA . LEU A 1 326 ? 40.652 47.833 30.067 1.00 20.84 349 LEU A CA 1
ATOM 2552 C C . LEU A 1 326 ? 39.490 48.594 30.699 1.00 19.76 349 LEU A C 1
ATOM 2553 O O . LEU A 1 326 ? 39.314 49.790 30.479 1.00 21.39 349 LEU A O 1
ATOM 2558 N N . SER A 1 327 ? 38.720 47.921 31.536 1.00 20.72 350 SER A N 1
ATOM 2559 C CA . SER A 1 327 ? 37.572 48.514 32.211 1.00 20.59 350 SER A CA 1
ATOM 2560 C C . SER A 1 327 ? 38.053 49.662 33.109 1.00 20.77 350 SER A C 1
ATOM 2561 O O . SER A 1 327 ? 37.409 50.706 33.094 1.00 20.03 350 SER A O 1
ATOM 2565 N N . VAL A 1 328 ? 39.132 49.482 33.869 1.00 22.05 351 VAL A N 1
ATOM 2566 C CA . VAL A 1 328 ? 39.519 50.579 34.781 1.00 22.10 351 VAL A CA 1
ATOM 2567 C C . VAL A 1 328 ? 40.301 51.659 34.081 1.00 24.16 351 VAL A C 1
ATOM 2568 O O . VAL A 1 328 ? 40.376 52.826 34.493 1.00 21.97 351 VAL A O 1
ATOM 2572 N N . GLU A 1 329 ? 40.856 51.341 32.898 1.00 24.65 352 GLU A N 1
ATOM 2573 C CA . GLU A 1 329 ? 41.504 52.369 32.091 1.00 26.63 352 GLU A CA 1
ATOM 2574 C C . GLU A 1 329 ? 40.416 53.253 31.496 1.00 27.95 352 GLU A C 1
ATOM 2575 O O . GLU A 1 329 ? 40.599 54.466 31.422 1.00 29.08 352 GLU A O 1
ATOM 2581 N N . THR A 1 330 ? 39.256 52.671 31.161 1.00 27.21 353 THR A N 1
ATOM 2582 C CA . THR A 1 330 ? 38.237 53.428 30.448 1.00 27.51 353 THR A CA 1
ATOM 2583 C C . THR A 1 330 ? 37.093 53.928 31.308 1.00 27.75 353 THR A C 1
ATOM 2584 O O . THR A 1 330 ? 36.296 54.730 30.804 1.00 28.75 353 THR A O 1
ATOM 2588 N N . GLY A 1 331 ? 36.890 53.397 32.521 1.00 25.39 354 GLY A N 1
ATOM 2589 C CA . GLY A 1 331 ? 35.667 53.646 33.275 1.00 24.26 354 GLY A CA 1
ATOM 2590 C C . GLY A 1 331 ? 34.454 52.872 32.786 1.00 24.37 354 GLY A C 1
ATOM 2591 O O . GLY A 1 331 ? 33.330 52.908 33.307 1.00 25.96 354 GLY A O 1
ATOM 2592 N N . ARG A 1 332 ? 34.627 52.042 31.758 1.00 24.13 355 ARG A N 1
ATOM 2593 C CA . ARG A 1 332 ? 33.548 51.277 31.174 1.00 23.88 355 ARG A CA 1
ATOM 2594 C C . ARG A 1 332 ? 33.474 49.878 31.760 1.00 22.86 355 ARG A C 1
ATOM 2595 O O . ARG A 1 332 ? 34.474 49.386 32.286 1.00 25.68 355 ARG A O 1
ATOM 2603 N N . LYS A 1 333 ? 32.306 49.285 31.641 1.00 23.15 356 LYS A N 1
ATOM 2604 C CA . LYS A 1 333 ? 32.148 47.882 31.957 1.00 22.76 356 LYS A CA 1
ATOM 2605 C C . LYS A 1 333 ? 32.305 47.124 30.631 1.00 22.14 356 LYS A C 1
ATOM 2606 O O . LYS A 1 333 ? 31.786 47.561 29.599 1.00 22.43 356 LYS A O 1
ATOM 2616 N N . TYR A 1 334 ? 33.153 46.128 30.702 1.00 18.82 357 TYR A N 1
ATOM 2617 C CA . TYR A 1 334 ? 33.308 45.186 29.596 1.00 17.63 357 TYR A CA 1
ATOM 2618 C C . TYR A 1 334 ? 32.812 43.812 29.973 1.00 17.72 357 TYR A C 1
ATOM 2619 O O . TYR A 1 334 ? 32.922 43.361 31.123 1.00 18.71 357 TYR A O 1
ATOM 2628 N N . GLU A 1 335 ? 32.228 43.158 28.981 1.00 17.49 358 GLU A N 1
ATOM 2629 C CA . GLU A 1 335 ? 31.664 41.838 29.162 1.00 17.21 358 GLU A CA 1
ATOM 2630 C C . GLU A 1 335 ? 32.467 40.765 28.441 1.00 16.66 358 GLU A C 1
ATOM 2631 O O . GLU A 1 335 ? 33.024 40.929 27.362 1.00 17.08 358 GLU A O 1
ATOM 2637 N N . LEU A 1 336 ? 32.578 39.627 29.112 1.00 15.41 359 LEU A N 1
ATOM 2638 C CA . LEU A 1 336 ? 33.066 38.397 28.543 1.00 14.96 359 LEU A CA 1
ATOM 2639 C C . LEU A 1 336 ? 32.034 37.296 28.534 1.00 16.18 359 LEU A C 1
ATOM 2640 O O . LEU A 1 336 ? 31.423 36.949 29.544 1.00 15.79 359 LEU A O 1
ATOM 2645 N N . THR A 1 337 ? 31.698 36.834 27.332 1.00 14.34 360 THR A N 1
ATOM 2646 C CA . THR A 1 337 ? 30.688 35.792 27.190 1.00 14.40 360 THR A CA 1
ATOM 2647 C C . THR A 1 337 ? 31.272 34.652 26.361 1.00 14.20 360 THR A C 1
ATOM 2648 O O . THR A 1 337 ? 32.332 34.807 25.753 1.00 14.73 360 THR A O 1
ATOM 2652 N N . SER A 1 338 ? 30.521 33.551 26.334 1.00 14.15 361 SER A N 1
ATOM 2653 C CA . SER A 1 338 ? 30.913 32.482 25.417 1.00 14.25 361 SER A CA 1
ATOM 2654 C C . SER A 1 338 ? 29.691 31.702 24.965 1.00 15.47 361 SER A C 1
ATOM 2655 O O . SER A 1 338 ? 28.819 31.437 25.793 1.00 15.68 361 SER A O 1
ATOM 2658 N N . ALA A 1 339 ? 29.667 31.356 23.697 1.00 13.96 362 ALA A N 1
ATOM 2659 C CA . ALA A 1 339 ? 28.644 30.416 23.226 1.00 14.80 362 ALA A CA 1
ATOM 2660 C C . ALA A 1 339 ? 29.224 29.006 23.272 1.00 15.11 362 ALA A C 1
ATOM 2661 O O . ALA A 1 339 ? 30.357 28.806 22.826 1.00 15.21 362 ALA A O 1
ATOM 2663 N N . ILE A 1 340 ? 28.459 28.090 23.862 1.00 15.27 363 ILE A N 1
ATOM 2664 C CA . ILE A 1 340 ? 29.016 26.771 24.203 1.00 16.82 363 ILE A CA 1
ATOM 2665 C C . ILE A 1 340 ? 28.078 25.669 23.722 1.00 16.95 363 ILE A C 1
ATOM 2666 O O . ILE A 1 340 ? 26.865 25.922 23.549 1.00 17.05 363 ILE A O 1
ATOM 2671 N N . SER A 1 341 ? 28.575 24.470 23.429 1.00 17.55 364 SER A N 1
ATOM 2672 C CA . SER A 1 341 ? 27.678 23.355 23.136 1.00 18.21 364 SER A CA 1
ATOM 2673 C C . SER A 1 341 ? 26.734 23.128 24.322 1.00 18.62 364 SER A C 1
ATOM 2674 O O . SER A 1 341 ? 27.049 23.283 25.491 1.00 18.60 364 SER A O 1
ATOM 2677 N N . ALA A 1 342 ? 25.533 22.664 23.962 1.00 18.81 365 ALA A N 1
ATOM 2678 C CA . ALA A 1 342 ? 24.516 22.298 24.944 1.00 19.34 365 ALA A CA 1
ATOM 2679 C C . ALA A 1 342 ? 24.437 20.793 25.145 1.00 20.83 365 ALA A C 1
ATOM 2680 O O . ALA A 1 342 ? 23.580 20.345 25.909 1.00 21.49 365 ALA A O 1
ATOM 2682 N N . GLY A 1 343 ? 25.326 20.043 24.493 1.00 21.57 366 GLY A N 1
ATOM 2683 C CA . GLY A 1 343 ? 25.320 18.576 24.705 1.00 21.77 366 GLY A CA 1
ATOM 2684 C C . GLY A 1 343 ? 26.117 18.275 25.967 1.00 23.12 366 GLY A C 1
ATOM 2685 O O . GLY A 1 343 ? 27.221 18.805 26.107 1.00 21.76 366 GLY A O 1
ATOM 2686 N N . LYS A 1 344 ? 25.612 17.411 26.851 1.00 23.37 367 LYS A N 1
ATOM 2687 C CA . LYS A 1 344 ? 26.362 17.126 28.086 1.00 25.69 367 LYS A CA 1
ATOM 2688 C C . LYS A 1 344 ? 27.682 16.418 27.842 1.00 25.13 367 LYS A C 1
ATOM 2689 O O . LYS A 1 344 ? 28.616 16.521 28.642 1.00 27.10 367 LYS A O 1
ATOM 2695 N N . ASP A 1 345 ? 27.796 15.710 26.724 1.00 25.73 368 ASP A N 1
ATOM 2696 C CA . ASP A 1 345 ? 29.057 15.138 26.277 1.00 25.84 368 ASP A CA 1
ATOM 2697 C C . ASP A 1 345 ? 30.129 16.205 26.086 1.00 25.44 368 ASP A C 1
ATOM 2698 O O . ASP A 1 345 ? 31.275 15.995 26.496 1.00 27.22 368 ASP A O 1
ATOM 2703 N N . LYS A 1 346 ? 29.754 17.347 25.506 1.00 23.00 369 LYS A N 1
ATOM 2704 C CA . LYS A 1 346 ? 30.740 18.421 25.355 1.00 22.83 369 LYS A CA 1
ATOM 2705 C C . LYS A 1 346 ? 30.870 19.294 26.575 1.00 22.64 369 LYS A C 1
ATOM 2706 O O . LYS A 1 346 ? 31.963 19.780 26.914 1.00 22.55 369 LYS A O 1
ATOM 2712 N N . ILE A 1 347 ? 29.808 19.528 27.336 1.00 22.05 370 ILE A N 1
ATOM 2713 C CA . ILE A 1 347 ? 29.813 20.379 28.525 1.00 21.88 370 ILE A CA 1
ATOM 2714 C C . ILE A 1 347 ? 30.824 19.915 29.575 1.00 24.26 370 ILE A C 1
ATOM 2715 O O . ILE A 1 347 ? 31.531 20.659 30.244 1.00 25.11 370 ILE A O 1
ATOM 2720 N N . ASP A 1 348 ? 30.815 18.587 29.750 1.00 26.32 371 ASP A N 1
ATOM 2721 C CA . ASP A 1 348 ? 31.686 17.994 30.764 1.00 27.32 371 ASP A CA 1
ATOM 2722 C C . ASP A 1 348 ? 33.135 17.887 30.315 1.00 27.14 371 ASP A C 1
ATOM 2723 O O . ASP A 1 348 ? 33.934 17.325 31.075 1.00 28.00 371 ASP A O 1
ATOM 2728 N N . LYS A 1 349 ? 33.509 18.426 29.164 1.00 25.46 372 LYS A N 1
ATOM 2729 C CA . LYS A 1 349 ? 34.920 18.629 28.833 1.00 25.19 372 LYS A CA 1
ATOM 2730 C C . LYS A 1 349 ? 35.465 19.922 29.411 1.00 24.39 372 LYS A C 1
ATOM 2731 O O . LYS A 1 349 ? 36.685 20.155 29.399 1.00 23.55 372 LYS A O 1
ATOM 2737 N N . VAL A 1 350 ? 34.661 20.819 29.939 1.00 23.56 373 VAL A N 1
ATOM 2738 C CA . VAL A 1 350 ? 35.073 22.072 30.523 1.00 22.93 373 VAL A CA 1
ATOM 2739 C C . VAL A 1 350 ? 34.576 22.162 31.961 1.00 22.86 373 VAL A C 1
ATOM 2740 O O . VAL A 1 350 ? 33.425 21.818 32.260 1.00 23.55 373 VAL A O 1
ATOM 2744 N N . ALA A 1 351 ? 35.405 22.691 32.845 1.00 22.57 374 ALA A N 1
ATOM 2745 C CA . ALA A 1 351 ? 34.989 23.062 34.189 1.00 22.45 374 ALA A CA 1
ATOM 2746 C C . ALA A 1 351 ? 34.328 24.435 34.199 1.00 21.49 374 ALA A C 1
ATOM 2747 O O . ALA A 1 351 ? 34.870 25.446 34.636 1.00 22.61 374 ALA A O 1
ATOM 2749 N N . TYR A 1 352 ? 33.043 24.468 33.796 1.00 21.31 375 TYR A N 1
ATOM 2750 C CA . TYR A 1 352 ? 32.317 25.733 33.760 1.00 21.97 375 TYR A CA 1
ATOM 2751 C C . TYR A 1 352 ? 32.039 26.305 35.137 1.00 22.72 375 TYR A C 1
ATOM 2752 O O . TYR A 1 352 ? 31.825 27.499 35.310 1.00 22.03 375 TYR A O 1
ATOM 2761 N N . ASN A 1 353 ? 31.993 25.432 36.161 1.00 24.22 376 ASN A N 1
ATOM 2762 C CA . ASN A 1 353 ? 31.897 25.936 37.526 1.00 24.78 376 ASN A CA 1
ATOM 2763 C C . ASN A 1 353 ? 33.084 26.814 37.899 1.00 23.76 376 ASN A C 1
ATOM 2764 O O . ASN A 1 353 ? 32.932 27.707 38.726 1.00 24.10 376 ASN A O 1
ATOM 2769 N N . VAL A 1 354 ? 34.250 26.592 37.303 1.00 23.67 377 VAL A N 1
ATOM 2770 C CA . VAL A 1 354 ? 35.408 27.450 37.463 1.00 24.22 377 VAL A CA 1
ATOM 2771 C C . VAL A 1 354 ? 35.370 28.617 36.470 1.00 22.67 377 VAL A C 1
ATOM 2772 O O . VAL A 1 354 ? 35.482 29.764 36.870 1.00 22.88 377 VAL A O 1
ATOM 2776 N N . ALA A 1 355 ? 35.085 28.301 35.206 1.00 22.11 378 ALA A N 1
ATOM 2777 C CA . ALA A 1 355 ? 35.134 29.362 34.182 1.00 21.13 378 ALA A CA 1
ATOM 2778 C C . ALA A 1 355 ? 34.127 30.464 34.407 1.00 21.34 378 ALA A C 1
ATOM 2779 O O . ALA A 1 355 ? 34.331 31.667 34.152 1.00 21.12 378 ALA A O 1
ATOM 2781 N N . GLN A 1 356 ? 32.949 30.123 34.969 1.00 20.29 379 GLN A N 1
ATOM 2782 C CA . GLN A 1 356 ? 31.868 31.066 35.176 1.00 20.59 379 GLN A CA 1
ATOM 2783 C C . GLN A 1 356 ? 32.266 32.287 35.986 1.00 20.58 379 GLN A C 1
ATOM 2784 O O . GLN A 1 356 ? 31.726 33.373 35.862 1.00 21.40 379 GLN A O 1
ATOM 2790 N N . ASN A 1 357 ? 33.304 32.155 36.842 1.00 22.43 380 ASN A N 1
ATOM 2791 C CA . ASN A 1 357 ? 33.748 33.267 37.652 1.00 24.18 380 ASN A CA 1
ATOM 2792 C C . ASN A 1 357 ? 34.409 34.371 36.832 1.00 24.24 380 ASN A C 1
ATOM 2793 O O . ASN A 1 357 ? 34.448 35.512 37.281 1.00 26.02 380 ASN A O 1
ATOM 2798 N N . SER A 1 358 ? 34.844 34.038 35.626 1.00 23.34 381 SER A N 1
ATOM 2799 C CA . SER A 1 358 ? 35.386 35.008 34.693 1.00 22.52 381 SER A CA 1
ATOM 2800 C C . SER A 1 358 ? 34.321 35.540 33.727 1.00 21.90 381 SER A C 1
ATOM 2801 O O . SER A 1 358 ? 34.633 36.486 32.997 1.00 20.01 381 SER A O 1
ATOM 2804 N N . MET A 1 359 ? 33.128 34.963 33.730 1.00 20.60 382 MET A N 1
ATOM 2805 C CA . MET A 1 359 ? 32.229 35.217 32.591 1.00 19.72 382 MET A CA 1
ATOM 2806 C C . MET A 1 359 ? 30.975 35.956 32.992 1.00 20.24 382 MET A C 1
ATOM 2807 O O . MET A 1 359 ? 30.398 35.640 34.047 1.00 21.83 382 MET A O 1
ATOM 2812 N N . ASP A 1 360 ? 30.482 36.875 32.161 1.00 18.28 383 ASP A N 1
ATOM 2813 C CA . ASP A 1 360 ? 29.220 37.537 32.465 1.00 18.62 383 ASP A CA 1
ATOM 2814 C C . ASP A 1 360 ? 28.070 36.626 32.089 1.00 18.31 383 ASP A C 1
ATOM 2815 O O . ASP A 1 360 ? 27.031 36.592 32.756 1.00 19.60 383 ASP A O 1
ATOM 2820 N N . HIS A 1 361 ? 28.154 35.986 30.917 1.00 17.43 384 HIS A N 1
ATOM 2821 C CA . HIS A 1 361 ? 27.072 35.197 30.358 1.00 16.43 384 HIS A CA 1
ATOM 2822 C C . HIS A 1 361 ? 27.626 33.998 29.590 1.00 16.80 384 HIS A C 1
ATOM 2823 O O . HIS A 1 361 ? 28.594 34.081 28.867 1.00 17.16 384 HIS A O 1
ATOM 2830 N N . ILE A 1 362 ? 26.939 32.877 29.735 1.00 16.52 385 ILE A N 1
ATOM 2831 C CA . ILE A 1 362 ? 27.135 31.666 28.964 1.00 16.67 385 ILE A CA 1
ATOM 2832 C C . ILE A 1 362 ? 25.948 31.484 28.004 1.00 17.44 385 ILE A C 1
ATOM 2833 O O . ILE A 1 362 ? 24.828 31.237 28.433 1.00 18.00 385 ILE A O 1
ATOM 2838 N N . PHE A 1 363 ? 26.259 31.599 26.712 1.00 15.82 386 PHE A N 1
ATOM 2839 C CA . PHE A 1 363 ? 25.217 31.422 25.701 1.00 15.52 386 PHE A CA 1
ATOM 2840 C C . PHE A 1 363 ? 25.166 29.951 25.338 1.00 15.97 386 PHE A C 1
ATOM 2841 O O . PHE A 1 363 ? 25.953 29.414 24.575 1.00 15.93 386 PHE A O 1
ATOM 2849 N N . LEU A 1 364 ? 24.152 29.282 25.910 1.00 15.88 387 LEU A N 1
ATOM 2850 C CA . LEU A 1 364 ? 23.981 27.852 25.735 1.00 16.61 387 LEU A CA 1
ATOM 2851 C C . LEU A 1 364 ? 23.377 27.598 24.372 1.00 16.80 387 LEU A C 1
ATOM 2852 O O . LEU A 1 364 ? 22.231 28.024 24.113 1.00 16.49 387 LEU A O 1
ATOM 2857 N N . MET A 1 365 ? 24.122 26.960 23.484 1.00 16.54 388 MET A N 1
ATOM 2858 C CA . MET A 1 365 ? 23.675 26.716 22.124 1.00 15.15 388 MET A CA 1
ATOM 2859 C C . MET A 1 365 ? 22.710 25.538 22.089 1.00 15.87 388 MET A C 1
ATOM 2860 O O . MET A 1 365 ? 22.985 24.485 21.529 1.00 16.72 388 MET A O 1
ATOM 2869 N N . SER A 1 366 ? 21.492 25.799 22.594 1.00 14.99 389 SER A N 1
ATOM 2870 C CA . SER A 1 366 ? 20.460 24.771 22.666 1.00 17.45 389 SER A CA 1
ATOM 2871 C C . SER A 1 366 ? 19.676 24.712 21.381 1.00 17.49 389 SE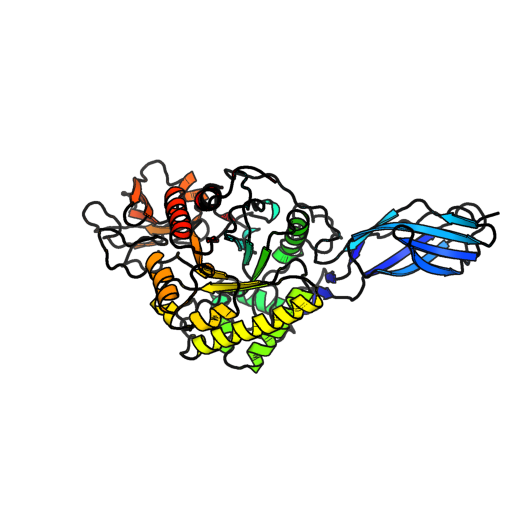R A C 1
ATOM 2872 O O . SER A 1 366 ? 18.470 25.003 21.306 1.00 17.88 389 SER A O 1
ATOM 2875 N N . TYR A 1 367 ? 20.365 24.337 20.320 1.00 18.05 390 TYR A N 1
ATOM 2876 C CA . TYR A 1 367 ? 19.898 24.227 18.957 1.00 17.63 390 TYR A CA 1
ATOM 2877 C C . TYR A 1 367 ? 20.902 23.355 18.193 1.00 18.51 390 TYR A C 1
ATOM 2878 O O . TYR A 1 367 ? 21.901 22.905 18.774 1.00 19.92 390 TYR A O 1
ATOM 2887 N N . ASP A 1 368 ? 20.573 23.004 16.966 1.00 18.49 391 ASP A N 1
ATOM 2888 C CA . ASP A 1 368 ? 21.323 22.032 16.178 1.00 19.46 391 ASP A CA 1
ATOM 2889 C C . ASP A 1 368 ? 21.432 20.675 16.850 1.00 21.20 391 ASP A C 1
ATOM 2890 O O . ASP A 1 368 ? 22.415 19.943 16.611 1.00 21.75 391 ASP A O 1
ATOM 2895 N N . PHE A 1 369 ? 20.436 20.267 17.644 1.00 20.28 392 PHE A N 1
ATOM 2896 C CA . PHE A 1 369 ? 20.518 18.977 18.330 1.00 20.30 392 PHE A CA 1
ATOM 2897 C C . PHE A 1 369 ? 20.438 17.872 17.299 1.00 21.11 392 PHE A C 1
ATOM 2898 O O . PHE A 1 369 ? 20.925 16.748 17.514 1.00 22.79 392 PHE A O 1
ATOM 2906 N N . TYR A 1 370 ? 19.644 18.093 16.267 1.00 20.91 393 TYR A N 1
ATOM 2907 C CA . TYR A 1 370 ? 19.405 17.178 15.178 1.00 21.51 393 TYR A CA 1
ATOM 2908 C C . TYR A 1 370 ? 19.450 17.932 13.865 1.00 21.54 393 TYR A C 1
ATOM 2909 O O . TYR A 1 370 ? 19.582 19.181 13.933 1.00 24.49 393 TYR A O 1
ATOM 2918 N N . GLY A 1 371 ? 19.363 17.316 12.712 1.00 21.17 394 GLY A N 1
ATOM 2919 C CA . GLY A 1 371 ? 19.532 18.013 11.451 1.00 21.90 394 GLY A CA 1
ATOM 2920 C C . GLY A 1 371 ? 20.080 17.095 10.365 1.00 21.56 394 GLY A C 1
ATOM 2921 O O . GLY A 1 371 ? 20.313 15.916 10.652 1.00 21.49 394 GLY A O 1
ATOM 2922 N N . ALA A 1 372 ? 20.255 17.613 9.168 1.00 21.75 395 ALA A N 1
ATOM 2923 C CA . ALA A 1 372 ? 20.514 16.800 7.979 1.00 22.68 395 ALA A CA 1
ATOM 2924 C C . ALA A 1 372 ? 21.939 16.247 7.952 1.00 24.59 395 ALA A C 1
ATOM 2925 O O . ALA A 1 372 ? 22.262 15.444 7.063 1.00 25.25 395 ALA A O 1
ATOM 2927 N N . PHE A 1 373 ? 22.760 16.606 8.920 1.00 25.67 396 PHE A N 1
ATOM 2928 C CA . PHE A 1 373 ? 24.051 15.956 9.128 1.00 27.16 396 PHE A CA 1
ATOM 2929 C C . PHE A 1 373 ? 23.906 14.527 9.635 1.00 28.43 396 PHE A C 1
ATOM 2930 O O . PHE A 1 373 ? 24.878 13.753 9.567 1.00 29.33 396 PHE A O 1
ATOM 2938 N N . ASP A 1 374 ? 22.742 14.145 10.148 1.00 28.41 397 ASP A N 1
ATOM 2939 C CA . ASP A 1 374 ? 22.424 12.751 10.441 1.00 28.62 397 ASP A CA 1
ATOM 2940 C C . ASP A 1 374 ? 21.064 12.399 9.842 1.00 29.86 397 ASP A C 1
ATOM 2941 O O . ASP A 1 374 ? 20.047 12.948 10.265 1.00 28.74 397 ASP A O 1
ATOM 2946 N N . LEU A 1 375 ? 21.063 11.476 8.888 1.00 29.97 398 LEU A N 1
ATOM 2947 C CA . LEU A 1 375 ? 19.858 11.132 8.143 1.00 31.15 398 LEU A CA 1
ATOM 2948 C C . LEU A 1 375 ? 19.133 9.950 8.765 1.00 32.09 398 LEU A C 1
ATOM 2949 O O . LEU A 1 375 ? 18.008 9.613 8.378 1.00 31.69 398 LEU A O 1
ATOM 2954 N N . LYS A 1 376 ? 19.750 9.348 9.765 1.00 32.76 399 LYS A N 1
ATOM 2955 C CA . LYS A 1 376 ? 19.218 8.157 10.404 1.00 34.19 399 LYS A CA 1
ATOM 2956 C C . LYS A 1 376 ? 18.443 8.465 11.678 1.00 33.57 399 LYS A C 1
ATOM 2957 O O . LYS A 1 376 ? 17.393 7.873 11.934 1.00 34.00 399 LYS A O 1
ATOM 2963 N N . ASN A 1 377 ? 19.004 9.340 12.506 1.00 31.75 400 ASN A N 1
ATOM 2964 C CA . ASN A 1 377 ? 18.443 9.611 13.827 1.00 31.13 400 ASN A CA 1
ATOM 2965 C C . ASN A 1 377 ? 17.798 10.997 13.820 1.00 29.67 400 ASN A C 1
ATOM 2966 O O . ASN A 1 377 ? 18.486 12.009 14.001 1.00 29.64 400 ASN A O 1
ATOM 2971 N N . LEU A 1 378 ? 16.487 11.053 13.589 1.00 26.78 401 LEU A N 1
ATOM 2972 C CA . LEU A 1 378 ? 15.806 12.359 13.482 1.00 24.77 401 LEU A CA 1
ATOM 2973 C C . LEU A 1 378 ? 15.235 12.765 14.831 1.00 23.46 401 LEU A C 1
ATOM 2974 O O . LEU A 1 378 ? 15.016 11.961 15.740 1.00 24.44 401 LEU A O 1
ATOM 2979 N N . GLY A 1 379 ? 15.028 14.097 15.019 1.00 21.52 402 GLY A N 1
ATOM 2980 C CA . GLY A 1 379 ? 14.587 14.597 16.309 1.00 20.84 402 GLY A CA 1
ATOM 2981 C C . GLY A 1 379 ? 14.409 16.126 16.275 1.00 19.23 402 GLY A C 1
ATOM 2982 O O . GLY A 1 379 ? 14.688 16.736 15.246 1.00 20.42 402 GLY A O 1
ATOM 2983 N N . HIS A 1 380 ? 13.901 16.650 17.369 1.00 20.38 403 HIS A N 1
ATOM 2984 C CA . HIS A 1 380 ? 13.693 18.102 17.456 1.00 19.95 403 HIS A CA 1
ATOM 2985 C C . HIS A 1 380 ? 15.050 18.798 17.586 1.00 19.29 403 HIS A C 1
ATOM 2986 O O . HIS A 1 380 ? 15.775 18.479 18.538 1.00 20.63 403 HIS A O 1
ATOM 2993 N N . GLN A 1 381 ? 15.312 19.814 16.765 1.00 18.00 404 GLN A N 1
ATOM 2994 C CA . GLN A 1 381 ? 16.656 20.411 16.812 1.00 18.25 404 GLN A CA 1
ATOM 2995 C C . GLN A 1 381 ? 16.850 21.380 17.962 1.00 19.38 404 GLN A C 1
ATOM 2996 O O . GLN A 1 381 ? 18.006 21.716 18.257 1.00 18.96 404 GLN A O 1
ATOM 3002 N N . THR A 1 382 ? 15.809 21.883 18.604 1.00 18.59 405 THR A N 1
ATOM 3003 C CA . THR A 1 382 ? 15.994 22.963 19.590 1.00 18.07 405 THR A CA 1
ATOM 3004 C C . THR A 1 382 ? 14.974 22.860 20.700 1.00 18.09 405 THR A C 1
ATOM 3005 O O . THR A 1 382 ? 14.668 23.802 21.428 1.00 18.15 405 THR A O 1
ATOM 3009 N N . ALA A 1 383 ? 14.486 21.620 20.934 1.00 19.05 406 ALA A N 1
ATOM 3010 C CA . ALA A 1 383 ? 13.412 21.433 21.907 1.00 19.29 406 ALA A CA 1
ATOM 3011 C C . ALA A 1 383 ? 13.850 21.706 23.336 1.00 20.15 406 ALA A C 1
ATOM 3012 O O . ALA A 1 383 ? 15.031 21.566 23.731 1.00 19.74 406 ALA A O 1
ATOM 3014 N N . LEU A 1 384 ? 12.880 22.048 24.176 1.00 20.37 407 LEU A N 1
ATOM 3015 C CA . LEU A 1 384 ? 13.101 22.174 25.611 1.00 20.81 407 LEU A CA 1
ATOM 3016 C C . LEU A 1 384 ? 13.346 20.802 26.228 1.00 21.70 407 LEU A C 1
ATOM 3017 O O . LEU A 1 384 ? 14.306 20.574 26.956 1.00 21.34 407 LEU A O 1
ATOM 3022 N N . ASN A 1 385 ? 12.456 19.864 25.906 1.00 21.44 408 ASN A N 1
ATOM 3023 C CA . ASN A 1 385 ? 12.412 18.561 26.567 1.00 21.88 408 ASN A CA 1
ATOM 3024 C C . ASN A 1 385 ? 12.456 17.450 25.530 1.00 22.23 408 ASN A C 1
ATOM 3025 O O . ASN A 1 385 ? 12.368 17.676 24.324 1.00 22.90 408 ASN A O 1
ATOM 3030 N N . ALA A 1 386 ? 12.627 16.199 25.981 1.00 23.04 409 ALA A N 1
ATOM 3031 C CA . ALA A 1 386 ? 12.489 15.050 25.098 1.00 24.34 409 ALA A CA 1
ATOM 3032 C C . ALA A 1 386 ? 11.018 14.887 24.694 1.00 24.46 409 ALA A C 1
ATOM 3033 O O . ALA A 1 386 ? 10.124 15.283 25.424 1.00 25.50 409 ALA A O 1
ATOM 3035 N N . PRO A 1 387 ? 10.815 14.263 23.560 1.00 26.00 410 PRO A N 1
ATOM 3036 C CA . PRO A 1 387 ? 9.490 13.951 23.042 1.00 26.83 410 PRO A CA 1
ATOM 3037 C C . PRO A 1 387 ? 8.940 12.690 23.694 1.00 28.45 410 PRO A C 1
ATOM 3038 O O . PRO A 1 387 ? 9.701 11.934 24.299 1.00 28.32 410 PRO A O 1
ATOM 3042 N N . ALA A 1 388 ? 7.638 12.459 23.528 1.00 29.35 411 ALA A N 1
ATOM 3043 C CA . ALA A 1 388 ? 7.016 11.302 24.178 1.00 31.21 411 ALA A CA 1
ATOM 3044 C C . ALA A 1 388 ? 7.459 9.986 23.571 1.00 32.02 411 ALA A C 1
ATOM 3045 O O . ALA A 1 388 ? 7.453 8.963 24.274 1.00 32.29 411 ALA A O 1
ATOM 3047 N N . TRP A 1 389 ? 7.842 9.957 22.299 1.00 32.73 412 TRP A N 1
ATOM 3048 C CA . TRP A 1 389 ? 8.289 8.723 21.667 1.00 33.47 412 TRP A CA 1
ATOM 3049 C C . TRP A 1 389 ? 9.743 8.384 21.987 1.00 34.11 412 TRP A C 1
ATOM 3050 O O . TRP A 1 389 ? 10.205 7.296 21.623 1.00 34.60 412 TRP A O 1
ATOM 3061 N N . LYS A 1 390 ? 10.484 9.307 22.597 1.00 33.35 413 LYS A N 1
ATOM 3062 C CA . LYS A 1 390 ? 11.859 9.017 23.003 1.00 32.85 413 LYS A CA 1
ATOM 3063 C C . LYS A 1 390 ? 12.266 9.826 24.216 1.00 33.07 413 LYS A C 1
ATOM 3064 O O . LYS A 1 390 ? 13.064 10.770 24.155 1.00 30.72 413 LYS A O 1
ATOM 3070 N N . PRO A 1 391 ? 11.803 9.422 25.392 1.00 32.89 414 PRO A N 1
ATOM 3071 C CA . PRO A 1 391 ? 12.020 10.114 26.646 1.00 34.03 414 PRO A CA 1
ATOM 3072 C C . PRO A 1 391 ? 13.460 10.067 27.153 1.00 34.63 414 PRO A C 1
ATOM 3073 O O . PRO A 1 391 ? 13.807 10.796 28.086 1.00 36.01 414 PRO A O 1
ATOM 3077 N N . ASP A 1 392 ? 14.296 9.229 26.562 1.00 34.73 415 ASP A N 1
ATOM 3078 C CA . ASP A 1 392 ? 15.716 9.183 26.864 1.00 34.93 415 ASP A CA 1
ATOM 3079 C C . ASP A 1 392 ? 16.556 10.046 25.932 1.00 33.24 415 ASP A C 1
ATOM 3080 O O . ASP A 1 392 ? 17.788 10.005 25.987 1.00 32.28 415 ASP A O 1
ATOM 3085 N N . THR A 1 393 ? 15.930 10.822 25.051 1.00 30.56 416 THR A N 1
ATOM 3086 C CA . THR A 1 393 ? 16.677 11.729 24.186 1.00 29.00 416 THR A CA 1
ATOM 3087 C C . THR A 1 393 ? 17.746 12.503 24.948 1.00 27.82 416 THR A C 1
ATOM 3088 O O . THR A 1 393 ? 17.468 13.183 25.933 1.00 27.78 416 THR A O 1
ATOM 3092 N N . ALA A 1 394 ? 18.987 12.398 24.463 1.00 27.91 417 ALA A N 1
ATOM 3093 C CA . ALA A 1 394 ? 20.096 13.084 25.111 1.00 27.11 417 ALA A CA 1
ATOM 3094 C C . ALA A 1 394 ? 20.086 14.593 24.865 1.00 26.42 417 ALA A C 1
ATOM 3095 O O . ALA A 1 394 ? 20.192 15.366 25.819 1.00 26.49 417 ALA A O 1
ATOM 3097 N N . TYR A 1 395 ? 19.985 14.974 23.595 1.00 26.34 418 TYR A N 1
ATOM 3098 C CA . TYR A 1 395 ? 20.198 16.384 23.243 1.00 25.71 418 TYR A CA 1
ATOM 3099 C C . TYR A 1 395 ? 18.904 17.178 23.348 1.00 24.04 418 TYR A C 1
ATOM 3100 O O . TYR A 1 395 ? 18.163 17.230 22.371 1.00 23.43 418 TYR A O 1
ATOM 3109 N N . THR A 1 396 ? 18.653 17.718 24.530 1.00 21.83 419 THR A N 1
ATOM 3110 C CA . THR A 1 396 ? 17.550 18.636 24.772 1.00 22.45 419 THR A CA 1
ATOM 3111 C C . THR A 1 396 ? 18.066 19.858 25.527 1.00 21.58 419 THR A C 1
ATOM 3112 O O . THR A 1 396 ? 19.165 19.846 26.092 1.00 20.32 419 THR A O 1
ATOM 3116 N N . THR A 1 397 ? 17.294 20.946 25.517 1.00 20.60 420 THR A N 1
ATOM 3117 C CA . THR A 1 397 ? 17.735 22.150 26.224 1.00 20.14 420 THR A CA 1
ATOM 3118 C C . THR A 1 397 ? 17.912 21.911 27.721 1.00 20.79 420 THR A C 1
ATOM 3119 O O . THR A 1 397 ? 18.868 22.350 28.343 1.00 20.85 420 THR A O 1
ATOM 3123 N N . VAL A 1 398 ? 16.881 21.302 28.344 1.00 21.72 421 VAL A N 1
ATOM 3124 C CA . VAL A 1 398 ? 16.942 21.001 29.777 1.00 23.60 421 VAL A CA 1
ATOM 3125 C C . VAL A 1 398 ? 18.149 20.156 30.183 1.00 22.86 421 VAL A C 1
ATOM 3126 O O . VAL A 1 398 ? 18.775 20.457 31.204 1.00 23.63 421 VAL A O 1
ATOM 3130 N N . ASN A 1 399 ? 18.521 19.135 29.428 1.00 24.09 422 ASN A N 1
ATOM 3131 C CA . ASN A 1 399 ? 19.735 18.380 29.769 1.00 23.29 422 ASN A CA 1
ATOM 3132 C C . ASN A 1 399 ? 20.996 19.235 29.667 1.00 24.59 422 ASN A C 1
ATOM 3133 O O . ASN A 1 399 ? 21.896 18.994 30.479 1.00 24.35 422 ASN A O 1
ATOM 3138 N N . GLY A 1 400 ? 21.014 20.222 28.773 1.00 24.36 423 GLY A N 1
ATOM 3139 C CA . GLY A 1 400 ? 22.255 21.043 28.697 1.00 23.61 423 GLY A CA 1
ATOM 3140 C C . GLY A 1 400 ? 22.285 21.963 29.916 1.00 23.01 423 GLY A C 1
ATOM 3141 O O . GLY A 1 400 ? 23.320 22.043 30.598 1.00 23.06 423 GLY A O 1
ATOM 3142 N N . VAL A 1 401 ? 21.176 22.608 30.247 1.00 21.84 424 VAL A N 1
ATOM 3143 C CA . VAL A 1 401 ? 21.073 23.420 31.446 1.00 21.38 424 VAL A CA 1
ATOM 3144 C C . VAL A 1 401 ? 21.398 22.561 32.672 1.00 22.77 424 VAL A C 1
ATOM 3145 O O . VAL A 1 401 ? 22.195 22.985 33.496 1.00 22.44 424 VAL A O 1
ATOM 3149 N N . ASN A 1 402 ? 20.810 21.363 32.746 1.00 23.81 425 ASN A N 1
ATOM 3150 C CA . ASN A 1 402 ? 21.053 20.522 33.914 1.00 24.02 425 ASN A CA 1
ATOM 3151 C C . ASN A 1 402 ? 22.511 20.111 34.037 1.00 22.92 425 ASN A C 1
ATOM 3152 O O . ASN A 1 402 ? 23.009 20.011 35.165 1.00 23.65 425 ASN A O 1
ATOM 3157 N N . ALA A 1 403 ? 23.201 19.845 32.931 1.00 22.41 426 ALA A N 1
ATOM 3158 C CA . ALA A 1 403 ? 24.626 19.493 32.996 1.00 22.76 426 ALA A CA 1
ATOM 3159 C C . ALA A 1 403 ? 25.435 20.633 33.592 1.00 23.98 426 ALA A C 1
ATOM 3160 O O . ALA A 1 403 ? 26.305 20.475 34.464 1.00 23.30 426 ALA A O 1
ATOM 3162 N N . LEU A 1 404 ? 25.127 21.865 33.170 1.00 22.40 427 LEU A N 1
ATOM 3163 C CA . LEU A 1 404 ? 25.793 23.040 33.709 1.00 22.25 427 LEU A CA 1
ATOM 3164 C C . LEU A 1 404 ? 25.481 23.217 35.185 1.00 23.22 427 LEU A C 1
ATOM 3165 O O . LEU A 1 404 ? 26.385 23.427 36.003 1.00 22.81 427 LEU A O 1
ATOM 3170 N N . LEU A 1 405 ? 24.209 23.046 35.550 1.00 22.79 428 LEU A N 1
ATOM 3171 C CA . LEU A 1 405 ? 23.833 23.173 36.959 1.00 23.81 428 LEU A CA 1
ATOM 3172 C C . LEU A 1 405 ? 24.513 22.086 37.786 1.00 23.72 428 LEU A C 1
ATOM 3173 O O . LEU A 1 405 ? 24.932 22.404 38.896 1.00 24.48 428 LEU A O 1
ATOM 3178 N N . ALA A 1 406 ? 24.673 20.890 37.238 1.00 25.09 429 ALA A N 1
ATOM 3179 C CA . ALA A 1 406 ? 25.284 19.786 37.995 1.00 25.47 429 ALA A CA 1
ATOM 3180 C C . ALA A 1 406 ? 26.760 20.031 38.252 1.00 27.10 429 ALA A C 1
ATOM 3181 O O . ALA A 1 406 ? 27.317 19.526 39.240 1.00 27.76 429 ALA A O 1
ATOM 3183 N N . GLN A 1 407 ? 27.428 20.812 37.393 1.00 25.10 430 GLN A N 1
ATOM 3184 C CA . GLN A 1 407 ? 28.805 21.210 37.683 1.00 24.78 430 GLN A CA 1
ATOM 3185 C C . GLN A 1 407 ? 28.896 22.228 38.807 1.00 24.63 430 GLN A C 1
ATOM 3186 O O . GLN A 1 407 ? 29.991 22.363 39.391 1.00 26.12 430 GLN A O 1
ATOM 3192 N N . GLY A 1 408 ? 27.875 23.020 39.087 1.00 23.78 431 GLY A N 1
ATOM 3193 C CA . GLY A 1 408 ? 27.918 24.122 40.020 1.00 23.68 431 GLY A CA 1
ATOM 3194 C C . GLY A 1 408 ? 27.768 25.492 39.361 1.00 23.76 431 GLY A C 1
ATOM 3195 O O . GLY A 1 408 ? 27.928 26.528 40.001 1.00 24.29 431 GLY A O 1
ATOM 3196 N N . VAL A 1 409 ? 27.432 25.474 38.067 1.00 23.70 432 VAL A N 1
ATOM 3197 C CA . VAL A 1 409 ? 27.215 26.772 37.401 1.00 24.03 432 VAL A CA 1
ATOM 3198 C C . VAL A 1 409 ? 25.995 27.451 37.998 1.00 25.01 432 VAL A C 1
ATOM 3199 O O . VAL A 1 409 ? 24.961 26.798 38.203 1.00 25.94 432 VAL A O 1
ATOM 3203 N N . LYS A 1 410 ? 26.102 28.725 38.313 1.00 24.33 433 LYS A N 1
ATOM 3204 C CA . LYS A 1 410 ? 24.957 29.469 38.837 1.00 26.24 433 LYS A CA 1
ATOM 3205 C C . LYS A 1 410 ? 23.940 29.644 37.724 1.00 25.77 433 LYS A C 1
ATOM 3206 O O . LYS A 1 410 ? 24.283 29.956 36.584 1.00 25.71 433 LYS A O 1
ATOM 3212 N N . PRO A 1 411 ? 22.669 29.515 38.032 1.00 25.13 434 PRO A N 1
ATOM 3213 C CA . PRO A 1 411 ? 21.605 29.548 37.042 1.00 23.95 434 PRO A CA 1
ATOM 3214 C C . PRO A 1 411 ? 21.561 30.873 36.306 1.00 23.34 434 PRO A C 1
ATOM 3215 O O . PRO A 1 411 ? 21.328 30.909 35.081 1.00 21.57 434 PRO A O 1
ATOM 3219 N N . GLY A 1 412 ? 21.882 31.984 36.957 1.00 22.67 435 GLY A N 1
ATOM 3220 C CA . GLY A 1 412 ? 21.807 33.325 36.406 1.00 22.68 435 GLY A CA 1
ATOM 3221 C C . GLY A 1 412 ? 22.840 33.581 35.304 1.00 21.76 435 GLY A C 1
ATOM 3222 O O . GLY A 1 412 ? 22.704 34.545 34.541 1.00 21.64 435 GLY A O 1
ATOM 3223 N N . LYS A 1 413 ? 23.830 32.713 35.207 1.00 21.73 436 LYS A N 1
ATOM 3224 C CA . LYS A 1 413 ? 24.829 32.837 34.144 1.00 21.85 436 LYS A CA 1
ATOM 3225 C C . LYS A 1 413 ? 24.297 32.293 32.828 1.00 21.26 436 LYS A C 1
ATOM 3226 O O . LYS A 1 413 ? 24.921 32.596 31.798 1.00 20.01 436 LYS A O 1
ATOM 3232 N N . ILE A 1 414 ? 23.278 31.437 32.861 1.00 18.94 437 ILE A N 1
ATOM 3233 C CA . ILE A 1 414 ? 22.982 30.608 31.689 1.00 18.48 437 ILE A CA 1
ATOM 3234 C C . ILE A 1 414 ? 21.920 31.305 30.865 1.00 17.57 437 ILE A C 1
ATOM 3235 O O . ILE A 1 414 ? 20.808 31.568 31.314 1.00 19.02 437 ILE A O 1
ATOM 3240 N N . VAL A 1 415 ? 22.248 31.633 29.610 1.00 17.41 438 VAL A N 1
ATOM 3241 C CA . VAL A 1 415 ? 21.295 32.173 28.645 1.00 16.25 438 VAL A CA 1
ATOM 3242 C C . VAL A 1 415 ? 20.911 31.094 27.642 1.00 16.81 438 VAL A C 1
ATOM 3243 O O . VAL A 1 415 ? 21.724 30.483 26.954 1.00 17.11 438 VAL A O 1
ATOM 3247 N N . VAL A 1 416 ? 19.603 30.820 27.550 1.00 16.38 439 VAL A N 1
ATOM 3248 C CA . VAL A 1 416 ? 19.104 29.727 26.716 1.00 16.59 439 VAL A CA 1
ATOM 3249 C C . VAL A 1 416 ? 18.972 30.145 25.262 1.00 16.37 439 VAL A C 1
ATOM 3250 O O . VAL A 1 416 ? 18.486 31.247 24.970 1.00 16.64 439 VAL A O 1
ATOM 3254 N N . GLY A 1 417 ? 19.346 29.276 24.354 1.00 15.79 440 GLY A N 1
ATOM 3255 C CA . GLY A 1 417 ? 19.311 29.537 22.931 1.00 16.20 440 GLY A CA 1
ATOM 3256 C C . GLY A 1 417 ? 17.997 29.161 22.270 1.00 17.11 440 GLY A C 1
ATOM 3257 O O . GLY A 1 417 ? 17.382 28.147 22.556 1.00 16.97 440 GLY A O 1
ATOM 3258 N N . THR A 1 418 ? 17.601 30.059 21.388 1.00 17.13 441 THR A N 1
ATOM 3259 C CA . THR A 1 418 ? 16.438 29.940 20.529 1.00 17.58 441 THR A CA 1
ATOM 3260 C C . THR A 1 418 ? 16.909 30.022 19.078 1.00 17.35 441 THR A C 1
ATOM 3261 O O . THR A 1 418 ? 17.879 30.709 18.764 1.00 17.03 441 THR A O 1
ATOM 3265 N N . ALA A 1 419 ? 16.266 29.266 18.210 1.00 17.14 442 ALA A N 1
ATOM 3266 C CA . ALA A 1 419 ? 16.629 29.200 16.803 1.00 15.82 442 ALA A CA 1
ATOM 3267 C C . ALA A 1 419 ? 15.679 30.043 15.979 1.00 17.01 442 ALA A C 1
ATOM 3268 O O . ALA A 1 419 ? 14.455 29.895 16.103 1.00 17.87 442 ALA A O 1
ATOM 3270 N N . MET A 1 420 ? 16.209 30.939 15.164 1.00 14.15 443 MET A N 1
ATOM 3271 C CA . MET A 1 420 ? 15.391 31.631 14.174 1.00 15.01 443 MET A CA 1
ATOM 3272 C C . MET A 1 420 ? 15.501 30.962 12.815 1.00 15.37 443 MET A C 1
ATOM 3273 O O . MET A 1 420 ? 15.375 31.593 11.776 1.00 16.72 443 MET A O 1
ATOM 3278 N N . TYR A 1 421 ? 15.695 29.650 12.795 1.00 16.74 444 TYR A N 1
ATOM 3279 C CA . TYR A 1 421 ? 15.771 28.820 11.613 1.00 16.63 444 TYR A CA 1
ATOM 3280 C C . TYR A 1 421 ? 15.298 27.415 11.976 1.00 16.59 444 TYR A C 1
ATOM 3281 O O . TYR A 1 421 ? 15.243 27.005 13.130 1.00 17.61 444 TYR A O 1
ATOM 3290 N N . GLY A 1 422 ? 14.975 26.687 10.904 1.00 15.85 445 GLY A N 1
ATOM 3291 C CA . GLY A 1 422 ? 14.717 25.256 11.068 1.00 17.18 445 GLY A CA 1
ATOM 3292 C C . GLY A 1 422 ? 15.881 24.481 10.426 1.00 16.53 445 GLY A C 1
ATOM 3293 O O . GLY A 1 422 ? 16.587 25.006 9.570 1.00 18.25 445 GLY A O 1
ATOM 3294 N N . ARG A 1 423 ? 15.951 23.241 10.864 1.00 18.45 446 ARG A N 1
ATOM 3295 C CA . ARG A 1 423 ? 16.782 22.272 10.136 1.00 18.42 446 ARG A CA 1
ATOM 3296 C C . ARG A 1 423 ? 15.819 21.235 9.586 1.00 20.40 446 ARG A C 1
ATOM 3297 O O . ARG A 1 423 ? 14.730 21.053 10.152 1.00 19.64 446 ARG A O 1
ATOM 3305 N N . GLY A 1 424 ? 16.218 20.558 8.510 1.00 19.82 447 GLY A N 1
ATOM 3306 C CA . GLY A 1 424 ? 15.249 19.598 7.981 1.00 21.89 447 GLY A CA 1
ATOM 3307 C C . GLY A 1 424 ? 15.865 18.615 6.995 1.00 23.01 447 GLY A C 1
ATOM 3308 O O . GLY A 1 424 ? 16.984 18.753 6.528 1.00 22.64 447 GLY A O 1
ATOM 3309 N N . TRP A 1 425 ? 14.999 17.655 6.698 1.00 22.69 448 TRP A N 1
ATOM 3310 C CA . TRP A 1 425 ? 15.339 16.531 5.830 1.00 24.10 448 TRP A CA 1
ATOM 3311 C C . TRP A 1 425 ? 14.351 16.419 4.677 1.00 25.33 448 TRP A C 1
ATOM 3312 O O . TRP A 1 425 ? 13.232 16.939 4.741 1.00 24.75 448 TRP A O 1
ATOM 3323 N N . THR A 1 426 ? 14.752 15.744 3.602 1.00 25.42 449 THR A N 1
ATOM 3324 C CA . THR A 1 426 ? 13.773 15.349 2.584 1.00 26.60 449 THR A CA 1
ATOM 3325 C C . THR A 1 426 ? 13.701 13.824 2.540 1.00 27.36 449 THR A C 1
ATOM 3326 O O . THR A 1 426 ? 14.530 13.126 3.124 1.00 26.53 449 THR A O 1
ATOM 3330 N N . GLY A 1 427 ? 12.584 13.349 1.973 1.00 26.77 450 GLY A N 1
ATOM 3331 C CA . GLY A 1 427 ? 12.408 11.928 1.718 1.00 28.22 450 GLY A CA 1
ATOM 3332 C C . GLY A 1 427 ? 12.235 11.116 2.985 1.00 28.30 450 GLY A C 1
ATOM 3333 O O . GLY A 1 427 ? 12.531 9.911 3.029 1.00 28.52 450 GLY A O 1
ATOM 3334 N N . VAL A 1 428 ? 11.726 11.728 4.048 1.00 27.69 451 VAL A N 1
ATOM 3335 C CA . VAL A 1 428 ? 11.524 11.046 5.316 1.00 27.77 451 VAL A CA 1
ATOM 3336 C C . VAL A 1 428 ? 10.499 9.922 5.129 1.00 29.60 451 VAL A C 1
ATOM 3337 O O . VAL A 1 428 ? 9.439 10.154 4.553 1.00 30.47 451 VAL A O 1
ATOM 3341 N N . ASN A 1 429 ? 10.860 8.741 5.631 1.00 30.57 452 ASN A N 1
ATOM 3342 C CA . ASN A 1 429 ? 10.026 7.567 5.338 1.00 32.05 452 ASN A CA 1
ATOM 3343 C C . ASN A 1 429 ? 10.187 6.510 6.415 1.00 32.06 452 ASN A C 1
ATOM 3344 O O . ASN A 1 429 ? 11.110 6.540 7.230 1.00 32.21 452 ASN A O 1
ATOM 3349 N N . GLY A 1 430 ? 9.259 5.547 6.440 1.00 32.64 453 GLY A N 1
ATOM 3350 C CA . GLY A 1 430 ? 9.367 4.433 7.372 1.00 32.84 453 GLY A CA 1
ATOM 3351 C C . GLY A 1 430 ? 9.164 4.840 8.820 1.00 33.16 453 GLY A C 1
ATOM 3352 O O . GLY A 1 430 ? 9.823 4.317 9.719 1.00 32.86 453 GLY A O 1
ATOM 3353 N N . TYR A 1 431 ? 8.225 5.755 9.058 1.00 33.68 454 TYR A N 1
ATOM 3354 C CA . TYR A 1 431 ? 7.946 6.255 10.397 1.00 34.37 454 TYR A CA 1
ATOM 3355 C C . TYR A 1 431 ? 6.638 5.669 10.925 1.00 35.35 454 TYR A C 1
ATOM 3356 O O . TYR A 1 431 ? 5.766 5.338 10.117 1.00 35.67 454 TYR A O 1
ATOM 3365 N N . GLN A 1 432 ? 6.504 5.519 12.235 1.00 37.06 455 GLN A N 1
ATOM 3366 C CA . GLN A 1 432 ? 5.308 4.899 12.801 1.00 38.98 455 GLN A CA 1
ATOM 3367 C C . GLN A 1 432 ? 4.394 5.934 13.439 1.00 38.83 455 GLN A C 1
ATOM 3368 O O . GLN A 1 432 ? 4.780 7.066 13.749 1.00 38.24 455 GLN A O 1
ATOM 3374 N N . ASN A 1 433 ? 3.121 5.594 13.600 1.00 37.40 456 ASN A N 1
ATOM 3375 C CA . ASN A 1 433 ? 2.159 6.309 14.418 1.00 37.02 456 ASN A CA 1
ATOM 3376 C C . ASN A 1 433 ? 2.005 7.789 14.071 1.00 35.69 456 ASN A C 1
ATOM 3377 O O . ASN A 1 433 ? 1.806 8.644 14.932 1.00 35.28 456 ASN A O 1
ATOM 3382 N N . ASN A 1 434 ? 2.117 8.106 12.791 1.00 34.59 457 ASN A N 1
ATOM 3383 C CA . ASN A 1 434 ? 2.187 9.444 12.247 1.00 34.23 457 ASN A CA 1
ATOM 3384 C C . ASN A 1 434 ? 3.238 10.353 12.861 1.00 33.90 457 ASN A C 1
ATOM 3385 O O . ASN A 1 434 ? 3.068 11.590 12.826 1.00 33.34 457 ASN A O 1
ATOM 3390 N N . ILE A 1 435 ? 4.334 9.820 13.396 1.00 32.55 458 ILE A N 1
ATOM 3391 C CA . ILE A 1 435 ? 5.405 10.678 13.907 1.00 31.01 458 ILE A CA 1
ATOM 3392 C C . ILE A 1 435 ? 6.600 10.529 12.979 1.00 30.76 458 ILE A C 1
ATOM 3393 O O . ILE A 1 435 ? 7.353 9.556 13.057 1.00 30.28 458 ILE A O 1
ATOM 3401 N N . PRO A 1 436 ? 6.828 11.494 12.111 1.00 29.70 459 PRO A N 1
ATOM 3402 C CA . PRO A 1 436 ? 7.835 11.445 11.070 1.00 29.28 459 PRO A CA 1
ATOM 3403 C C . PRO A 1 436 ? 9.240 11.274 11.624 1.00 29.22 459 PRO A C 1
ATOM 3404 O O . PRO A 1 436 ? 10.081 10.635 10.997 1.00 28.15 459 PRO A O 1
ATOM 3408 N N . PHE A 1 437 ? 9.500 11.725 12.836 1.00 29.21 460 PHE A N 1
ATOM 3409 C CA . PHE A 1 437 ? 10.711 11.609 13.599 1.00 30.10 460 PHE A CA 1
ATOM 3410 C C . PHE A 1 437 ? 11.085 10.190 14.023 1.00 31.55 460 PHE A C 1
ATOM 3411 O O . PHE A 1 437 ? 12.138 9.984 14.628 1.00 32.30 460 PHE A O 1
ATOM 3419 N N . THR A 1 438 ? 10.199 9.234 13.812 1.00 31.41 461 THR A N 1
ATOM 3420 C CA . THR A 1 438 ? 10.544 7.822 13.970 1.00 32.53 461 THR A CA 1
ATOM 3421 C C . THR A 1 438 ? 10.931 7.199 12.643 1.00 32.37 461 THR A C 1
ATOM 3422 O O . THR A 1 438 ? 11.021 5.960 12.576 1.00 33.97 461 THR A O 1
ATOM 3426 N N . GLY A 1 439 ? 11.163 7.950 11.585 1.00 31.36 462 GLY A N 1
ATOM 3427 C CA . GLY A 1 439 ? 11.572 7.415 10.296 1.00 30.56 462 GLY A CA 1
ATOM 3428 C C . GLY A 1 439 ? 13.057 7.651 10.042 1.00 30.49 462 GLY A C 1
ATOM 3429 O O . GLY A 1 439 ? 13.826 7.879 10.973 1.00 30.48 462 GLY A O 1
ATOM 3430 N N . THR A 1 440 ? 13.470 7.567 8.781 1.00 30.45 463 THR A N 1
ATOM 3431 C CA . THR A 1 440 ? 14.809 7.957 8.360 1.00 31.39 463 THR A CA 1
ATOM 3432 C C . THR A 1 440 ? 14.671 8.837 7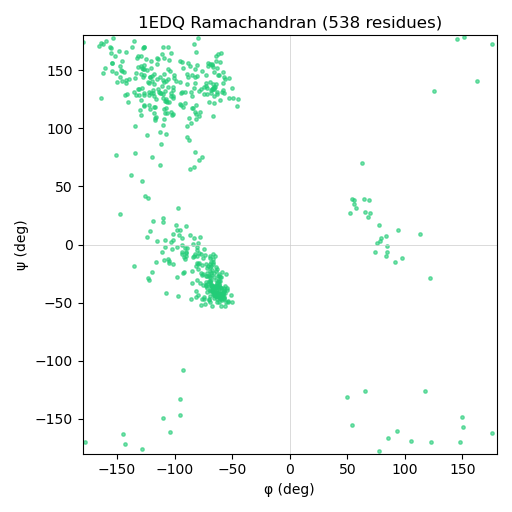.116 1.00 30.54 463 THR A C 1
ATOM 3433 O O . THR A 1 440 ? 13.626 8.819 6.467 1.00 30.61 463 THR A O 1
ATOM 3437 N N . ALA A 1 441 ? 15.697 9.611 6.796 1.00 29.68 464 ALA A N 1
ATOM 3438 C CA . ALA A 1 441 ? 15.644 10.541 5.679 1.00 30.11 464 ALA A CA 1
ATOM 3439 C C . ALA A 1 441 ? 16.555 10.133 4.528 1.00 30.29 464 ALA A C 1
ATOM 3440 O O . ALA A 1 441 ? 17.466 9.330 4.757 1.00 31.26 464 ALA A O 1
ATOM 3442 N N . THR A 1 442 ? 16.357 10.705 3.348 1.00 30.70 465 THR A N 1
ATOM 3443 C CA . THR A 1 442 ? 17.225 10.416 2.218 1.00 31.46 465 THR A CA 1
ATOM 3444 C C . THR A 1 442 ? 18.192 11.556 1.914 1.00 30.62 465 THR A C 1
ATOM 3445 O O . THR A 1 442 ? 19.152 11.339 1.168 1.00 30.60 465 THR A O 1
ATOM 3449 N N . GLY A 1 443 ? 17.942 12.744 2.440 1.00 28.65 466 GLY A N 1
ATOM 3450 C CA . GLY A 1 443 ? 18.868 13.867 2.228 1.00 26.82 466 GLY A CA 1
ATOM 3451 C C . GLY A 1 443 ? 18.332 15.070 3.012 1.00 26.33 466 GLY A C 1
ATOM 3452 O O . GLY A 1 443 ? 17.441 14.921 3.827 1.00 25.56 466 GLY A O 1
ATOM 3453 N N . PRO A 1 444 ? 18.920 16.215 2.767 1.00 26.53 467 PRO A N 1
ATOM 3454 C CA . PRO A 1 444 ? 18.577 17.453 3.449 1.00 26.22 467 PRO A CA 1
ATOM 3455 C C . PRO A 1 444 ? 17.363 18.105 2.815 1.00 26.65 467 PRO A C 1
ATOM 3456 O O . PRO A 1 444 ? 17.118 17.916 1.620 1.00 26.92 467 PRO A O 1
ATOM 3460 N N . VAL A 1 445 ? 16.586 18.850 3.606 1.00 26.62 468 VAL A N 1
ATOM 3461 C CA . 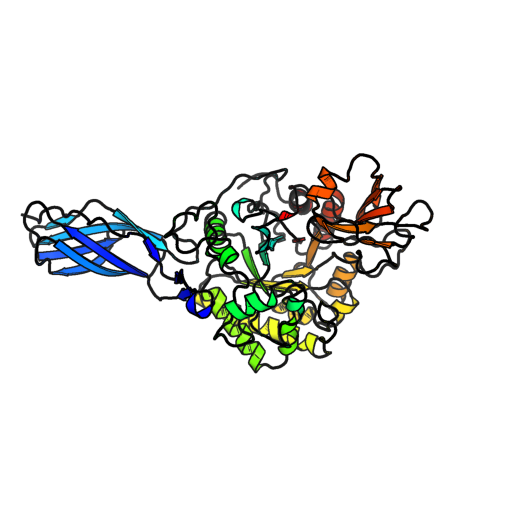VAL A 1 445 ? 15.595 19.739 2.991 1.00 26.52 468 VAL A CA 1
ATOM 3462 C C . VAL A 1 445 ? 16.301 20.829 2.197 1.00 27.16 468 VAL A C 1
ATOM 3463 O O . VAL A 1 445 ? 17.420 21.233 2.526 1.00 26.17 468 VAL A O 1
ATOM 3467 N N . LYS A 1 446 ? 15.651 21.265 1.128 1.00 27.67 469 LYS A N 1
ATOM 3468 C CA . LYS A 1 446 ? 16.170 22.382 0.340 1.00 29.53 469 LYS A CA 1
ATOM 3469 C C . LYS A 1 446 ? 16.118 23.657 1.172 1.00 29.02 469 LYS A C 1
ATOM 3470 O O . LYS A 1 446 ? 15.027 24.161 1.459 1.00 31.41 469 LYS A O 1
ATOM 3476 N N . GLY A 1 447 ? 17.265 24.166 1.569 1.00 28.20 470 GLY A N 1
ATOM 3477 C CA . GLY A 1 447 ? 17.354 25.299 2.466 1.00 24.99 470 GLY A CA 1
ATOM 3478 C C . GLY A 1 447 ? 17.210 26.635 1.751 1.00 23.31 470 GLY A C 1
ATOM 3479 O O . GLY A 1 447 ? 17.123 26.713 0.527 1.00 23.28 470 GLY A O 1
ATOM 3480 N N . THR A 1 448 ? 17.123 27.691 2.552 1.00 20.86 471 THR A N 1
ATOM 3481 C CA . THR A 1 448 ? 16.979 29.049 2.070 1.00 19.57 471 THR A CA 1
ATOM 3482 C C . THR A 1 448 ? 18.258 29.545 1.409 1.00 20.05 471 THR A C 1
ATOM 3483 O O . THR A 1 448 ? 18.214 30.178 0.354 1.00 22.09 471 THR A O 1
ATOM 3487 N N . TRP A 1 449 ? 19.390 29.330 2.082 1.00 20.54 472 TRP A N 1
ATOM 3488 C CA . TRP A 1 449 ? 20.687 29.794 1.645 1.00 20.83 472 TRP A CA 1
ATOM 3489 C C . TRP A 1 449 ? 21.649 28.622 1.501 1.00 21.85 472 TRP A C 1
ATOM 3490 O O . TRP A 1 449 ? 22.621 28.681 0.735 1.00 22.68 472 TRP A O 1
ATOM 3501 N N . GLU A 1 450 ? 21.467 27.581 2.302 1.00 22.61 473 GLU A N 1
ATOM 3502 C CA . GLU A 1 450 ? 22.302 26.385 2.261 1.00 24.55 473 GLU A CA 1
ATOM 3503 C C . GLU A 1 450 ? 21.466 25.159 2.615 1.00 24.64 473 GLU A C 1
ATOM 3504 O O . GLU A 1 450 ? 20.462 25.196 3.336 1.00 23.56 473 GLU A O 1
ATOM 3510 N N . ASN A 1 451 ? 21.879 23.997 2.115 1.00 25.25 474 ASN A N 1
ATOM 3511 C CA . ASN A 1 451 ? 21.174 22.745 2.342 1.00 26.18 474 ASN A CA 1
ATOM 3512 C C . ASN A 1 451 ? 20.859 22.477 3.802 1.00 24.31 474 ASN A C 1
ATOM 3513 O O . ASN A 1 451 ? 21.674 22.642 4.715 1.00 23.19 474 ASN A O 1
ATOM 3518 N N . GLY A 1 452 ? 19.616 22.045 4.057 1.00 23.01 475 GLY A N 1
ATOM 3519 C CA . GLY A 1 452 ? 19.227 21.524 5.353 1.00 20.41 475 GLY A CA 1
ATOM 3520 C C . GLY A 1 452 ? 18.819 22.552 6.398 1.00 18.86 475 GLY A C 1
ATOM 3521 O O . GLY A 1 452 ? 18.553 22.184 7.542 1.00 19.74 475 GLY A O 1
ATOM 3522 N N . ILE A 1 453 ? 18.880 23.827 6.052 1.00 18.89 476 ILE A N 1
ATOM 3523 C CA . ILE A 1 453 ? 18.664 24.935 6.980 1.00 19.04 476 ILE A CA 1
ATOM 3524 C C . ILE A 1 453 ? 17.720 25.939 6.332 1.00 17.82 476 ILE A C 1
ATOM 3525 O O . ILE A 1 453 ? 17.908 26.348 5.183 1.00 18.28 476 ILE A O 1
ATOM 3530 N N . VAL A 1 454 ? 16.656 26.333 7.032 1.00 17.96 477 VAL A N 1
ATOM 3531 C CA . VAL A 1 454 ? 15.610 27.183 6.476 1.00 18.16 477 VAL A CA 1
ATOM 3532 C C . VAL A 1 454 ? 15.387 28.399 7.381 1.00 16.41 477 VAL A C 1
ATOM 3533 O O . VAL A 1 454 ? 15.219 28.220 8.576 1.00 18.11 477 VAL A O 1
ATOM 3539 N N . ASP A 1 455 ? 15.395 29.609 6.849 1.00 15.70 478 ASP A N 1
ATOM 3540 C CA . ASP A 1 455 ? 15.078 30.779 7.690 1.00 16.13 478 ASP A CA 1
ATOM 3541 C C . ASP A 1 455 ? 13.707 30.585 8.314 1.00 17.11 478 ASP A C 1
ATOM 3542 O O . ASP A 1 455 ? 12.776 30.189 7.619 1.00 17.13 478 ASP A O 1
ATOM 3547 N N . TYR A 1 456 ? 13.507 31.036 9.544 1.00 15.61 479 TYR A N 1
ATOM 3548 C CA . TYR A 1 456 ? 12.154 31.018 10.112 1.00 16.51 479 TYR A CA 1
ATOM 3549 C C . TYR A 1 456 ? 11.192 31.858 9.274 1.00 16.95 479 TYR A C 1
ATOM 3550 O O . TYR A 1 456 ? 10.055 31.424 9.062 1.00 17.60 479 TYR A O 1
ATOM 3559 N N . ARG A 1 457 ? 11.656 32.987 8.744 1.00 17.29 480 ARG A N 1
ATOM 3560 C CA . ARG A 1 457 ? 10.823 33.793 7.852 1.00 16.86 480 ARG A CA 1
ATOM 3561 C C . ARG A 1 457 ? 10.235 32.941 6.733 1.00 17.64 480 ARG A C 1
ATOM 3562 O O . ARG A 1 457 ? 9.042 33.081 6.426 1.00 18.83 480 ARG A O 1
ATOM 3570 N N . GLN A 1 458 ? 11.027 32.065 6.141 1.00 17.72 481 GLN A N 1
ATOM 3571 C CA . GLN A 1 458 ? 10.520 31.184 5.076 1.00 18.60 481 GLN A CA 1
ATOM 3572 C C . GLN A 1 458 ? 9.660 30.061 5.590 1.00 19.08 481 GLN A C 1
ATOM 3573 O O . GLN A 1 458 ? 8.674 29.695 4.906 1.00 19.28 481 GLN A O 1
ATOM 3584 N N . ILE A 1 459 ? 9.908 29.481 6.752 1.00 18.01 482 ILE A N 1
ATOM 3585 C CA . ILE A 1 459 ? 8.993 28.505 7.334 1.00 19.32 482 ILE A CA 1
ATOM 3586 C C . ILE A 1 459 ? 7.602 29.134 7.474 1.00 18.92 482 ILE A C 1
ATOM 3587 O O . ILE A 1 459 ? 6.634 28.578 6.972 1.00 19.73 482 ILE A O 1
ATOM 3592 N N . ALA A 1 460 ? 7.529 30.302 8.116 1.00 18.75 483 ALA A N 1
ATOM 3593 C CA . ALA A 1 460 ? 6.228 30.959 8.303 1.00 19.17 483 ALA A CA 1
ATOM 3594 C C . ALA A 1 460 ? 5.616 31.416 6.989 1.00 20.59 483 ALA A C 1
ATOM 3595 O O . ALA A 1 460 ? 4.372 31.389 6.827 1.00 21.61 483 ALA A O 1
ATOM 3597 N N . GLY A 1 461 ? 6.419 31.888 6.058 1.00 19.67 484 GLY A N 1
ATOM 3598 C CA . GLY A 1 461 ? 5.930 32.483 4.821 1.00 21.89 484 GLY A CA 1
ATOM 3599 C C . GLY A 1 461 ? 5.550 31.442 3.790 1.00 23.26 484 GLY A C 1
ATOM 3600 O O . GLY A 1 461 ? 4.610 31.687 3.007 1.00 23.76 484 GLY A O 1
ATOM 3601 N N . GLN A 1 462 ? 6.202 30.291 3.777 1.00 23.53 485 GLN A N 1
ATOM 3602 C CA . GLN A 1 462 ? 5.955 29.307 2.731 1.00 25.65 485 GLN A CA 1
ATOM 3603 C C . GLN A 1 462 ? 5.525 27.948 3.247 1.00 25.36 485 GLN A C 1
ATOM 3604 O O . GLN A 1 462 ? 4.853 27.228 2.495 1.00 25.57 485 GLN A O 1
ATOM 3610 N N . PHE A 1 463 ? 5.922 27.526 4.447 1.00 23.25 486 PHE A N 1
ATOM 3611 C CA . PHE A 1 463 ? 5.755 26.127 4.836 1.00 23.96 486 PHE A CA 1
ATOM 3612 C C . PHE A 1 463 ? 4.703 25.956 5.917 1.00 24.38 486 PHE A C 1
ATOM 3613 O O . PHE A 1 463 ? 4.689 24.998 6.679 1.00 24.00 486 PHE A O 1
ATOM 3621 N N . MET A 1 464 ? 3.811 26.945 5.997 1.00 25.14 487 MET A N 1
ATOM 3622 C CA . MET A 1 464 ? 2.666 26.875 6.899 1.00 26.09 487 MET A CA 1
ATOM 3623 C C . MET A 1 464 ? 1.392 27.037 6.077 1.00 27.61 487 MET A C 1
ATOM 3624 O O . MET A 1 464 ? 0.425 27.684 6.462 1.00 27.20 487 MET A O 1
ATOM 3633 N N . SER A 1 465 ? 1.414 26.409 4.904 1.00 28.72 488 SER A N 1
ATOM 3634 C CA . SER A 1 465 ? 0.271 26.405 3.998 1.00 30.75 488 SER A CA 1
ATOM 3635 C C . SER A 1 465 ? 0.394 25.242 3.017 1.00 30.54 488 SER A C 1
ATOM 3636 O O . SER A 1 465 ? 1.356 24.473 3.089 1.00 29.92 488 SER A O 1
ATOM 3639 N N . GLY A 1 466 ? -0.613 25.042 2.181 1.00 29.74 489 GLY A N 1
ATOM 3640 C CA . GLY A 1 466 ? -0.658 23.923 1.256 1.00 29.26 489 GLY A CA 1
ATOM 3641 C C . GLY A 1 466 ? -0.752 22.568 1.942 1.00 29.33 489 GLY A C 1
ATOM 3642 O O . GLY A 1 466 ? -1.567 22.299 2.817 1.00 29.76 489 GLY A O 1
ATOM 3643 N N . GLU A 1 467 ? 0.188 21.688 1.591 1.00 28.20 490 GLU A N 1
ATOM 3644 C CA . GLU A 1 467 ? 0.177 20.296 2.025 1.00 28.30 490 GLU A CA 1
ATOM 3645 C C . GLU A 1 467 ? 0.922 20.092 3.340 1.00 26.05 490 GLU A C 1
ATOM 3646 O O . GLU A 1 467 ? 0.851 19.041 3.979 1.00 24.96 490 GLU A O 1
ATOM 3652 N N . TRP A 1 468 ? 1.627 21.136 3.780 1.00 25.82 491 TRP A N 1
ATOM 3653 C CA . TRP A 1 468 ? 2.399 21.036 5.008 1.00 24.53 491 TRP A CA 1
ATOM 3654 C C . TRP A 1 468 ? 1.546 20.847 6.246 1.00 23.68 491 TRP A C 1
ATOM 3655 O O . TRP A 1 468 ? 0.710 21.704 6.566 1.00 23.87 491 TRP A O 1
ATOM 3666 N N . GLN A 1 469 ? 1.786 19.765 6.963 1.00 23.84 492 GLN A N 1
ATOM 3667 C CA . GLN A 1 469 ? 1.158 19.592 8.270 1.00 24.74 492 GLN A CA 1
ATOM 3668 C C . GLN A 1 469 ? 1.912 20.497 9.241 1.00 23.93 492 GLN A C 1
ATOM 3669 O O . GLN A 1 469 ? 3.086 20.790 8.989 1.00 23.83 492 GLN A O 1
ATOM 3675 N N . TYR A 1 470 ? 1.263 21.002 10.256 1.00 21.57 493 TYR A N 1
ATOM 3676 C CA . TYR A 1 470 ? 1.898 21.704 11.362 1.00 21.04 493 TYR A CA 1
ATOM 3677 C C . TYR A 1 470 ? 1.511 20.962 12.633 1.00 21.58 493 TYR A C 1
ATOM 3678 O O . TYR A 1 470 ? 0.341 20.635 12.844 1.00 20.63 493 TYR A O 1
ATOM 3695 N N . THR A 1 471 ? 2.506 20.619 13.441 1.00 20.35 494 THR A N 1
ATOM 3696 C CA . THR A 1 471 ? 2.244 20.024 14.746 1.00 20.66 494 THR A CA 1
ATOM 3697 C C . THR A 1 471 ? 3.036 20.731 15.836 1.00 21.36 494 THR A C 1
ATOM 3698 O O . THR A 1 471 ? 4.241 20.935 15.664 1.00 21.57 494 THR A O 1
ATOM 3702 N N . TYR A 1 472 ? 2.405 21.056 16.942 1.00 20.62 495 TYR A N 1
ATOM 3703 C CA . TYR A 1 472 ? 3.140 21.523 18.111 1.00 20.52 495 TYR A CA 1
ATOM 3704 C C . TYR A 1 472 ? 3.249 20.374 19.099 1.00 21.74 495 TYR A C 1
ATOM 3705 O O . TYR A 1 472 ? 2.259 19.937 19.694 1.00 22.19 495 TYR A O 1
ATOM 3714 N N . ASP A 1 473 ? 4.480 19.884 19.283 1.00 21.29 496 ASP A N 1
ATOM 3715 C CA . ASP A 1 473 ? 4.701 18.842 20.288 1.00 21.96 496 ASP A CA 1
ATOM 3716 C C . ASP A 1 473 ? 4.810 19.481 21.657 1.00 21.36 496 ASP A C 1
ATOM 3717 O O . ASP A 1 473 ? 5.803 20.142 21.988 1.00 21.31 496 ASP A O 1
ATOM 3722 N N . ALA A 1 474 ? 3.792 19.296 22.491 1.00 22.42 497 ALA A N 1
ATOM 3723 C CA . ALA A 1 474 ? 3.709 19.960 23.777 1.00 22.98 497 ALA A CA 1
ATOM 3724 C C . ALA A 1 474 ? 4.549 19.262 24.835 1.00 23.62 497 ALA A C 1
ATOM 3725 O O . ALA A 1 474 ? 4.780 19.820 25.904 1.00 25.82 497 ALA A O 1
ATOM 3727 N N . THR A 1 475 ? 4.978 18.023 24.596 1.00 24.11 498 THR A N 1
ATOM 3728 C CA . THR A 1 475 ? 5.858 17.341 25.534 1.00 24.05 498 THR A CA 1
ATOM 3729 C C . THR A 1 475 ? 7.288 17.896 25.367 1.00 22.79 498 THR A C 1
ATOM 3730 O O . THR A 1 475 ? 7.852 18.343 26.356 1.00 23.77 498 THR A O 1
ATOM 3734 N N . ALA A 1 476 ? 7.733 17.893 24.124 1.00 22.24 499 ALA A N 1
ATOM 3735 C CA . ALA A 1 476 ? 9.065 18.442 23.808 1.00 21.29 499 ALA A CA 1
ATOM 3736 C C . ALA A 1 476 ? 9.109 19.958 23.891 1.00 21.70 499 ALA A C 1
ATOM 3737 O O . ALA A 1 476 ? 10.159 20.526 24.214 1.00 20.11 499 ALA A O 1
ATOM 3739 N N . GLU A 1 477 ? 7.997 20.636 23.672 1.00 20.26 500 GLU A N 1
ATOM 3740 C CA . GLU A 1 477 ? 7.866 22.062 23.437 1.00 20.54 500 GLU A CA 1
ATOM 3741 C C . GLU A 1 477 ? 8.593 22.463 22.156 1.00 21.01 500 GLU A C 1
ATOM 3742 O O . GLU A 1 477 ? 9.659 23.097 22.171 1.00 20.99 500 GLU A O 1
ATOM 3748 N N . ALA A 1 478 ? 8.030 22.029 21.039 1.00 20.23 501 ALA A N 1
ATOM 3749 C CA . ALA A 1 478 ? 8.696 22.097 19.755 1.00 19.80 501 ALA A CA 1
ATOM 3750 C C . ALA A 1 478 ? 7.718 21.907 18.612 1.00 20.29 501 ALA A C 1
ATOM 3751 O O . ALA A 1 478 ? 6.998 20.898 18.540 1.00 20.11 501 ALA A O 1
ATOM 3753 N N . PRO A 1 479 ? 7.700 22.830 17.682 1.00 18.91 502 PRO A N 1
ATOM 3754 C CA . PRO A 1 479 ? 6.929 22.748 16.468 1.00 20.12 502 PRO A CA 1
ATOM 3755 C C . PRO A 1 479 ? 7.660 22.023 15.355 1.00 19.83 502 PRO A C 1
ATOM 3756 O O . PRO A 1 479 ? 8.898 22.023 15.342 1.00 20.40 502 PRO A O 1
ATOM 3760 N N . TYR A 1 480 ? 6.906 21.434 14.443 1.00 20.15 503 TYR A N 1
ATOM 3761 C CA . TYR A 1 480 ? 7.510 20.890 13.231 1.00 20.38 503 TYR A CA 1
ATOM 3762 C C . TYR A 1 480 ? 6.509 20.848 12.085 1.00 20.95 503 TYR A C 1
ATOM 3763 O O . TYR A 1 480 ? 5.292 20.771 12.342 1.00 21.07 503 TYR A O 1
ATOM 3772 N N . VAL A 1 481 ? 6.984 20.989 10.866 1.00 20.25 504 VAL A N 1
ATOM 3773 C CA . VAL A 1 481 ? 6.112 20.917 9.687 1.00 20.91 504 VAL A CA 1
ATOM 3774 C C . VAL A 1 481 ? 6.558 19.747 8.820 1.00 22.57 504 VAL A C 1
ATOM 3775 O O . VAL A 1 481 ? 7.740 19.404 8.796 1.00 22.53 504 VAL A O 1
ATOM 3779 N N . PHE A 1 482 ? 5.579 19.123 8.167 1.00 22.61 505 PHE A N 1
ATOM 3780 C CA . PHE A 1 482 ? 5.890 17.882 7.443 1.00 24.53 505 PHE A CA 1
ATOM 3781 C C . PHE A 1 482 ? 5.099 17.876 6.144 1.00 25.53 505 PHE A C 1
ATOM 3782 O O . PHE A 1 482 ? 3.895 18.152 6.177 1.00 24.80 505 PHE A O 1
ATOM 3790 N N . LYS A 1 483 ? 5.778 17.625 5.034 1.00 26.43 506 LYS A N 1
ATOM 3791 C CA . LYS A 1 483 ? 5.068 17.505 3.756 1.00 29.22 506 LYS A CA 1
ATOM 3792 C C . LYS A 1 483 ? 5.118 16.043 3.341 1.00 30.84 506 LYS A C 1
ATOM 3793 O O . LYS A 1 483 ? 6.162 15.541 2.933 1.00 28.69 506 LYS A O 1
ATOM 3799 N N . PRO A 1 484 ? 3.988 15.358 3.426 1.00 32.34 507 PRO A N 1
ATOM 3800 C CA . PRO A 1 484 ? 3.924 13.913 3.318 1.00 33.75 507 PRO A CA 1
ATOM 3801 C C . PRO A 1 484 ? 4.356 13.367 1.971 1.00 34.45 507 PRO A C 1
ATOM 3802 O O . PRO A 1 484 ? 5.007 12.317 1.898 1.00 34.73 507 PRO A O 1
ATOM 3806 N N . SER A 1 485 ? 4.086 14.081 0.888 1.00 34.52 508 SER A N 1
ATOM 3807 C CA . SER A 1 485 ? 4.361 13.629 -0.462 1.00 35.34 508 SER A CA 1
ATOM 3808 C C . SER A 1 485 ? 5.826 13.727 -0.881 1.00 35.45 508 SER A C 1
ATOM 3809 O O . SER A 1 485 ? 6.228 13.048 -1.836 1.00 36.18 508 SER A O 1
ATOM 3812 N N . THR A 1 486 ? 6.577 14.620 -0.256 1.00 34.89 509 THR A N 1
ATOM 3813 C CA . THR A 1 486 ? 8.003 14.753 -0.544 1.00 34.44 509 THR A CA 1
ATOM 3814 C C . THR A 1 486 ? 8.835 14.280 0.636 1.00 32.59 509 THR A 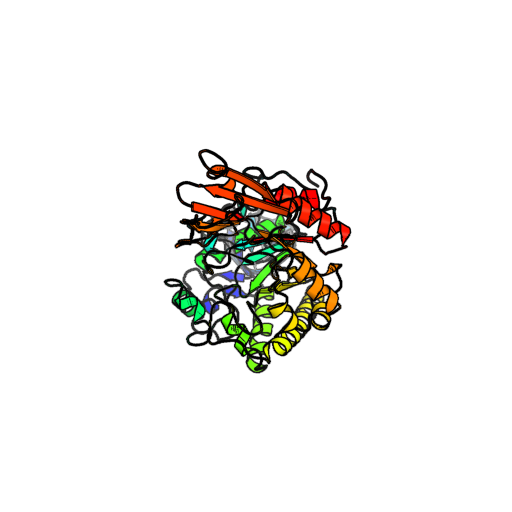C 1
ATOM 3815 O O . THR A 1 486 ? 10.079 14.264 0.568 1.00 33.19 509 THR A O 1
ATOM 3819 N N . GLY A 1 487 ? 8.193 13.964 1.751 1.00 29.96 510 GLY A N 1
ATOM 3820 C CA . GLY A 1 487 ? 8.855 13.539 2.970 1.00 27.28 510 GLY A CA 1
ATOM 3821 C C . GLY A 1 487 ? 9.715 14.639 3.589 1.00 26.10 510 GLY A C 1
ATOM 3822 O O . GLY A 1 487 ? 10.708 14.348 4.261 1.00 25.33 510 GLY A O 1
ATOM 3823 N N . ASP A 1 488 ? 9.349 15.896 3.360 1.00 26.18 511 ASP A N 1
ATOM 3824 C CA . ASP A 1 488 ? 10.142 17.012 3.876 1.00 26.42 511 ASP A CA 1
ATOM 3825 C C . ASP A 1 488 ? 9.710 17.280 5.314 1.00 25.08 511 ASP A C 1
ATOM 3826 O O . ASP A 1 488 ? 8.512 17.413 5.584 1.00 25.27 511 ASP A O 1
ATOM 3831 N N . LEU A 1 489 ? 10.674 17.322 6.222 1.00 23.43 512 LEU A N 1
ATOM 3832 C CA . LEU A 1 489 ? 10.414 17.480 7.643 1.00 22.32 512 LEU A CA 1
ATOM 3833 C C . LEU A 1 489 ? 11.279 18.610 8.189 1.00 22.99 512 LEU A C 1
ATOM 3834 O O . LEU A 1 489 ? 12.488 18.555 7.977 1.00 22.88 512 LEU A O 1
ATOM 3839 N N . ILE A 1 490 ? 10.691 19.618 8.821 1.00 19.85 513 ILE A N 1
ATOM 3840 C CA . ILE A 1 490 ? 11.476 20.761 9.299 1.00 19.18 513 ILE A CA 1
ATOM 3841 C C . ILE A 1 490 ? 11.183 20.969 10.767 1.00 18.40 513 ILE A C 1
ATOM 3842 O O . ILE A 1 490 ? 10.008 20.986 11.163 1.00 18.83 513 ILE A O 1
ATOM 3847 N N . THR A 1 491 ? 12.221 21.099 11.569 1.00 17.87 514 THR A N 1
ATOM 3848 C CA . THR A 1 491 ? 12.149 21.288 13.007 1.00 17.83 514 THR A CA 1
ATOM 3849 C C . THR A 1 491 ? 12.768 22.633 13.375 1.00 18.00 514 THR A C 1
ATOM 3850 O O . THR A 1 491 ? 13.864 23.004 12.958 1.00 17.11 514 THR A O 1
ATOM 3854 N N . PHE A 1 492 ? 12.009 23.422 14.129 1.00 17.08 515 PHE A N 1
ATOM 3855 C CA . PHE A 1 492 ? 12.323 24.840 14.326 1.00 17.68 515 PHE A CA 1
ATOM 3856 C C . PHE A 1 492 ? 11.756 25.302 15.660 1.00 16.92 515 PHE A C 1
ATOM 3857 O O . PHE A 1 492 ? 11.171 24.515 16.406 1.00 17.84 515 PHE A O 1
ATOM 3865 N N . ASP A 1 493 ? 11.993 26.556 16.013 1.00 17.61 516 ASP A N 1
ATOM 3866 C CA . ASP A 1 493 ? 11.292 27.218 17.093 1.00 17.20 516 ASP A CA 1
ATOM 3867 C C . ASP A 1 493 ? 10.182 28.119 16.542 1.00 17.45 516 ASP A C 1
ATOM 3868 O O . ASP A 1 493 ? 10.319 28.718 15.475 1.00 17.61 516 ASP A O 1
ATOM 3873 N N . ASP A 1 494 ? 9.086 28.212 17.292 1.00 18.51 517 ASP A N 1
ATOM 3874 C CA . ASP A 1 494 ? 8.042 29.173 16.909 1.00 18.30 517 ASP A CA 1
ATOM 3875 C C . ASP A 1 494 ? 7.722 30.016 18.128 1.00 17.61 517 ASP A C 1
ATOM 3876 O O . ASP A 1 494 ? 8.319 29.867 19.212 1.00 17.78 517 ASP A O 1
ATOM 3881 N N . ALA A 1 495 ? 6.725 30.914 18.032 1.00 17.95 518 ALA A N 1
ATOM 3882 C CA . ALA A 1 495 ? 6.424 31.751 19.192 1.00 17.97 518 ALA A CA 1
ATOM 3883 C C . ALA A 1 495 ? 6.094 30.932 20.423 1.00 18.56 518 ALA A C 1
ATOM 3884 O O . ALA A 1 495 ? 6.450 31.318 21.520 1.00 17.69 518 ALA A O 1
ATOM 3886 N N . ARG A 1 496 ? 5.390 29.808 20.280 1.00 18.82 519 ARG A N 1
ATOM 3887 C CA . ARG A 1 496 ? 5.009 29.028 21.442 1.00 20.07 519 ARG A CA 1
ATOM 3888 C C . ARG A 1 496 ? 6.194 28.313 22.078 1.00 19.27 519 ARG A C 1
ATOM 3889 O O . ARG A 1 496 ? 6.285 28.299 23.314 1.00 19.73 519 ARG A O 1
ATOM 3897 N N . SER A 1 497 ? 7.101 27.749 21.272 1.00 18.45 520 SER A N 1
ATOM 3898 C CA . SER A 1 497 ? 8.238 27.051 21.897 1.00 18.72 520 SER A CA 1
ATOM 3899 C C . SER A 1 497 ? 9.197 28.058 22.520 1.00 19.17 520 SER A C 1
ATOM 3900 O O . SER A 1 497 ? 9.791 27.771 23.563 1.00 19.31 520 SER A O 1
ATOM 3903 N N . VAL A 1 498 ? 9.321 29.228 21.892 1.00 18.05 521 VAL A N 1
ATOM 3904 C CA . VAL A 1 498 ? 10.080 30.308 22.530 1.00 18.67 521 VAL A CA 1
ATOM 3905 C C . VAL A 1 498 ? 9.434 30.763 23.821 1.00 19.50 521 VAL A C 1
ATOM 3906 O O . VAL A 1 498 ? 10.098 30.990 24.823 1.00 19.87 521 VAL A O 1
ATOM 3910 N N . GLN A 1 499 ? 8.091 30.884 23.820 1.00 19.64 522 GLN A N 1
ATOM 3911 C CA . GLN A 1 499 ? 7.416 31.167 25.087 1.00 20.24 522 GLN A CA 1
ATOM 3912 C C . GLN A 1 499 ? 7.691 30.112 26.147 1.00 19.25 522 GLN A C 1
ATOM 3913 O O . GLN A 1 499 ? 7.934 30.489 27.302 1.00 20.34 522 GLN A O 1
ATOM 3919 N N . ALA A 1 500 ? 7.713 28.833 25.789 1.00 19.11 523 ALA A N 1
ATOM 3920 C CA . ALA A 1 500 ? 8.060 27.807 26.777 1.00 19.92 523 ALA A CA 1
ATOM 3921 C C . ALA A 1 500 ? 9.488 27.969 27.283 1.00 20.31 523 ALA A C 1
ATOM 3922 O O . ALA A 1 500 ? 9.747 27.737 28.472 1.00 21.09 523 ALA A O 1
ATOM 3924 N N . LYS A 1 501 ? 10.445 28.336 26.418 1.00 20.06 524 LYS A N 1
ATOM 3925 C CA . LYS A 1 501 ? 11.806 28.534 26.904 1.00 19.53 524 LYS A CA 1
ATOM 3926 C C . LYS A 1 501 ? 11.960 29.717 27.852 1.00 18.95 524 LYS A C 1
ATOM 3927 O O . LYS A 1 501 ? 12.575 29.650 28.911 1.00 19.29 524 LYS A O 1
ATOM 3933 N N . GLY A 1 502 ? 11.220 30.786 27.526 1.00 19.02 525 GLY A N 1
ATOM 3934 C CA . GLY A 1 502 ? 11.237 32.004 28.326 1.00 19.70 525 GLY A CA 1
ATOM 3935 C C . GLY A 1 502 ? 10.575 31.780 29.681 1.00 19.67 525 GLY A C 1
ATOM 3936 O O . GLY A 1 502 ? 11.121 32.169 30.700 1.00 20.30 525 GLY A O 1
ATOM 3937 N N . LYS A 1 503 ? 9.435 31.104 29.729 1.00 21.91 526 LYS A N 1
ATOM 3938 C CA . LYS A 1 503 ? 8.850 30.712 31.011 1.00 23.61 526 LYS A CA 1
ATOM 3939 C C . LYS A 1 503 ? 9.792 29.843 31.839 1.00 22.95 526 LYS A C 1
ATOM 3940 O O . LYS A 1 503 ? 9.874 29.958 33.065 1.00 22.47 526 LYS A O 1
ATOM 3946 N N . TYR A 1 504 ? 10.468 28.903 31.202 1.00 21.50 527 TYR A N 1
ATOM 3947 C CA . TYR A 1 504 ? 11.434 28.017 31.828 1.00 21.48 527 TYR A CA 1
ATOM 3948 C C . TYR A 1 504 ? 12.601 28.815 32.386 1.00 21.92 527 TYR A C 1
ATOM 3949 O O . TYR A 1 504 ? 13.009 28.598 33.523 1.00 22.35 527 TYR A O 1
ATOM 3958 N N . VAL A 1 505 ? 13.119 29.764 31.607 1.00 21.09 528 VAL A N 1
ATOM 3959 C CA . VAL A 1 505 ? 14.119 30.696 32.124 1.00 20.44 528 VAL A CA 1
ATOM 3960 C C . VAL A 1 505 ? 13.662 31.401 33.392 1.00 22.10 528 VAL A C 1
ATOM 3961 O O . VAL A 1 505 ? 14.422 31.443 34.368 1.00 22.39 528 VAL A O 1
ATOM 3965 N N . LEU A 1 506 ? 12.458 31.971 33.401 1.00 21.76 529 LEU A N 1
ATOM 3966 C CA . LEU A 1 506 ? 11.967 32.656 34.599 1.00 22.76 529 LEU A CA 1
ATOM 3967 C C . LEU A 1 506 ? 11.760 31.685 35.758 1.00 23.03 529 LEU A C 1
ATOM 3968 O O . LEU A 1 506 ? 12.157 32.029 36.873 1.00 24.02 529 LEU A O 1
ATOM 3973 N N . ASP A 1 507 ? 11.222 30.507 35.495 1.00 24.75 530 ASP A N 1
ATOM 3974 C CA . ASP A 1 507 ? 10.982 29.518 36.549 1.00 26.77 530 ASP A CA 1
ATOM 3975 C C . ASP A 1 507 ? 12.269 29.061 37.222 1.00 27.05 530 ASP A C 1
ATOM 3976 O O . ASP A 1 507 ? 12.321 28.907 38.449 1.00 27.76 530 ASP A O 1
ATOM 3981 N N . LYS A 1 508 ? 13.323 28.825 36.450 1.00 25.42 531 LYS A N 1
ATOM 3982 C CA . LYS A 1 508 ? 14.593 28.297 36.905 1.00 25.49 531 LYS A CA 1
ATOM 3983 C C . LYS A 1 508 ? 15.610 29.379 37.231 1.00 24.62 531 LYS A C 1
ATOM 3984 O O . LYS A 1 508 ? 16.761 29.071 37.564 1.00 24.31 531 LYS A O 1
ATOM 3990 N N . GLN A 1 509 ? 15.235 30.640 37.063 1.00 24.51 532 GLN A N 1
ATOM 3991 C CA . GLN A 1 509 ? 16.047 31.784 37.432 1.00 25.36 532 GLN A CA 1
ATOM 3992 C C . GLN A 1 509 ? 17.329 31.816 36.590 1.00 23.22 532 GLN A C 1
ATOM 3993 O O . GLN A 1 509 ? 18.417 32.124 37.058 1.00 23.92 532 GLN A O 1
ATOM 3999 N N . LEU A 1 510 ? 17.134 31.464 35.318 1.00 21.80 533 LEU A N 1
ATOM 4000 C CA . LEU A 1 510 ? 18.226 31.537 34.345 1.00 20.89 533 LEU A CA 1
ATOM 4001 C C . LEU A 1 510 ? 18.411 32.961 33.858 1.00 19.82 533 LEU A C 1
ATOM 4002 O O . LEU A 1 510 ? 17.721 33.904 34.205 1.00 19.69 533 LEU A O 1
ATOM 4007 N N . GLY A 1 511 ? 19.437 33.152 32.988 1.00 19.42 534 GLY A N 1
ATOM 4008 C CA . GLY A 1 511 ? 19.867 34.520 32.687 1.00 19.12 534 GLY A CA 1
ATOM 4009 C C . GLY A 1 511 ? 19.097 35.250 31.595 1.00 18.57 534 GLY A C 1
ATOM 4010 O O . GLY A 1 511 ? 19.071 36.485 31.572 1.00 19.29 534 GLY A O 1
ATOM 4011 N N . GLY A 1 512 ? 18.463 34.496 30.714 1.00 18.09 535 GLY A N 1
ATOM 4012 C CA . GLY A 1 512 ? 17.713 35.071 29.608 1.00 17.45 535 GLY A CA 1
ATOM 4013 C C . GLY A 1 512 ? 17.680 34.157 28.394 1.00 16.71 535 GLY A C 1
ATOM 4014 O O . GLY A 1 512 ? 17.817 32.938 28.475 1.00 16.35 535 GLY A O 1
ATOM 4015 N N . LEU A 1 513 ? 17.449 34.760 27.231 1.00 16.20 536 LEU A N 1
ATOM 4016 C CA . LEU A 1 513 ? 17.396 34.064 25.959 1.00 15.93 536 LEU A CA 1
ATOM 4017 C C . LEU A 1 513 ? 18.305 34.755 24.930 1.00 15.07 536 LEU A C 1
ATOM 4018 O O . LEU A 1 513 ? 18.437 35.973 24.946 1.00 15.40 536 LEU A O 1
ATOM 4023 N N . PHE A 1 514 ? 18.885 33.935 24.052 1.00 15.64 537 PHE A N 1
ATOM 4024 C CA . PHE A 1 514 ? 19.568 34.539 22.889 1.00 14.29 537 PHE A CA 1
ATOM 4025 C C . PHE A 1 514 ? 19.203 33.711 21.667 1.00 15.83 537 PHE A C 1
ATOM 4026 O O . PHE A 1 514 ? 18.657 32.620 21.777 1.00 16.51 537 PHE A O 1
ATOM 4034 N N . SER A 1 515 ? 19.546 34.214 20.485 1.00 15.35 538 SER A N 1
ATOM 4035 C CA . SER A 1 515 ? 19.073 33.642 19.241 1.00 14.49 538 SER A CA 1
ATOM 4036 C C . SER A 1 515 ? 20.148 33.724 18.157 1.00 14.53 538 SER A C 1
ATOM 4037 O O . SER A 1 515 ? 20.987 34.626 18.126 1.00 14.22 538 SER A O 1
ATOM 4040 N N . TRP A 1 516 ? 20.090 32.719 17.303 1.00 14.52 539 TRP A N 1
ATOM 4041 C CA . TRP A 1 516 ? 20.811 32.720 16.032 1.00 14.29 539 TRP A CA 1
ATOM 4042 C C . TRP A 1 516 ? 19.778 32.541 14.927 1.00 14.94 539 TRP A C 1
ATOM 4043 O O . TRP A 1 516 ? 18.975 31.606 15.019 1.00 15.30 539 TRP A O 1
ATOM 4054 N N . GLU A 1 517 ? 19.798 33.354 13.898 1.00 14.86 540 GLU A N 1
ATOM 4055 C CA . GLU A 1 517 ? 20.591 34.531 13.666 1.00 14.52 540 GLU A CA 1
ATOM 4056 C C . GLU A 1 517 ? 19.573 35.637 13.328 1.00 14.95 540 GLU A C 1
ATOM 4057 O O . GLU A 1 517 ? 18.515 35.275 12.788 1.00 15.28 540 GLU A O 1
ATOM 4063 N N . ILE A 1 518 ? 19.839 36.888 13.600 1.00 13.34 541 ILE A N 1
ATOM 4064 C CA . ILE A 1 518 ? 18.782 37.909 13.607 1.00 14.95 541 ILE A CA 1
ATOM 4065 C C . ILE A 1 518 ? 18.149 38.167 12.256 1.00 14.86 541 ILE A C 1
ATOM 4066 O O . ILE A 1 518 ? 16.921 38.425 12.153 1.00 15.03 541 ILE A O 1
ATOM 4071 N N . ASP A 1 519 ? 18.881 37.946 11.162 1.00 14.77 542 ASP A N 1
ATOM 4072 C CA . ASP A 1 519 ? 18.335 38.195 9.831 1.00 15.19 542 ASP A CA 1
ATOM 4073 C C . ASP A 1 519 ? 17.225 37.220 9.451 1.00 15.15 542 ASP A C 1
ATOM 4074 O O . ASP A 1 519 ? 16.480 37.527 8.493 1.00 15.91 542 ASP A O 1
ATOM 4079 N N . ALA A 1 520 ? 17.106 36.080 10.099 1.00 14.39 543 ALA A N 1
ATOM 4080 C CA . ALA A 1 520 ? 16.208 35.020 9.648 1.00 14.38 543 ALA A CA 1
ATOM 4081 C C . ALA A 1 520 ? 14.826 35.155 10.284 1.00 15.23 543 ALA A C 1
ATOM 4082 O O . ALA A 1 520 ? 13.937 34.380 9.885 1.00 16.18 543 ALA A O 1
ATOM 4084 N N . ASP A 1 521 ? 14.681 35.997 11.299 1.00 14.70 544 ASP A N 1
ATOM 4085 C CA . ASP A 1 521 ? 13.372 36.153 11.965 1.00 15.89 544 ASP A CA 1
ATOM 4086 C C . ASP A 1 521 ? 12.490 37.075 11.141 1.00 18.05 544 ASP A C 1
ATOM 4087 O O . ASP A 1 521 ? 13.001 37.974 10.488 1.00 19.20 544 ASP A O 1
ATOM 4092 N N . ASN A 1 522 ? 11.167 36.912 11.288 1.00 16.45 545 ASN A N 1
ATOM 4093 C CA . ASN A 1 522 ? 10.286 37.944 10.739 1.00 17.30 545 ASN A CA 1
ATOM 4094 C C . ASN A 1 522 ? 9.761 38.841 11.842 1.00 18.48 545 ASN A C 1
ATOM 4095 O O . ASN A 1 522 ? 8.898 39.673 11.569 1.00 18.91 545 ASN A O 1
ATOM 4100 N N . GLY A 1 523 ? 10.186 38.604 13.077 1.00 16.30 546 GLY A N 1
ATOM 4101 C CA . GLY A 1 523 ? 9.708 39.407 14.207 1.00 16.99 546 GLY A CA 1
ATOM 4102 C C . GLY A 1 523 ? 9.057 38.486 15.231 1.00 16.23 546 GLY A C 1
ATOM 4103 O O . GLY A 1 523 ? 9.047 38.733 16.431 1.00 17.21 546 GLY A O 1
ATOM 4104 N N . ASP A 1 524 ? 8.499 37.362 14.784 1.00 16.10 547 ASP A N 1
ATOM 4105 C CA . ASP A 1 524 ? 7.751 36.480 15.675 1.00 17.70 547 ASP A CA 1
ATOM 4106 C C . ASP A 1 524 ? 8.633 35.889 16.759 1.00 17.46 547 ASP A C 1
ATOM 4107 O O . ASP A 1 524 ? 8.216 35.782 17.914 1.00 17.63 547 ASP A O 1
ATOM 4112 N N . ILE A 1 525 ? 9.890 35.541 16.439 1.00 16.75 548 ILE A N 1
ATOM 4113 C CA . ILE A 1 525 ? 10.713 34.888 17.463 1.00 16.17 548 ILE A CA 1
ATOM 4114 C C . ILE A 1 525 ? 11.193 35.904 18.479 1.00 16.56 548 ILE A C 1
ATOM 4115 O O . ILE A 1 525 ? 11.071 35.686 19.683 1.00 16.13 548 ILE A O 1
ATOM 4120 N N . LEU A 1 526 ? 11.705 37.042 18.004 1.00 15.94 549 LEU A N 1
ATOM 4121 C CA . LEU A 1 526 ? 12.191 38.035 18.958 1.00 15.69 549 LEU A CA 1
ATOM 4122 C C . LEU A 1 526 ? 11.065 38.658 19.787 1.00 16.55 549 LEU A C 1
ATOM 4123 O O . LEU A 1 526 ? 11.252 38.877 20.985 1.00 15.99 549 LEU A O 1
ATOM 4128 N N . ASN A 1 527 ? 9.901 38.848 19.166 1.00 18.00 550 ASN A N 1
ATOM 4129 C CA . ASN A 1 527 ? 8.758 39.284 19.999 1.00 17.24 550 ASN A CA 1
ATOM 4130 C C . ASN A 1 527 ? 8.479 38.322 21.134 1.00 16.60 550 ASN A C 1
ATOM 4131 O O . ASN A 1 527 ? 8.288 38.738 22.282 1.00 17.58 550 ASN A O 1
ATOM 4136 N N . SER A 1 528 ? 8.485 37.024 20.822 1.00 16.57 551 SER A N 1
ATOM 4137 C CA . SER A 1 528 ? 8.182 36.028 21.853 1.00 17.15 551 SER A CA 1
ATOM 4138 C C . SER A 1 528 ? 9.267 35.949 22.903 1.00 17.63 551 SER A C 1
ATOM 4139 O O . SER A 1 528 ? 9.037 35.768 24.098 1.00 17.88 551 SER A O 1
ATOM 4142 N N . MET A 1 529 ? 10.541 36.116 22.480 1.00 16.37 552 MET A N 1
ATOM 4143 C CA . MET A 1 529 ? 11.623 36.106 23.469 1.00 17.10 552 MET A CA 1
ATOM 4144 C C . MET A 1 529 ? 11.405 37.221 24.482 1.00 16.45 552 MET A C 1
ATOM 4145 O O . MET A 1 529 ? 11.531 37.019 25.701 1.00 16.83 552 MET A O 1
ATOM 4150 N N . ASN A 1 530 ? 11.106 38.421 23.987 1.00 17.31 553 ASN A N 1
ATOM 4151 C CA . ASN A 1 530 ? 10.821 39.554 24.860 1.00 17.49 553 ASN A CA 1
ATOM 4152 C C . ASN A 1 530 ? 9.582 39.364 25.721 1.00 19.19 553 ASN A C 1
ATOM 4153 O O . ASN A 1 530 ? 9.693 39.551 26.937 1.00 19.47 553 ASN A O 1
ATOM 4158 N N . ALA A 1 531 ? 8.483 38.964 25.105 1.00 18.74 554 ALA A N 1
ATOM 4159 C CA . ALA A 1 531 ? 7.251 38.820 25.903 1.00 19.59 554 ALA A CA 1
ATOM 4160 C C . ALA A 1 531 ? 7.409 37.741 26.958 1.00 20.84 554 ALA A C 1
ATOM 4161 O O . ALA A 1 531 ? 6.977 37.921 28.099 1.00 20.86 554 ALA A O 1
ATOM 4163 N N . SER A 1 532 ? 8.015 36.622 26.577 1.00 20.33 555 SER A N 1
ATOM 4164 C CA . SER A 1 532 ? 8.056 35.457 27.466 1.00 20.60 555 SER A CA 1
ATOM 4165 C C . SER A 1 532 ? 8.997 35.643 28.648 1.00 20.57 555 SER A C 1
ATOM 4166 O O . SER A 1 532 ? 8.929 34.947 29.670 1.00 23.32 555 SER A O 1
ATOM 4169 N N . LEU A 1 533 ? 9.935 36.586 28.531 1.00 20.03 556 LEU A N 1
ATOM 4170 C CA . LEU A 1 533 ? 10.815 36.942 29.633 1.00 19.46 556 LEU A CA 1
ATOM 4171 C C . LEU A 1 533 ? 10.245 38.046 30.516 1.00 20.45 556 LEU A C 1
ATOM 4172 O O . LEU A 1 533 ? 10.879 38.412 31.513 1.00 21.04 556 LEU A O 1
ATOM 4177 N N . GLY A 1 534 ? 9.082 38.568 30.140 1.00 21.53 557 GLY A N 1
ATOM 4178 C CA . GLY A 1 534 ? 8.415 39.574 30.962 1.00 22.48 557 GLY A CA 1
ATOM 4179 C C . GLY A 1 534 ? 8.693 41.017 30.620 1.00 23.78 557 GLY A C 1
ATOM 4180 O O . GLY A 1 534 ? 8.376 41.933 31.388 1.00 25.39 557 GLY A O 1
ATOM 4181 N N . ASN A 1 535 ? 9.300 41.306 29.470 1.00 23.42 558 ASN A N 1
ATOM 4182 C CA . ASN A 1 535 ? 9.494 42.668 29.010 1.00 23.13 558 ASN A CA 1
ATOM 4183 C C . ASN A 1 535 ? 8.175 43.348 28.641 1.00 23.83 558 ASN A C 1
ATOM 4184 O O . ASN A 1 535 ? 7.384 42.782 27.891 1.00 23.96 558 ASN A O 1
ATOM 4189 N N . SER A 1 536 ? 8.012 44.573 29.136 1.00 25.49 559 SER A N 1
ATOM 4190 C CA . SER A 1 536 ? 6.759 45.287 28.871 1.00 28.06 559 SER A CA 1
ATOM 4191 C C . SER A 1 536 ? 6.713 45.776 27.429 1.00 28.50 559 SER A C 1
ATOM 4192 O O . SER A 1 536 ? 7.696 46.313 26.918 1.00 28.30 559 SER A O 1
ATOM 4195 N N . ALA A 1 537 ? 5.567 45.580 26.791 1.00 29.54 560 ALA A N 1
ATOM 4196 C CA . ALA A 1 537 ? 5.333 46.193 25.488 1.00 31.77 560 ALA A CA 1
ATOM 4197 C C . ALA A 1 537 ? 5.584 47.694 25.560 1.00 33.99 560 ALA A C 1
ATOM 4198 O O . ALA A 1 537 ? 5.272 48.315 26.582 1.00 34.13 560 ALA A O 1
ATOM 4200 N N . GLY A 1 538 ? 6.142 48.289 24.518 1.00 35.99 561 GLY A N 1
ATOM 4201 C CA . GLY A 1 538 ? 6.257 49.738 24.427 1.00 39.99 561 GLY A CA 1
ATOM 4202 C C . GLY A 1 538 ? 7.689 50.204 24.247 1.00 42.97 561 GLY A C 1
ATOM 4203 O O . GLY A 1 538 ? 8.597 49.415 23.975 1.00 42.99 561 GLY A O 1
ATOM 4204 N N . VAL A 1 539 ? 7.925 51.505 24.355 1.00 45.59 562 VAL A N 1
ATOM 4205 C CA . VAL A 1 539 ? 9.243 52.107 24.143 1.00 48.27 562 VAL A CA 1
ATOM 4206 C C . VAL A 1 539 ? 9.620 52.893 25.396 1.00 50.12 562 VAL A C 1
ATOM 4207 O O . VAL A 1 539 ? 8.686 53.365 26.061 1.00 49.94 562 VAL A O 1
ATOM 4211 N N . GLN A 1 540 ? 10.897 53.048 25.748 1.00 52.30 563 GLN A N 1
ATOM 4212 C CA . GLN A 1 540 ? 11.191 54.025 26.807 1.00 54.34 563 GLN A CA 1
ATOM 4213 C C . GLN A 1 540 ? 12.052 55.193 26.347 1.00 55.07 563 GLN A C 1
ATOM 4214 O O . GLN A 1 540 ? 12.353 55.294 25.138 1.00 55.64 563 GLN A O 1
#

InterPro domains:
  IPR001223 Glycoside hydrolase family 18, catalytic domain [PF00704] (162-544)
  IPR001223 Glycoside hydrolase family 18, catalytic domain [PS51910] (158-559)
  IPR001579 Glycosyl hydrolase family 18, active site [PS01095] (307-315)
  IPR011583 Chitinase II/V-like, catalytic domain [SM00636] (158-544)
  IPR013540 Chitinase A N-terminal [PF08329] (23-155)
  IPR013783 Immunoglobulin-like fold [G3DSA:2.60.40.10] (8-130)
  IPR014756 Immunoglobulin E-set [SSF81296] (24-132)
  IPR017853 Glycoside hydrolase superfamily [SSF51445] (134-560)
  IPR022409 PKD/Chitinase domain [SM00089] (61-133)
  IPR029070 Chitinase insertion domain superfamily [G3DSA:3.10.50.10] (443-518)
  IPR029070 Chitinase insertion domain superfamily [SSF54556] (444-516)
  IPR050314 Glycosyl hydrolase family 18 [PTHR11177] (158-558)

Secondary structure (DSSP, 8-state):
-PPPPPEEPP---EEESEEE-TT--SHHHHEEE-SSEEEEEEEE--SS---SEEEEEETTEEEEEEE--SSEEEEEEEE-S-EEEEEEEEEEETTEEEEPPPEEEEEE-TT-TTSPP--PPP-TT---B---SS-EEEEEEEGGGGSTT---GGGS-GGG-SEEEEEEEPBP--TTTSGGGGGSTTHHHHHHHHTTT--TTSB--S-HIIIIIS-BTTB-STT-SS-HHHHHHHHHHHH-TT-EEEEEEE-SSS-GGGGGTTSHHHHHHHHHHHHHHHHH-TT--EEEEE-S-TTS-SS-TT---TTHHHHHHHHHHHHHHHHHHHHHHHT---EEEEEEE-SHHHHTTS-HHHHGGG-SEEEEE---SS-TT-SSS---SS-SS--TT-TT-S--HHHHHHHHHHHT--GGGEEEEEESEEEEEES-BS-STT-GGGSB-SEE---SSBTTEEEHHHHHHHSSSTT-EEEEETTTTEEEEEETTTTEEEE---HHHHHHHHHHHHHHT--EEEEE-GGG--SHHHHHHHHHTTPPBS--

Radius of gyration: 26.94 Å; Cα contacts (8 Å, |Δi|>4): 1341; chains: 1; bounding box: 54×95×42 Å

Foldseek 3Di:
DWWAEKAKDDDAQEWEQWFADPPALAQVRGIDHHQWTKDKTKIFGDDGDQAFKKFKDWQHHTFDMDTRDDGMDMDIGTGRDFAKTFIWMWHGHPVGIHIYGTDIHGYDAQLLRRFAALDADAAFQAFAFAPPLQFFEEFEDELPCCPPLVQAPSNFPQNLGQEYEYPAWAFADAPQQQVLLVVPPCQRVQSCRHQPVHDGLATTHRGCCQFFNPADVRQHDNPSRGHHRSNNLSSNCVVPVSRAYAHEYDDQRRQRNLLVCVPVVSLVNHLVNQLVVCVRNVSHAAYEYERPAAQDPGSDPPGHDLCSQVSLQVSLVSSLVSQVVVCVVVVGHHFYEYEYELFLVRVVSHLCLRSVVSHQAYEYAQFQLAAQVFQAQFAAGRFQAGFPVCRPDRRHNVNSLVSCVVSPNDQQRYAGEFEQKKFKAWQQDDAPPPDSSRTGGDGFDDEDVDTRIHQNVCCVVPQVDDQWDWDQRPRRLWIWIARPVGRMIITHHFLRSLLVVLLVCVVSVHRFYYYPHSSRHSNGNSVSSCVSVPTHGDGD